Protein AF-C4M4F7-F1 (afdb_monomer)

pLDDT: mean 77.28, std 16.94, range [23.66, 97.0]

Structure (mmCIF, N/CA/C/O backbone):
data_AF-C4M4F7-F1
#
_entry.id   AF-C4M4F7-F1
#
loop_
_atom_site.group_PDB
_atom_site.id
_atom_site.type_symbol
_atom_site.label_atom_id
_atom_site.label_alt_id
_atom_site.label_comp_id
_atom_site.label_asym_id
_atom_site.label_entity_id
_atom_site.label_seq_id
_atom_site.pdbx_PDB_ins_code
_atom_site.Cartn_x
_atom_site.Cartn_y
_atom_site.Cartn_z
_atom_site.occupancy
_atom_site.B_iso_or_equiv
_atom_site.auth_seq_id
_atom_site.auth_comp_id
_atom_site.auth_asym_id
_atom_site.auth_atom_id
_atom_site.pdbx_PDB_model_num
ATOM 1 N N . MET A 1 1 ? 35.801 29.374 15.507 1.00 32.75 1 MET A N 1
ATOM 2 C CA . MET A 1 1 ? 36.236 28.665 14.288 1.00 32.75 1 MET A CA 1
ATOM 3 C C . MET A 1 1 ? 34.984 28.119 13.639 1.00 32.75 1 MET A C 1
ATOM 5 O O . MET A 1 1 ? 34.376 27.204 14.168 1.00 32.75 1 MET A O 1
ATOM 9 N N . THR A 1 2 ? 34.534 28.809 12.601 1.00 24.98 2 THR A N 1
ATOM 10 C CA . THR A 1 2 ? 33.345 28.527 11.796 1.00 24.98 2 THR A CA 1
ATOM 11 C C . THR A 1 2 ? 33.599 27.295 10.926 1.00 24.98 2 THR A C 1
ATOM 13 O O . THR A 1 2 ? 34.543 27.291 10.137 1.00 24.98 2 THR A O 1
ATOM 16 N N . SER A 1 3 ? 32.797 26.238 11.082 1.00 25.61 3 SER A N 1
ATOM 17 C CA . SER A 1 3 ? 32.837 25.076 10.191 1.00 25.61 3 SER A CA 1
ATOM 18 C C . SER A 1 3 ? 32.191 25.446 8.859 1.00 25.61 3 SER A C 1
ATOM 20 O O . SER A 1 3 ? 31.025 25.832 8.806 1.00 25.61 3 SER A O 1
ATOM 22 N N . LEU A 1 4 ? 32.973 25.359 7.787 1.00 25.34 4 LEU A N 1
ATOM 23 C CA . LEU A 1 4 ? 32.521 25.535 6.415 1.00 25.34 4 LEU A CA 1
ATOM 24 C C . LEU A 1 4 ? 31.449 24.492 6.074 1.00 25.34 4 LEU A C 1
ATOM 26 O O . LEU A 1 4 ? 31.753 23.312 5.918 1.00 25.34 4 LEU A O 1
ATOM 30 N N . HIS A 1 5 ? 30.209 24.951 5.904 1.00 24.45 5 HIS A N 1
ATOM 31 C CA . HIS A 1 5 ? 29.232 24.265 5.070 1.00 24.45 5 HIS A CA 1
ATOM 32 C C . HIS A 1 5 ? 29.794 24.216 3.644 1.00 24.45 5 HIS A C 1
ATOM 34 O O . HIS A 1 5 ? 29.822 25.225 2.941 1.00 24.45 5 HIS A O 1
ATOM 40 N N . LEU A 1 6 ? 30.268 23.044 3.223 1.00 25.20 6 LEU A N 1
ATOM 41 C CA . LEU A 1 6 ? 30.435 22.729 1.808 1.00 25.20 6 LEU A CA 1
ATOM 42 C C . LEU A 1 6 ? 29.031 22.657 1.206 1.00 25.20 6 LEU A C 1
ATOM 44 O O . LEU A 1 6 ? 28.351 21.635 1.291 1.00 25.20 6 LEU A O 1
ATOM 48 N N . SER A 1 7 ? 28.579 23.774 0.642 1.00 23.78 7 SER A N 1
ATOM 49 C CA . SER A 1 7 ? 27.418 23.809 -0.234 1.00 23.78 7 SER A CA 1
ATOM 50 C C . SER A 1 7 ? 27.664 22.831 -1.385 1.00 23.78 7 SER A C 1
ATOM 52 O O . SER A 1 7 ? 28.543 23.033 -2.224 1.00 23.78 7 SER A O 1
ATOM 54 N N . ARG A 1 8 ? 26.899 21.731 -1.417 1.00 27.98 8 ARG A N 1
ATOM 55 C CA . ARG A 1 8 ? 26.747 20.924 -2.633 1.00 27.98 8 ARG A CA 1
ATOM 56 C C . ARG A 1 8 ? 26.332 21.884 -3.749 1.00 27.98 8 ARG A C 1
ATOM 58 O O . ARG A 1 8 ? 25.421 22.688 -3.555 1.00 27.98 8 ARG A O 1
ATOM 65 N N . ALA A 1 9 ? 27.022 21.826 -4.886 1.00 23.66 9 ALA A N 1
ATOM 66 C CA . ALA A 1 9 ? 26.641 22.588 -6.068 1.00 23.66 9 ALA A CA 1
ATOM 67 C C . ALA A 1 9 ? 25.147 22.350 -6.367 1.00 23.66 9 ALA A C 1
ATOM 69 O O . ALA A 1 9 ? 24.687 21.211 -6.214 1.00 23.66 9 ALA A O 1
ATOM 70 N N . PRO A 1 10 ? 24.380 23.383 -6.759 1.00 25.11 10 PRO A N 1
ATOM 71 C CA . PRO A 1 10 ? 22.979 23.200 -7.106 1.00 25.11 10 PRO A CA 1
ATOM 72 C C . PRO A 1 10 ? 22.889 22.161 -8.228 1.00 25.11 10 PRO A C 1
ATOM 74 O O . PRO A 1 10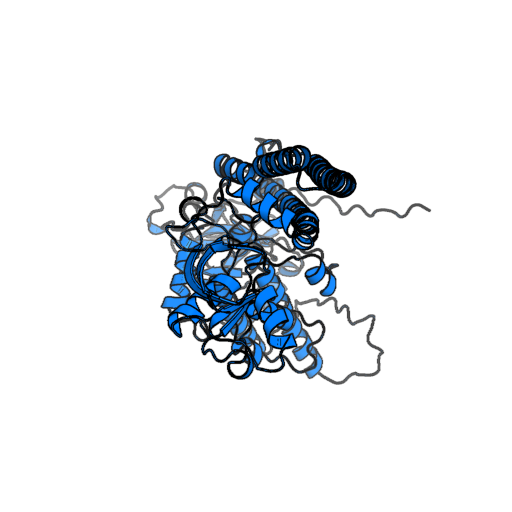 ? 23.498 22.332 -9.286 1.00 25.11 10 PRO A O 1
ATOM 77 N N . LYS A 1 11 ? 22.163 21.061 -7.980 1.00 32.34 11 LYS A N 1
ATOM 78 C CA . LYS A 1 11 ? 21.771 20.133 -9.046 1.00 32.34 11 LYS A CA 1
ATOM 79 C C . LYS A 1 11 ? 21.055 20.976 -10.116 1.00 32.34 11 LYS A C 1
ATOM 81 O O . LYS A 1 11 ? 20.224 21.806 -9.733 1.00 32.34 11 LYS A O 1
ATOM 86 N N . PRO A 1 12 ? 21.371 20.832 -11.416 1.00 29.45 12 PRO A N 1
ATOM 87 C CA . PRO A 1 12 ? 20.602 21.513 -12.453 1.00 29.45 12 PRO A CA 1
ATOM 88 C C . PRO A 1 12 ? 19.121 21.181 -12.246 1.00 29.45 12 PRO A C 1
ATOM 90 O O . PRO A 1 12 ? 18.781 20.034 -11.949 1.00 29.45 12 PRO A O 1
ATOM 93 N N . SER A 1 13 ? 18.251 22.191 -12.311 1.00 40.91 13 SER A N 1
ATOM 94 C CA . SER A 1 13 ? 16.821 21.982 -12.091 1.00 40.91 13 SER A CA 1
ATOM 95 C C . SER A 1 13 ? 16.307 20.929 -13.079 1.00 40.91 13 SER A C 1
ATOM 97 O O . SER A 1 13 ? 16.686 20.952 -14.251 1.00 40.91 13 SER A O 1
ATOM 99 N N . ARG A 1 14 ? 15.445 20.003 -12.620 1.00 46.88 14 ARG A N 1
ATOM 100 C CA . ARG A 1 14 ? 14.835 18.935 -13.453 1.00 46.88 14 ARG A CA 1
ATOM 101 C C . ARG A 1 14 ? 14.280 19.482 -14.786 1.00 46.88 14 ARG A C 1
ATOM 103 O O . ARG A 1 14 ? 14.369 18.827 -15.815 1.00 46.88 14 ARG A O 1
ATOM 110 N N . ARG A 1 15 ? 13.826 20.739 -14.771 1.00 40.38 15 ARG A N 1
ATOM 111 C CA . ARG A 1 15 ? 13.340 21.527 -15.910 1.00 40.38 15 ARG A CA 1
ATOM 112 C C . ARG A 1 15 ? 14.363 21.736 -17.039 1.00 40.38 15 ARG A C 1
ATOM 114 O O . ARG A 1 15 ? 14.004 21.638 -18.202 1.00 40.38 15 ARG A O 1
ATOM 121 N N . ILE A 1 16 ? 15.638 21.973 -16.713 1.00 43.53 16 ILE A N 1
ATOM 122 C CA . ILE A 1 16 ? 16.711 22.144 -17.714 1.00 43.53 16 ILE A CA 1
ATOM 123 C C . ILE A 1 16 ? 17.046 20.804 -18.388 1.00 43.53 16 ILE A C 1
ATOM 125 O O . ILE A 1 16 ? 17.511 20.791 -19.522 1.00 43.53 16 ILE A O 1
ATOM 129 N N . LEU A 1 17 ? 16.807 19.675 -17.713 1.00 53.94 17 LEU A N 1
ATOM 130 C CA . LEU A 1 17 ? 17.045 18.351 -18.284 1.00 53.94 17 LEU A CA 1
ATOM 131 C C . LEU A 1 17 ? 15.964 17.992 -19.313 1.00 53.94 17 LEU A C 1
ATOM 133 O O . LEU A 1 17 ? 16.325 17.606 -20.416 1.00 53.94 17 LEU A O 1
ATOM 137 N N . ASP A 1 18 ? 14.674 18.194 -19.024 1.00 55.31 18 ASP A N 1
ATOM 138 C CA . ASP A 1 18 ? 13.580 17.813 -19.940 1.00 55.31 18 ASP A CA 1
ATOM 139 C C . ASP A 1 18 ? 13.573 18.569 -21.281 1.00 55.31 18 ASP A C 1
ATOM 141 O O . ASP A 1 18 ? 13.357 17.948 -22.328 1.00 55.31 18 ASP A O 1
ATOM 145 N N . ASP A 1 19 ? 13.847 19.879 -21.263 1.00 55.69 19 ASP A N 1
ATOM 146 C CA . ASP A 1 19 ? 13.880 20.729 -22.467 1.00 55.69 19 ASP A CA 1
ATOM 147 C C . ASP A 1 19 ? 15.083 20.421 -23.381 1.00 55.69 19 ASP A C 1
ATOM 149 O O . ASP A 1 19 ? 15.075 20.743 -24.570 1.00 55.69 19 ASP A O 1
ATOM 153 N N . MET A 1 20 ? 16.119 19.777 -22.836 1.00 64.62 20 MET A N 1
ATOM 154 C CA . MET A 1 20 ? 17.354 19.430 -23.548 1.00 64.62 20 MET A CA 1
ATOM 155 C C . MET A 1 20 ? 17.346 17.995 -24.096 1.00 64.62 20 MET A C 1
ATOM 157 O O . MET A 1 20 ? 18.247 17.636 -24.860 1.00 64.62 20 MET A O 1
ATOM 161 N N . LEU A 1 21 ? 16.359 17.164 -23.731 1.00 76.25 21 LEU A N 1
ATOM 162 C CA . LEU A 1 21 ? 16.297 15.774 -24.186 1.00 76.25 21 LEU A CA 1
ATOM 163 C C . LEU A 1 21 ? 15.681 15.672 -25.586 1.00 76.25 21 LEU A C 1
ATOM 165 O O . LEU A 1 21 ? 14.553 16.138 -25.804 1.00 76.25 21 LEU A O 1
ATOM 169 N N . PRO A 1 22 ? 16.352 14.985 -26.528 1.00 79.50 22 PRO A N 1
ATOM 170 C CA . PRO A 1 22 ? 15.862 14.883 -27.890 1.00 79.50 22 PRO A CA 1
ATOM 171 C C . PRO A 1 22 ? 14.511 14.141 -27.944 1.00 79.50 22 PRO A C 1
ATOM 173 O O . PRO A 1 22 ? 14.274 13.206 -27.172 1.00 79.50 22 PRO A O 1
ATOM 176 N N . PRO A 1 23 ? 13.607 14.520 -28.868 1.00 80.94 23 PRO A N 1
ATOM 177 C CA . PRO A 1 23 ? 12.337 13.816 -29.067 1.00 80.94 23 PRO A CA 1
ATOM 178 C C . PRO A 1 23 ? 12.531 12.427 -29.694 1.00 80.94 23 PRO A C 1
ATOM 180 O O . PRO A 1 23 ? 11.667 11.558 -29.570 1.00 80.94 23 PRO A O 1
ATOM 183 N N . PHE A 1 24 ? 13.670 12.209 -30.358 1.00 88.25 24 PHE A N 1
ATOM 184 C CA . PHE A 1 24 ? 14.066 10.932 -30.938 1.00 88.25 24 PHE A CA 1
ATOM 185 C C . PHE A 1 24 ? 15.322 10.412 -30.245 1.00 88.25 24 PHE A C 1
ATOM 187 O O . PHE A 1 24 ? 16.339 11.100 -30.183 1.00 88.25 24 PHE A O 1
ATOM 194 N N . ILE A 1 25 ? 15.251 9.180 -29.757 1.00 91.25 25 ILE A N 1
ATOM 195 C CA . ILE A 1 25 ? 16.349 8.463 -29.111 1.00 91.25 25 ILE A CA 1
ATOM 196 C C . ILE A 1 25 ? 16.604 7.228 -29.971 1.00 91.25 25 ILE A C 1
ATOM 198 O O . ILE A 1 25 ? 15.944 6.201 -29.830 1.00 91.25 25 ILE A O 1
ATOM 202 N N . GLY A 1 26 ? 17.490 7.348 -30.961 1.00 90.69 26 GLY A N 1
ATOM 203 C CA . GLY A 1 26 ? 17.666 6.310 -31.982 1.00 90.69 26 GLY A CA 1
ATOM 204 C C . GLY A 1 26 ? 16.350 5.998 -32.713 1.00 90.69 26 GLY A C 1
ATOM 205 O O . GLY A 1 26 ? 15.757 6.876 -33.336 1.00 90.69 26 GLY A O 1
ATOM 206 N N . LYS A 1 27 ? 15.879 4.746 -32.625 1.00 92.88 27 LYS A N 1
ATOM 207 C CA . LYS A 1 27 ? 14.603 4.281 -33.217 1.00 92.88 27 LYS A CA 1
ATOM 208 C C . LYS A 1 27 ? 13.369 4.556 -32.343 1.00 92.88 27 LYS A C 1
ATOM 210 O O . LYS A 1 27 ? 12.256 4.186 -32.731 1.00 92.88 27 LYS A O 1
ATOM 215 N N . TYR A 1 28 ? 13.552 5.161 -31.173 1.00 94.75 28 TYR A N 1
ATOM 216 C CA . TYR A 1 28 ? 12.490 5.423 -30.209 1.00 94.75 28 TYR A CA 1
ATOM 217 C C . TYR A 1 28 ? 12.026 6.875 -30.290 1.00 94.75 28 TYR A C 1
ATOM 219 O O . TYR A 1 28 ? 12.839 7.797 -30.356 1.00 94.75 28 TYR A O 1
ATOM 227 N N . THR A 1 29 ? 10.715 7.089 -30.258 1.00 92.06 29 THR A N 1
ATOM 228 C CA . THR A 1 29 ? 10.134 8.414 -30.019 1.00 92.06 29 THR A CA 1
ATOM 229 C C . THR A 1 29 ? 9.841 8.547 -28.532 1.00 92.06 29 THR A C 1
ATOM 231 O O . THR A 1 29 ? 9.140 7.704 -27.970 1.00 92.06 29 THR A O 1
ATOM 234 N N . ARG A 1 30 ? 10.390 9.584 -27.898 1.00 90.19 30 ARG A N 1
ATOM 235 C CA . ARG A 1 30 ? 10.199 9.870 -26.474 1.00 90.19 30 ARG A CA 1
ATOM 236 C C . ARG A 1 30 ? 8.783 10.395 -26.228 1.00 90.19 30 ARG A C 1
ATOM 238 O O . ARG A 1 30 ? 8.292 11.238 -26.978 1.00 90.19 30 ARG A O 1
ATOM 245 N N . GLY A 1 31 ? 8.139 9.874 -25.195 1.00 88.19 31 GLY A N 1
ATOM 246 C CA . GLY A 1 31 ? 6.886 10.375 -24.650 1.00 88.19 31 GLY A CA 1
ATOM 247 C C . GLY A 1 31 ? 7.117 11.235 -23.408 1.00 88.19 31 GLY A C 1
ATOM 248 O O . GLY A 1 31 ? 8.146 11.900 -23.265 1.00 88.19 31 GLY A O 1
ATOM 249 N N . LEU A 1 32 ? 6.137 11.234 -22.514 1.00 84.88 32 LEU A N 1
ATOM 250 C CA . LEU A 1 32 ? 6.168 12.006 -21.276 1.00 84.88 32 LEU A CA 1
ATOM 251 C C . LEU A 1 32 ? 6.925 11.264 -20.168 1.00 84.88 32 LEU A C 1
ATOM 253 O O . LEU A 1 32 ? 7.051 10.039 -20.190 1.00 84.88 32 LEU A O 1
ATOM 257 N N . LEU A 1 33 ? 7.460 12.033 -19.220 1.00 84.19 33 LEU A N 1
ATOM 258 C CA . LEU A 1 33 ? 8.092 11.511 -18.012 1.00 84.19 33 LEU A CA 1
ATOM 259 C C . LEU A 1 33 ? 7.013 10.836 -17.148 1.00 84.19 33 LEU A C 1
ATOM 261 O O . LEU A 1 33 ? 5.952 11.409 -16.911 1.00 84.19 33 LEU A O 1
ATOM 265 N N . LEU A 1 34 ? 7.285 9.603 -16.737 1.00 82.69 34 LEU A N 1
ATOM 266 C CA . LEU A 1 34 ? 6.401 8.751 -15.943 1.00 82.69 34 LEU A CA 1
ATOM 267 C C . LEU A 1 34 ? 6.798 8.758 -14.467 1.00 82.69 34 LEU A C 1
ATOM 269 O O . LEU A 1 34 ? 5.928 8.774 -13.611 1.00 82.69 34 LEU A O 1
ATOM 273 N N . GLY A 1 35 ? 8.099 8.779 -14.177 1.00 79.94 35 GLY A N 1
ATOM 274 C CA . GLY A 1 35 ? 8.594 8.679 -12.810 1.00 79.94 35 GLY A CA 1
ATOM 275 C C . GLY A 1 35 ? 10.113 8.750 -12.722 1.00 79.94 35 GLY A C 1
ATOM 276 O O . GLY A 1 35 ? 10.811 9.073 -13.689 1.00 79.94 35 GLY A O 1
ATOM 277 N N . GLU A 1 36 ? 10.630 8.435 -11.543 1.00 81.75 36 GLU A N 1
ATOM 278 C CA . GLU A 1 36 ? 12.059 8.315 -11.271 1.00 81.75 36 GLU A CA 1
ATOM 279 C C . GLU A 1 36 ? 12.382 6.865 -10.902 1.00 81.75 36 GLU A C 1
ATOM 281 O O . GLU A 1 36 ? 11.528 6.100 -10.470 1.00 81.75 36 GLU A O 1
ATOM 286 N N . THR A 1 37 ? 13.625 6.470 -11.124 1.00 83.38 37 THR A N 1
ATOM 287 C CA . THR A 1 37 ? 14.217 5.199 -10.706 1.00 83.38 37 THR A CA 1
ATOM 288 C C . THR A 1 37 ? 15.564 5.508 -10.072 1.00 83.38 37 THR A C 1
ATOM 290 O O . THR A 1 37 ? 16.128 6.578 -10.307 1.00 83.38 37 THR A O 1
ATOM 293 N N . GLU A 1 38 ? 16.158 4.554 -9.362 1.00 78.19 38 GLU A N 1
ATOM 294 C CA . GLU A 1 38 ? 17.521 4.718 -8.833 1.00 78.19 38 GLU A CA 1
ATOM 295 C C . GLU A 1 38 ? 18.578 4.974 -9.940 1.00 78.19 38 GLU A C 1
ATOM 297 O O . GLU A 1 38 ? 19.622 5.594 -9.713 1.00 78.19 38 GLU A O 1
ATOM 302 N N . LEU A 1 39 ? 18.292 4.516 -11.166 1.00 84.19 39 LEU A N 1
ATOM 303 C CA . LEU A 1 39 ? 19.096 4.747 -12.372 1.00 84.19 39 LEU A CA 1
ATOM 304 C C . LEU A 1 39 ? 18.965 6.191 -12.886 1.00 84.19 39 LEU A C 1
ATOM 306 O O . LEU A 1 39 ? 19.941 6.793 -13.353 1.00 84.19 39 LEU A O 1
ATOM 310 N N . GLY A 1 40 ? 17.748 6.733 -12.833 1.00 86.06 40 GLY A N 1
ATOM 311 C CA . GLY A 1 40 ? 17.415 8.076 -13.283 1.00 86.06 40 GLY A CA 1
ATOM 312 C C . GLY A 1 40 ? 15.969 8.255 -13.728 1.00 86.06 40 GLY A C 1
ATOM 313 O O . GLY A 1 40 ? 15.063 7.587 -13.238 1.00 86.06 40 GLY A O 1
ATOM 314 N N . LEU A 1 41 ? 15.747 9.192 -14.648 1.00 86.94 41 LEU A N 1
ATOM 315 C CA . LEU A 1 41 ? 14.411 9.650 -15.036 1.00 86.94 41 LEU A CA 1
ATOM 316 C C . LEU A 1 41 ? 13.779 8.715 -16.067 1.00 86.94 41 LEU A C 1
ATOM 318 O O . LEU A 1 41 ? 14.392 8.424 -17.094 1.00 86.94 41 LEU A O 1
ATOM 322 N N . MET A 1 42 ? 12.549 8.273 -15.824 1.00 89.94 42 MET A N 1
ATOM 323 C CA . MET A 1 42 ? 11.848 7.315 -16.672 1.00 89.94 42 MET A CA 1
ATOM 324 C C . MET A 1 42 ? 10.755 7.982 -17.505 1.00 89.94 42 MET A C 1
ATOM 326 O O . MET A 1 42 ? 9.843 8.594 -16.962 1.00 89.94 42 MET A O 1
ATOM 330 N N . TYR A 1 43 ? 10.779 7.770 -18.817 1.00 89.94 43 TYR A N 1
ATOM 331 C CA . TYR A 1 43 ? 9.801 8.275 -19.779 1.00 89.94 43 TYR A CA 1
ATOM 332 C C . TYR A 1 43 ? 9.071 7.123 -20.467 1.00 89.94 43 TYR A C 1
ATOM 334 O O . TYR A 1 43 ? 9.635 6.043 -20.649 1.00 89.94 43 TYR A O 1
ATOM 342 N N . SER A 1 44 ? 7.852 7.369 -20.943 1.00 91.62 44 SER A N 1
ATOM 343 C CA . SER A 1 44 ? 7.250 6.497 -21.950 1.00 91.62 44 SER A CA 1
ATOM 344 C C . SER A 1 44 ? 8.006 6.635 -23.273 1.00 91.62 44 SER A C 1
ATOM 346 O O . SER A 1 44 ? 8.588 7.677 -23.589 1.00 91.62 44 SER A O 1
ATOM 348 N N . GLY A 1 45 ? 8.012 5.579 -24.075 1.00 93.06 45 GLY A N 1
ATOM 349 C CA . GLY A 1 45 ? 8.654 5.560 -25.379 1.00 93.06 45 GLY A CA 1
ATOM 350 C C . GLY A 1 45 ? 7.885 4.717 -26.379 1.00 93.06 45 GLY A C 1
ATOM 351 O O . GLY A 1 45 ? 7.170 3.787 -26.019 1.00 93.06 45 GLY A O 1
ATOM 352 N N . PHE A 1 46 ? 8.061 5.030 -27.656 1.00 93.88 46 PHE A N 1
ATOM 353 C CA . PHE A 1 46 ? 7.473 4.274 -28.752 1.00 93.88 46 PHE A CA 1
ATOM 354 C C . PHE A 1 46 ? 8.558 3.790 -29.703 1.00 93.88 46 PHE A C 1
ATOM 356 O O . PHE A 1 46 ? 9.274 4.591 -30.311 1.00 93.88 46 PHE A O 1
ATOM 363 N N . ASN A 1 47 ? 8.684 2.473 -29.850 1.00 94.31 47 ASN A N 1
ATOM 364 C CA . ASN A 1 47 ? 9.594 1.870 -30.809 1.00 94.31 47 ASN A CA 1
ATOM 365 C C . ASN A 1 47 ? 8.994 1.968 -32.215 1.00 94.31 47 ASN A C 1
ATOM 367 O O . ASN A 1 47 ? 8.080 1.232 -32.584 1.00 94.31 47 ASN A O 1
ATOM 371 N N . THR A 1 48 ? 9.546 2.854 -33.041 1.00 90.19 48 THR A N 1
ATOM 372 C CA . THR A 1 48 ? 9.015 3.107 -34.389 1.00 90.19 48 THR A CA 1
ATOM 373 C C . THR A 1 48 ? 9.143 1.910 -35.335 1.00 90.19 48 THR A C 1
ATOM 375 O O . THR A 1 48 ? 8.387 1.842 -36.312 1.00 90.19 48 THR A O 1
ATOM 378 N N . THR A 1 49 ? 10.061 0.982 -35.029 1.00 91.44 49 THR A N 1
ATOM 379 C CA . THR A 1 49 ? 10.352 -0.226 -35.814 1.00 91.44 49 THR A CA 1
ATOM 380 C C . THR A 1 49 ? 9.406 -1.369 -35.460 1.00 91.44 49 THR A C 1
ATOM 382 O O . THR A 1 49 ? 8.806 -1.945 -36.361 1.00 91.44 49 THR A O 1
ATOM 385 N N . THR A 1 50 ? 9.253 -1.684 -34.167 1.00 91.81 50 THR A N 1
ATOM 386 C CA . THR A 1 50 ? 8.398 -2.801 -33.715 1.00 91.81 50 THR A CA 1
ATOM 387 C C . THR A 1 50 ? 6.949 -2.398 -33.471 1.00 91.81 50 THR A C 1
ATOM 389 O O . THR A 1 50 ? 6.102 -3.274 -33.374 1.00 91.81 50 THR A O 1
ATOM 392 N N . LYS A 1 51 ? 6.654 -1.090 -33.425 1.00 89.94 51 LYS A N 1
ATOM 393 C CA . LYS A 1 51 ? 5.346 -0.536 -33.034 1.00 89.94 51 LYS A CA 1
ATOM 394 C C . LYS A 1 51 ? 4.947 -0.908 -31.605 1.00 89.94 51 LYS A C 1
ATOM 396 O O . LYS A 1 51 ? 3.773 -1.037 -31.307 1.00 89.94 51 LYS A O 1
ATOM 401 N N . GLU A 1 52 ? 5.918 -1.037 -30.708 1.00 91.50 52 GLU A N 1
ATOM 402 C CA . GLU A 1 52 ? 5.676 -1.339 -29.295 1.00 91.50 52 GLU A CA 1
ATOM 403 C C . GLU A 1 52 ? 5.919 -0.113 -28.412 1.00 91.50 52 GLU A C 1
ATOM 405 O O . GLU A 1 52 ? 6.786 0.719 -28.700 1.00 91.50 52 GLU A O 1
ATOM 410 N N . ILE A 1 53 ? 5.183 -0.035 -27.304 1.00 92.25 53 ILE A N 1
ATOM 411 C CA . ILE A 1 53 ? 5.464 0.907 -26.217 1.00 92.25 53 ILE A CA 1
ATOM 412 C C . ILE A 1 53 ? 6.591 0.327 -25.358 1.00 92.25 53 ILE A C 1
ATOM 414 O O . ILE A 1 53 ? 6.641 -0.878 -25.106 1.00 92.25 53 ILE A O 1
ATOM 418 N N . VAL A 1 54 ? 7.498 1.187 -24.914 1.00 94.56 54 VAL A N 1
ATOM 419 C CA . VAL A 1 54 ? 8.633 0.857 -24.042 1.00 94.56 54 VAL A CA 1
ATOM 420 C C . VAL A 1 54 ? 8.777 1.912 -22.947 1.00 94.56 54 VAL A C 1
ATOM 422 O O . VAL A 1 54 ? 8.226 3.006 -23.079 1.00 94.56 54 VAL A O 1
ATOM 425 N N . SER A 1 55 ? 9.556 1.622 -21.907 1.00 94.19 55 SER A N 1
ATOM 426 C CA . SER A 1 55 ? 10.027 2.655 -20.976 1.00 94.19 55 SER A CA 1
ATOM 427 C C . SER A 1 55 ? 11.473 3.034 -21.296 1.00 94.19 55 SER A C 1
ATOM 429 O O . SER A 1 55 ? 12.307 2.174 -21.590 1.00 94.19 55 SER A O 1
ATOM 431 N N . LEU A 1 56 ? 11.758 4.334 -21.265 1.00 94.62 56 LEU A N 1
ATOM 432 C CA . LEU A 1 56 ? 13.050 4.949 -21.556 1.00 94.62 56 LEU A CA 1
ATOM 433 C C . LEU A 1 56 ? 13.611 5.548 -20.269 1.00 94.62 56 LEU A C 1
ATOM 435 O O . LEU A 1 56 ? 13.091 6.549 -19.787 1.00 94.62 56 LEU A O 1
ATOM 439 N N . ILE A 1 57 ? 14.678 4.975 -19.726 1.00 92.62 57 ILE A N 1
ATOM 440 C CA . ILE A 1 57 ? 15.327 5.489 -18.519 1.00 92.62 57 ILE A CA 1
ATOM 441 C C . ILE A 1 57 ? 16.534 6.319 -18.934 1.00 92.62 57 ILE A C 1
ATOM 443 O O . ILE A 1 57 ? 17.545 5.772 -19.374 1.00 92.62 57 ILE A O 1
ATOM 447 N N . HIS A 1 58 ? 16.429 7.636 -18.791 1.00 90.81 58 HIS A N 1
ATOM 448 C CA . HIS A 1 58 ? 17.561 8.543 -18.888 1.00 90.81 58 HIS A CA 1
ATOM 449 C C . HIS A 1 58 ? 18.448 8.359 -17.656 1.00 90.81 58 HIS A C 1
ATOM 451 O O . HIS A 1 58 ? 18.074 8.734 -16.541 1.00 90.81 58 HIS A O 1
ATOM 457 N N . VAL A 1 59 ? 19.625 7.773 -17.858 1.00 88.50 59 VAL A N 1
ATOM 458 C CA . VAL A 1 59 ? 20.542 7.467 -16.762 1.00 88.50 59 VAL A CA 1
ATOM 459 C C . VAL A 1 59 ? 21.220 8.748 -16.295 1.00 88.50 59 VAL A C 1
ATOM 461 O O . VAL A 1 59 ? 21.992 9.360 -17.032 1.00 88.50 59 VAL A O 1
ATOM 464 N N . ILE A 1 60 ? 20.949 9.133 -15.050 1.00 82.62 60 ILE A N 1
ATOM 465 C CA . ILE A 1 60 ? 21.545 10.317 -14.411 1.00 82.62 60 ILE A CA 1
ATOM 466 C C . ILE A 1 60 ? 22.524 9.930 -13.305 1.00 82.62 60 ILE A C 1
ATOM 468 O O . ILE A 1 60 ? 23.369 10.740 -12.919 1.00 82.62 60 ILE A O 1
ATOM 472 N N . ASN A 1 61 ? 22.417 8.706 -12.782 1.00 74.69 61 ASN A N 1
ATOM 473 C CA . ASN A 1 61 ? 23.277 8.240 -11.712 1.00 74.69 61 ASN A CA 1
ATOM 474 C C . ASN A 1 61 ? 24.625 7.748 -12.288 1.00 74.69 61 ASN A C 1
ATOM 476 O O . ASN A 1 61 ? 24.665 6.749 -13.017 1.00 74.69 61 ASN A O 1
ATOM 480 N N . PRO A 1 62 ? 25.751 8.423 -11.974 1.00 69.06 62 PRO A N 1
ATOM 481 C CA . PRO A 1 62 ? 27.053 8.112 -12.560 1.00 69.06 62 PRO A CA 1
ATOM 482 C C . PRO A 1 62 ? 27.587 6.729 -12.165 1.00 69.06 62 PRO A C 1
ATOM 484 O O . PRO A 1 62 ? 28.463 6.206 -12.856 1.00 69.06 62 PRO A O 1
ATOM 487 N N . GLU A 1 63 ? 27.067 6.104 -11.103 1.00 68.00 63 GLU A N 1
ATOM 488 C CA . GLU A 1 63 ? 27.437 4.730 -10.735 1.00 68.00 63 GLU A CA 1
ATOM 489 C C . GLU A 1 63 ? 27.087 3.723 -11.840 1.00 68.00 63 GLU A C 1
ATOM 491 O O . GLU A 1 63 ? 27.836 2.775 -12.081 1.00 68.00 63 GLU A O 1
ATOM 496 N N . TYR A 1 64 ? 26.012 3.987 -12.584 1.00 68.12 64 TYR A N 1
ATOM 497 C CA . TYR A 1 64 ? 25.447 3.082 -13.584 1.00 68.12 64 TYR A CA 1
ATOM 498 C C . TYR A 1 64 ? 25.977 3.311 -15.003 1.00 68.12 64 TYR A C 1
ATOM 500 O O . TYR A 1 64 ? 25.903 2.420 -15.846 1.00 68.12 64 TYR A O 1
ATOM 508 N N . CYS A 1 65 ? 26.529 4.494 -15.276 1.00 65.69 65 CYS A N 1
ATOM 509 C CA . CYS A 1 65 ? 27.024 4.893 -16.599 1.00 65.69 65 CYS A CA 1
ATOM 510 C C . CYS A 1 65 ? 28.439 5.485 -16.554 1.00 65.69 65 CYS A C 1
ATOM 512 O O . CYS A 1 65 ? 28.822 6.273 -17.413 1.00 65.69 65 CYS A O 1
ATOM 514 N N . SER A 1 66 ? 29.248 5.079 -15.572 1.00 66.88 66 SER A N 1
ATOM 515 C CA . SER A 1 66 ? 30.650 5.505 -15.460 1.00 66.88 66 SER A CA 1
ATOM 516 C C . SER A 1 66 ? 31.495 5.171 -16.700 1.00 66.88 66 SER A C 1
ATOM 518 O O . SER A 1 66 ? 32.492 5.845 -16.956 1.00 66.88 66 SER A O 1
ATOM 520 N N . SER A 1 67 ? 31.110 4.147 -17.473 1.00 73.19 67 SER A N 1
ATOM 521 C CA . SER A 1 67 ? 31.709 3.806 -18.767 1.00 73.19 67 SER A CA 1
ATOM 522 C C . SER A 1 67 ? 30.765 2.955 -19.631 1.00 73.19 67 SER A C 1
ATOM 524 O O . SER A 1 67 ? 29.903 2.257 -19.096 1.00 73.19 67 SER A O 1
ATOM 526 N N . GLU A 1 68 ? 30.968 2.944 -20.955 1.00 76.25 68 GLU A N 1
ATOM 527 C CA . GLU A 1 68 ? 30.297 2.002 -21.875 1.00 76.25 68 GLU A CA 1
ATOM 528 C C . GLU A 1 68 ? 30.503 0.536 -21.460 1.00 76.25 68 GLU A C 1
ATOM 530 O O . GLU A 1 68 ? 29.592 -0.287 -21.558 1.00 76.25 68 GLU A O 1
ATOM 535 N N . ASP A 1 69 ? 31.690 0.215 -20.938 1.00 81.50 69 ASP A N 1
ATOM 536 C CA . ASP A 1 69 ? 32.041 -1.129 -20.485 1.00 81.50 69 ASP A CA 1
ATOM 537 C C . ASP A 1 69 ? 31.191 -1.571 -19.281 1.00 81.50 69 ASP A C 1
ATOM 539 O O . ASP A 1 69 ? 30.801 -2.735 -19.194 1.00 81.50 69 ASP A O 1
ATOM 543 N N . SER A 1 70 ? 30.840 -0.639 -18.388 1.00 82.62 70 SER A N 1
ATOM 544 C CA . SER A 1 70 ? 29.957 -0.889 -17.240 1.00 82.62 70 SER A CA 1
ATOM 545 C C . SER A 1 70 ? 28.549 -1.297 -17.689 1.00 82.62 70 SER A C 1
ATOM 547 O O . SER A 1 70 ? 27.987 -2.275 -17.191 1.00 82.62 70 SER A O 1
ATOM 549 N N . ILE A 1 71 ? 27.981 -0.587 -18.667 1.00 84.62 71 ILE A N 1
ATOM 550 C CA . ILE A 1 71 ? 26.631 -0.885 -19.160 1.00 84.62 71 ILE A CA 1
ATOM 551 C C . ILE A 1 71 ? 26.623 -2.225 -19.895 1.00 84.62 71 ILE A C 1
ATOM 553 O O . ILE A 1 71 ? 25.778 -3.072 -19.611 1.00 84.62 71 ILE A O 1
ATOM 557 N N . ARG A 1 72 ? 27.603 -2.455 -20.779 1.00 86.62 72 ARG A N 1
ATOM 558 C CA . ARG A 1 72 ? 27.743 -3.719 -21.516 1.00 86.62 72 ARG A CA 1
ATOM 559 C C . ARG A 1 72 ? 27.846 -4.914 -20.567 1.00 86.62 72 ARG A C 1
ATOM 561 O O . ARG A 1 72 ? 27.107 -5.880 -20.727 1.00 86.62 72 ARG A O 1
ATOM 568 N N . LYS A 1 73 ? 28.700 -4.820 -19.542 1.00 89.25 73 LYS A N 1
ATOM 569 C CA . LYS A 1 73 ? 28.820 -5.847 -18.493 1.00 89.25 73 LYS A CA 1
ATOM 570 C C . LYS A 1 73 ? 27.508 -6.079 -17.752 1.00 89.25 73 LYS A C 1
ATOM 572 O O . LYS A 1 73 ? 27.219 -7.210 -17.388 1.00 89.25 73 LYS A O 1
ATOM 577 N N . THR A 1 74 ? 26.726 -5.026 -17.521 1.00 89.62 74 THR A N 1
ATOM 578 C CA . THR A 1 74 ? 25.422 -5.144 -16.858 1.00 89.62 74 THR A CA 1
ATOM 579 C C . THR A 1 74 ? 24.422 -5.887 -17.735 1.00 89.62 74 THR A C 1
ATOM 581 O O . THR A 1 74 ? 23.792 -6.822 -17.257 1.00 89.62 74 THR A O 1
ATOM 584 N N . VAL A 1 75 ? 24.330 -5.545 -19.023 1.00 91.19 75 VAL A N 1
ATOM 585 C CA . VAL A 1 75 ? 23.467 -6.255 -19.983 1.00 91.19 75 VAL A CA 1
ATOM 586 C C . VAL A 1 75 ? 23.847 -7.736 -20.070 1.00 91.19 75 VAL A C 1
ATOM 588 O O . VAL A 1 75 ? 22.982 -8.600 -19.961 1.00 91.19 75 VAL A O 1
ATOM 591 N N . GLU A 1 76 ? 25.142 -8.037 -20.210 1.00 92.62 76 GLU A N 1
ATOM 592 C CA . GLU A 1 76 ? 25.653 -9.415 -20.252 1.00 92.62 76 GLU A CA 1
ATOM 593 C C . GLU A 1 76 ? 25.336 -10.181 -18.963 1.00 92.62 76 GLU A C 1
ATOM 595 O O . GLU A 1 76 ? 24.940 -11.342 -19.018 1.00 92.62 76 GLU A O 1
ATOM 600 N N . TYR A 1 77 ? 25.470 -9.527 -17.808 1.00 92.44 77 TYR A N 1
ATOM 601 C CA . TYR A 1 77 ? 25.176 -10.127 -16.510 1.00 92.44 77 TYR A CA 1
ATOM 602 C C . TYR A 1 77 ? 23.686 -10.429 -16.324 1.00 92.44 77 TYR A C 1
ATOM 604 O O . TYR A 1 77 ? 23.338 -11.523 -15.888 1.00 92.44 77 TYR A O 1
ATOM 612 N N . LEU A 1 78 ? 22.802 -9.490 -16.675 1.00 92.88 78 LEU A N 1
ATOM 613 C CA . LEU A 1 78 ? 21.354 -9.698 -16.592 1.00 92.88 78 LEU A CA 1
ATOM 614 C C . LEU A 1 78 ? 20.914 -10.859 -17.492 1.00 92.88 78 LEU A C 1
ATOM 616 O O . LEU A 1 78 ? 20.141 -11.711 -17.049 1.00 92.88 78 LEU A O 1
ATOM 620 N N . PHE A 1 79 ? 21.464 -10.928 -18.707 1.00 93.81 79 PHE A N 1
ATOM 621 C CA . PHE A 1 79 ? 21.187 -12.008 -19.650 1.00 93.81 79 PHE A CA 1
ATOM 622 C C . PHE A 1 79 ? 21.722 -13.368 -19.169 1.00 93.81 79 PHE A C 1
ATOM 624 O O . PHE A 1 79 ? 21.026 -14.368 -19.297 1.00 93.81 79 PHE A O 1
ATOM 631 N N . ASP A 1 80 ? 22.934 -13.418 -18.601 1.00 94.12 80 ASP A N 1
ATOM 632 C CA . ASP A 1 80 ? 23.530 -14.651 -18.054 1.00 94.12 80 ASP A CA 1
ATOM 633 C C . ASP A 1 80 ? 22.745 -15.196 -16.855 1.00 94.12 80 ASP A C 1
ATOM 635 O O . ASP A 1 80 ? 22.588 -16.409 -16.715 1.00 94.12 80 ASP A O 1
ATOM 639 N N . LYS A 1 81 ? 22.265 -14.308 -15.974 1.00 92.31 81 LYS A N 1
ATOM 640 C CA . LYS A 1 81 ? 21.566 -14.718 -14.751 1.00 92.31 81 LYS A CA 1
ATOM 641 C C . LYS A 1 81 ? 20.099 -15.051 -14.964 1.00 92.31 81 LYS A C 1
ATOM 643 O O . LYS A 1 81 ? 19.610 -15.931 -14.263 1.00 92.31 81 LYS A O 1
ATOM 648 N N . ASP A 1 82 ? 19.423 -14.351 -15.876 1.00 92.25 82 ASP A N 1
ATOM 649 C CA . ASP A 1 82 ? 18.018 -14.574 -16.257 1.00 92.25 82 ASP A CA 1
ATOM 650 C C . ASP A 1 82 ? 17.086 -14.865 -15.061 1.00 92.25 82 ASP A C 1
ATOM 652 O O . ASP A 1 82 ? 16.278 -15.797 -15.046 1.00 92.25 82 ASP A O 1
ATOM 656 N N . ILE A 1 83 ? 17.237 -14.079 -13.990 1.00 93.69 83 ILE A N 1
ATOM 657 C CA . ILE A 1 83 ? 16.430 -14.248 -12.782 1.00 93.69 83 ILE A CA 1
ATOM 658 C C . ILE A 1 83 ? 15.022 -13.739 -13.070 1.00 93.69 83 ILE A C 1
ATOM 660 O O . ILE A 1 83 ? 14.814 -12.563 -13.373 1.00 93.69 83 ILE A O 1
ATOM 664 N N . LYS A 1 84 ? 14.027 -14.620 -12.936 1.00 92.38 84 LYS A N 1
ATOM 665 C CA . LYS A 1 84 ? 12.614 -14.259 -13.092 1.00 92.38 84 LYS A CA 1
ATOM 666 C C . LYS A 1 84 ? 12.266 -13.079 -12.177 1.00 92.38 84 LYS A C 1
ATOM 668 O O . LYS A 1 84 ? 12.631 -13.088 -11.006 1.00 92.38 84 LYS A O 1
ATOM 673 N N . LYS A 1 85 ? 11.493 -12.119 -12.696 1.00 93.75 85 LYS A N 1
ATOM 674 C CA . LYS A 1 85 ? 11.130 -10.849 -12.038 1.00 93.75 85 LYS A CA 1
ATOM 675 C C . LYS A 1 85 ? 12.276 -9.841 -11.892 1.00 93.75 85 LYS A C 1
ATOM 677 O O . LYS A 1 85 ? 12.043 -8.783 -11.326 1.00 93.75 85 LYS A O 1
ATOM 682 N N . ILE A 1 86 ? 13.472 -10.098 -12.422 1.00 95.75 86 ILE A N 1
ATOM 683 C CA . ILE A 1 86 ? 14.465 -9.044 -12.654 1.00 95.75 86 ILE A CA 1
ATOM 684 C C . ILE A 1 86 ? 14.324 -8.543 -14.091 1.00 95.75 86 ILE A C 1
ATOM 686 O O . ILE A 1 86 ? 14.275 -9.327 -15.039 1.00 95.75 86 ILE A O 1
ATOM 690 N N . ILE A 1 87 ? 14.228 -7.226 -14.248 1.00 95.38 87 ILE A N 1
ATOM 691 C CA . ILE A 1 87 ? 14.003 -6.580 -15.542 1.00 95.38 87 ILE A CA 1
ATOM 692 C C . ILE A 1 87 ? 15.270 -6.653 -16.397 1.00 95.38 87 ILE A C 1
ATOM 694 O O . ILE A 1 87 ? 16.351 -6.240 -15.978 1.00 95.38 87 ILE A O 1
ATOM 698 N N . GLN A 1 88 ? 15.106 -7.133 -17.629 1.00 94.69 88 GLN A N 1
ATOM 699 C CA . GLN A 1 88 ? 16.149 -7.170 -18.651 1.00 94.69 88 GLN A CA 1
ATOM 700 C C . GLN A 1 88 ? 16.219 -5.843 -19.415 1.00 94.69 88 GLN A C 1
ATOM 702 O O . GLN A 1 88 ? 15.205 -5.177 -19.638 1.00 94.69 88 GLN A O 1
ATOM 707 N N . TYR A 1 89 ? 17.415 -5.470 -19.869 1.00 93.50 89 TYR A N 1
ATOM 708 C CA . TYR A 1 89 ? 17.595 -4.298 -20.729 1.00 93.50 89 TYR A CA 1
ATOM 709 C C . TYR A 1 89 ? 17.387 -4.703 -22.188 1.00 93.50 89 TYR A C 1
ATOM 711 O O . TYR A 1 89 ? 18.161 -5.485 -22.740 1.00 93.50 89 TYR A O 1
ATOM 719 N N . LYS A 1 90 ? 16.339 -4.168 -22.821 1.00 93.69 90 LYS A N 1
ATOM 720 C CA . LYS A 1 90 ? 16.017 -4.441 -24.231 1.00 93.69 90 LYS A CA 1
ATOM 721 C C . LYS A 1 90 ? 16.996 -3.780 -25.190 1.00 93.69 90 LYS A C 1
ATOM 723 O O . LYS A 1 90 ? 17.281 -4.328 -26.252 1.00 93.69 90 LYS A O 1
ATOM 728 N N . ASP A 1 91 ? 17.428 -2.569 -24.858 1.00 93.75 91 ASP A N 1
ATOM 729 C CA . ASP A 1 91 ? 18.331 -1.768 -25.679 1.00 93.75 91 ASP A CA 1
ATOM 730 C C . ASP A 1 91 ? 19.039 -0.725 -24.805 1.00 93.75 91 ASP A C 1
ATOM 732 O O . ASP A 1 91 ? 18.555 -0.366 -23.725 1.00 93.75 91 ASP A O 1
ATOM 736 N N . VAL A 1 92 ? 20.170 -0.220 -25.286 1.00 92.12 92 VAL A N 1
ATOM 737 C CA . VAL A 1 92 ? 20.910 0.885 -24.671 1.00 92.12 92 VAL A CA 1
ATOM 738 C C . VAL A 1 92 ? 21.286 1.855 -25.777 1.00 92.12 92 VAL A C 1
ATOM 740 O O . VAL A 1 92 ? 22.000 1.501 -26.713 1.00 92.12 92 VAL A O 1
ATOM 743 N N . VAL A 1 93 ? 20.818 3.094 -25.662 1.00 91.88 93 VAL A N 1
ATOM 744 C CA . VAL A 1 93 ? 21.012 4.115 -26.692 1.00 91.88 93 VAL A CA 1
ATOM 745 C C . VAL A 1 93 ? 21.751 5.301 -26.102 1.00 91.88 93 VAL A C 1
ATOM 747 O O . VAL A 1 93 ? 21.281 5.943 -25.165 1.00 91.88 93 VAL A O 1
ATOM 750 N N . GLN A 1 94 ? 22.898 5.619 -26.689 1.00 88.00 94 GLN A N 1
ATOM 751 C CA . GLN A 1 94 ? 23.609 6.863 -26.432 1.00 88.00 94 GLN A CA 1
ATOM 752 C C . GLN A 1 94 ? 23.303 7.854 -27.550 1.00 88.00 94 GLN A C 1
ATOM 754 O O . GLN A 1 94 ? 23.344 7.500 -28.730 1.00 88.00 94 GLN A O 1
ATOM 759 N N . VAL A 1 95 ? 22.967 9.087 -27.179 1.00 84.12 95 VAL A N 1
ATOM 760 C CA . VAL A 1 95 ? 22.630 10.156 -28.129 1.00 84.12 95 VAL A CA 1
ATOM 761 C C . VAL A 1 95 ? 23.635 11.303 -28.050 1.00 84.12 95 VAL A C 1
ATOM 763 O O . VAL A 1 95 ? 24.394 11.437 -27.086 1.00 84.12 95 VAL A O 1
ATOM 766 N N . GLU A 1 96 ? 23.638 12.148 -29.082 1.00 73.12 96 GLU A N 1
ATOM 767 C CA . GLU A 1 96 ? 24.440 13.371 -29.097 1.00 73.12 96 GLU A CA 1
ATOM 768 C C . GLU A 1 96 ? 24.130 14.236 -27.863 1.00 73.12 96 GLU A C 1
ATOM 770 O O . GLU A 1 96 ? 22.984 14.347 -27.432 1.00 73.12 96 GLU A O 1
ATOM 775 N N . GLY A 1 97 ? 25.171 14.820 -27.265 1.00 73.31 97 GLY A N 1
ATOM 776 C CA . GLY A 1 97 ? 25.077 15.502 -25.967 1.00 73.31 97 GLY A CA 1
ATOM 777 C C . GLY A 1 97 ? 25.499 14.644 -24.769 1.00 73.31 97 GLY A C 1
ATOM 778 O O . GLY A 1 97 ? 25.613 15.175 -23.669 1.00 73.31 97 GLY A O 1
ATOM 779 N N . GLY A 1 98 ? 25.808 13.357 -24.978 1.00 78.75 98 GLY A N 1
ATOM 780 C CA . GLY A 1 98 ? 26.359 12.470 -23.944 1.00 78.75 98 GLY A CA 1
ATOM 781 C C . GLY A 1 98 ? 25.307 11.813 -23.049 1.00 78.75 98 GLY A C 1
ATOM 782 O O . GLY A 1 98 ? 25.656 11.202 -22.041 1.00 78.75 98 GLY A O 1
ATOM 783 N N . PHE A 1 99 ? 24.026 11.922 -23.406 1.00 85.31 99 PHE A N 1
ATOM 784 C CA . PHE A 1 99 ? 22.943 11.276 -22.672 1.00 85.31 99 PHE A CA 1
ATOM 785 C C . PHE A 1 99 ? 22.875 9.783 -22.998 1.00 85.31 99 PHE A C 1
ATOM 787 O O . PHE A 1 99 ? 22.990 9.381 -24.160 1.00 85.31 99 PHE A O 1
ATOM 794 N N . THR A 1 100 ? 22.646 8.971 -21.968 1.00 88.56 100 THR A N 1
ATOM 795 C CA . THR A 1 100 ? 22.480 7.520 -22.090 1.00 88.56 100 THR A CA 1
ATOM 796 C C . THR A 1 100 ? 21.077 7.118 -21.666 1.00 88.56 100 THR A C 1
ATOM 798 O O . THR A 1 100 ? 20.604 7.521 -20.603 1.00 88.56 100 THR A O 1
ATOM 801 N N . PHE A 1 101 ? 20.433 6.296 -22.490 1.00 92.12 101 PHE A N 1
ATOM 802 C CA . PHE A 1 101 ? 19.108 5.753 -22.239 1.00 92.12 101 PHE A CA 1
ATOM 803 C C . PHE A 1 101 ? 19.146 4.232 -22.169 1.00 92.12 101 PHE A C 1
ATOM 805 O O . PHE A 1 101 ? 19.690 3.582 -23.062 1.00 92.12 101 PHE A O 1
ATOM 812 N N . ILE A 1 102 ? 18.522 3.673 -21.135 1.00 93.69 102 ILE A N 1
ATOM 813 C CA . ILE A 1 102 ? 18.246 2.238 -21.014 1.00 93.69 102 ILE A CA 1
ATOM 814 C C . ILE A 1 102 ? 16.782 2.007 -21.380 1.00 93.69 102 ILE A C 1
ATOM 816 O O . ILE A 1 102 ? 15.895 2.701 -20.883 1.00 93.69 102 ILE A O 1
ATOM 820 N N . ILE A 1 103 ? 16.531 1.051 -22.272 1.00 96.00 103 ILE A N 1
ATOM 821 C CA . ILE A 1 103 ? 15.194 0.723 -22.762 1.00 96.00 103 ILE A CA 1
ATOM 822 C C . ILE A 1 103 ? 14.764 -0.577 -22.087 1.00 96.00 103 ILE A C 1
ATOM 824 O O . ILE A 1 103 ? 15.476 -1.581 -22.165 1.00 96.00 103 ILE A O 1
ATOM 828 N N . ILE A 1 104 ? 13.581 -0.579 -21.481 1.00 95.62 104 ILE A N 1
ATOM 829 C CA . ILE A 1 104 ? 12.979 -1.758 -20.842 1.00 95.62 104 ILE A CA 1
ATOM 830 C C . ILE A 1 104 ? 11.547 -1.983 -21.347 1.00 95.62 104 ILE A C 1
ATOM 832 O O . ILE A 1 104 ? 10.999 -1.174 -22.105 1.00 95.62 104 ILE A O 1
ATOM 836 N N . ASP A 1 105 ? 10.940 -3.099 -20.944 1.00 94.38 105 ASP A N 1
ATOM 837 C CA . ASP A 1 105 ? 9.502 -3.321 -21.106 1.00 94.38 105 ASP A CA 1
ATOM 838 C C . ASP A 1 105 ? 8.673 -2.177 -20.509 1.00 94.38 105 ASP A C 1
ATOM 840 O O . ASP A 1 105 ? 9.015 -1.619 -19.469 1.00 94.38 105 ASP A O 1
ATOM 844 N N . TYR A 1 106 ? 7.569 -1.836 -21.174 1.00 92.19 106 TYR A N 1
ATOM 845 C CA . TYR A 1 106 ? 6.594 -0.914 -20.606 1.00 92.19 106 TYR A CA 1
ATOM 846 C C . TYR A 1 106 ? 5.700 -1.650 -19.602 1.00 92.19 106 TYR A C 1
ATOM 848 O O . TYR A 1 106 ? 5.077 -2.661 -19.934 1.00 92.19 106 TYR A O 1
ATOM 856 N N . PHE A 1 107 ? 5.621 -1.118 -18.385 1.00 92.69 107 PHE A N 1
ATOM 857 C CA . PHE A 1 107 ? 4.806 -1.643 -17.294 1.00 92.69 107 PHE A CA 1
ATOM 858 C C . PHE A 1 107 ? 3.572 -0.756 -17.123 1.00 92.69 107 PHE A C 1
ATOM 860 O O . PHE A 1 107 ? 3.650 0.330 -16.554 1.00 92.69 107 PHE A O 1
ATOM 867 N N . SER A 1 108 ? 2.435 -1.201 -17.663 1.00 87.44 108 SER A N 1
ATOM 868 C CA . SER A 1 108 ? 1.212 -0.390 -17.759 1.00 87.44 108 SER A CA 1
ATOM 869 C C . SER A 1 108 ? 0.597 -0.021 -16.410 1.00 87.44 108 SER A C 1
ATOM 871 O O . SER A 1 108 ? -0.113 0.972 -16.334 1.00 87.44 108 SER A O 1
ATOM 873 N N . LEU A 1 109 ? 0.860 -0.806 -15.362 1.00 92.19 109 LEU A N 1
ATOM 874 C CA . LEU A 1 109 ? 0.409 -0.520 -13.998 1.00 92.19 109 LEU A CA 1
ATOM 875 C C . LEU A 1 109 ? 1.467 0.245 -13.182 1.00 92.19 109 LEU A C 1
ATOM 877 O O . LEU A 1 109 ? 1.295 0.405 -11.983 1.00 92.19 109 LEU A O 1
ATOM 881 N N . GLY A 1 110 ? 2.542 0.727 -13.809 1.00 92.06 110 GLY A N 1
ATOM 882 C CA . GLY A 1 110 ? 3.509 1.631 -13.184 1.00 92.06 110 GLY A CA 1
ATOM 883 C C . GLY A 1 110 ? 4.401 1.016 -12.122 1.00 92.06 110 GLY A C 1
ATOM 884 O O . GLY A 1 110 ? 4.643 -0.196 -12.110 1.00 92.06 110 GLY A O 1
ATOM 885 N N . GLN A 1 111 ? 4.956 1.883 -11.283 1.00 92.19 111 GLN A N 1
ATOM 886 C CA . GLN A 1 111 ? 5.786 1.521 -10.141 1.00 92.19 111 GLN A CA 1
ATOM 887 C C . GLN A 1 111 ? 4.922 1.439 -8.882 1.00 92.19 111 GLN A C 1
ATOM 889 O O . GLN A 1 111 ? 3.949 2.176 -8.743 1.00 92.19 111 GLN A O 1
ATOM 894 N N . LEU A 1 112 ? 5.303 0.607 -7.910 1.00 93.88 112 LEU A N 1
ATOM 895 C CA . LEU A 1 112 ? 4.633 0.611 -6.602 1.00 93.88 112 LEU A CA 1
ATOM 896 C C . LEU A 1 112 ? 4.713 1.986 -5.916 1.00 93.88 112 LEU A C 1
ATOM 898 O O . LEU A 1 112 ? 3.786 2.373 -5.206 1.00 93.88 112 LEU A O 1
ATOM 902 N N . SER A 1 113 ? 5.783 2.745 -6.174 1.00 88.81 113 SER A N 1
ATOM 903 C CA . SER A 1 113 ? 5.930 4.125 -5.700 1.00 88.81 113 SER A CA 1
ATOM 904 C C . SER A 1 113 ? 4.821 5.054 -6.173 1.00 88.81 113 SER A C 1
ATOM 906 O O . SER A 1 113 ? 4.473 5.984 -5.451 1.00 88.81 113 SER A O 1
ATOM 908 N N . ASP A 1 114 ? 4.265 4.823 -7.363 1.00 87.75 114 ASP A N 1
ATOM 909 C CA . ASP A 1 114 ? 3.272 5.721 -7.953 1.00 87.75 114 ASP A CA 1
ATOM 910 C C . ASP A 1 114 ? 1.976 5.710 -7.135 1.00 87.75 114 ASP A C 1
ATOM 912 O O . ASP A 1 114 ? 1.397 6.760 -6.879 1.00 87.75 114 ASP A O 1
ATOM 916 N N . TYR A 1 115 ? 1.585 4.539 -6.628 1.00 89.69 115 TYR A N 1
ATOM 917 C CA . TYR A 1 115 ? 0.401 4.367 -5.786 1.00 89.69 115 TYR A CA 1
ATOM 918 C C . TYR A 1 115 ? 0.574 5.014 -4.411 1.00 89.69 115 TYR A C 1
ATOM 920 O O . TYR A 1 115 ? -0.321 5.709 -3.938 1.00 89.69 115 TYR A O 1
ATOM 928 N N . VAL A 1 116 ? 1.744 4.850 -3.786 1.00 84.75 116 VAL A N 1
ATOM 929 C CA . VAL A 1 116 ? 2.054 5.512 -2.507 1.00 84.75 116 VAL A CA 1
ATOM 930 C C . VAL A 1 116 ? 2.085 7.035 -2.675 1.00 84.75 116 VAL A C 1
ATOM 932 O O . VAL A 1 116 ? 1.539 7.766 -1.854 1.00 84.75 116 VAL A O 1
ATOM 935 N N . ASN A 1 117 ? 2.639 7.530 -3.784 1.00 77.25 117 ASN A N 1
ATOM 936 C CA . ASN A 1 117 ? 2.623 8.956 -4.125 1.00 77.25 117 ASN A CA 1
ATOM 937 C C . ASN A 1 117 ? 1.216 9.497 -4.426 1.00 77.25 117 ASN A C 1
ATOM 939 O O . ASN A 1 117 ? 0.990 10.699 -4.317 1.00 77.25 117 ASN A O 1
ATOM 943 N N . MET A 1 118 ? 0.274 8.625 -4.780 1.00 75.69 118 MET A N 1
ATOM 944 C CA . MET A 1 118 ? -1.143 8.947 -4.956 1.00 75.69 118 MET A CA 1
ATOM 945 C C . MET A 1 118 ? -1.989 8.685 -3.707 1.00 75.69 118 MET A C 1
ATOM 947 O O . MET A 1 118 ? -3.213 8.732 -3.793 1.00 75.69 118 MET A O 1
ATOM 951 N N . PHE A 1 119 ? -1.361 8.426 -2.555 1.00 72.31 119 PHE A N 1
ATOM 952 C CA . PHE A 1 119 ? -2.050 8.189 -1.281 1.00 72.31 119 PHE A CA 1
ATOM 953 C C . PHE A 1 119 ? -2.985 6.979 -1.298 1.00 72.31 119 PHE A C 1
ATOM 955 O O . PHE A 1 119 ? -3.993 6.935 -0.593 1.00 72.31 119 PHE A O 1
ATOM 962 N N . VAL A 1 120 ? -2.650 5.976 -2.108 1.00 81.62 120 VAL A N 1
ATOM 963 C CA . VAL A 1 120 ? -3.380 4.713 -2.131 1.00 81.62 120 VAL A CA 1
ATOM 964 C C . VAL A 1 120 ? -3.048 3.940 -0.858 1.00 81.62 120 VAL A C 1
ATOM 966 O O . VAL A 1 120 ? -1.905 3.537 -0.641 1.00 81.62 120 VAL A O 1
ATOM 969 N N . ASN A 1 121 ? -4.063 3.704 -0.031 1.00 80.38 121 ASN A N 1
ATOM 970 C CA . ASN A 1 121 ? -3.944 2.847 1.142 1.00 80.38 121 ASN A CA 1
ATOM 971 C C . ASN A 1 121 ? -4.048 1.390 0.702 1.00 80.38 121 ASN A C 1
ATOM 973 O O . ASN A 1 121 ? -5.105 0.961 0.240 1.00 80.38 121 ASN A O 1
ATOM 977 N N . PHE A 1 122 ? -2.965 0.625 0.848 1.00 91.44 122 PHE A N 1
ATOM 978 C CA . PHE A 1 122 ? -2.972 -0.792 0.505 1.00 91.44 122 PHE A CA 1
ATOM 979 C C . PHE A 1 122 ? -3.578 -1.599 1.653 1.00 91.44 122 PHE A C 1
ATOM 981 O O . PHE A 1 122 ? -2.987 -1.661 2.734 1.00 91.44 122 PHE A O 1
ATOM 988 N N . PRO A 1 123 ? -4.717 -2.280 1.437 1.00 91.06 123 PRO A N 1
ATOM 989 C CA . PRO A 1 123 ? -5.263 -3.177 2.438 1.00 91.06 123 PRO A CA 1
ATOM 990 C C . PRO A 1 123 ? -4.271 -4.296 2.750 1.00 91.06 123 PRO A C 1
ATOM 992 O O . PRO A 1 123 ? -3.598 -4.807 1.851 1.00 91.06 123 PRO A O 1
ATOM 995 N N . GLU A 1 124 ? -4.244 -4.755 4.000 1.00 93.25 124 GLU A N 1
ATOM 996 C CA . GLU A 1 124 ? -3.295 -5.783 4.443 1.00 93.25 124 GLU A CA 1
ATOM 997 C C . GLU A 1 124 ? -3.309 -7.037 3.547 1.00 93.25 124 GLU A C 1
ATOM 999 O O . GLU A 1 124 ? -2.257 -7.583 3.216 1.00 93.25 124 GLU A O 1
ATOM 1004 N N . HIS A 1 125 ? -4.487 -7.467 3.078 1.00 92.06 125 HIS A N 1
ATOM 1005 C CA . HIS A 1 125 ? -4.616 -8.625 2.188 1.00 92.06 125 HIS A CA 1
ATOM 1006 C C . HIS A 1 125 ? -3.940 -8.426 0.820 1.00 92.06 125 HIS A C 1
ATOM 1008 O O . HIS A 1 125 ? -3.430 -9.391 0.257 1.00 92.06 125 HIS A O 1
ATOM 1014 N N . ILE A 1 126 ? -3.872 -7.194 0.304 1.00 96.00 126 ILE A N 1
ATOM 1015 C CA . ILE A 1 126 ? -3.108 -6.864 -0.908 1.00 96.00 126 ILE A CA 1
ATOM 1016 C C . ILE A 1 126 ? -1.609 -6.855 -0.597 1.00 96.00 126 ILE A C 1
ATOM 1018 O O . ILE A 1 126 ? -0.810 -7.414 -1.354 1.00 96.00 126 ILE A O 1
ATOM 1022 N N . VAL A 1 127 ? -1.215 -6.295 0.550 1.00 96.50 127 VAL A N 1
ATOM 1023 C CA . VAL A 1 127 ? 0.189 -6.267 0.992 1.00 96.50 127 VAL A CA 1
ATOM 1024 C C . VAL A 1 127 ? 0.755 -7.684 1.159 1.00 96.50 127 VAL A C 1
ATOM 1026 O O . VAL A 1 127 ? 1.901 -7.924 0.777 1.00 96.50 127 VAL A O 1
ATOM 1029 N N . LYS A 1 128 ? -0.046 -8.662 1.611 1.00 95.44 128 LYS A N 1
ATOM 1030 C CA . LYS A 1 128 ? 0.340 -10.090 1.647 1.00 95.44 128 LYS A CA 1
ATOM 1031 C C . LYS A 1 128 ? 0.754 -10.628 0.273 1.00 95.44 128 LYS A C 1
ATOM 1033 O O . LYS A 1 128 ? 1.765 -11.323 0.152 1.00 95.44 128 LYS A O 1
ATOM 1038 N N . ILE A 1 129 ? -0.005 -10.296 -0.773 1.00 96.44 129 ILE A N 1
ATOM 1039 C CA . ILE A 1 129 ? 0.268 -10.733 -2.153 1.00 96.44 129 ILE A CA 1
ATOM 1040 C C . ILE A 1 129 ? 1.608 -10.158 -2.621 1.00 96.44 129 ILE A C 1
ATOM 1042 O O . ILE A 1 129 ? 2.433 -10.871 -3.199 1.00 96.44 129 ILE A O 1
ATOM 1046 N N . ILE A 1 130 ? 1.848 -8.878 -2.329 1.00 96.94 130 ILE A N 1
ATOM 1047 C CA . ILE A 1 130 ? 3.103 -8.183 -2.634 1.00 96.94 130 ILE A CA 1
ATOM 1048 C C . ILE A 1 130 ? 4.276 -8.827 -1.876 1.00 96.94 130 ILE A C 1
ATOM 1050 O O . ILE A 1 130 ? 5.296 -9.157 -2.487 1.00 96.94 130 ILE A O 1
ATOM 1054 N N . ALA A 1 131 ? 4.114 -9.087 -0.576 1.00 97.00 131 ALA A N 1
ATOM 1055 C CA . ALA A 1 131 ? 5.121 -9.739 0.258 1.00 97.00 131 ALA A CA 1
ATOM 1056 C C . ALA A 1 131 ? 5.527 -11.107 -0.305 1.00 97.00 131 ALA A C 1
ATOM 1058 O O . ALA A 1 131 ? 6.715 -11.361 -0.513 1.00 97.00 131 ALA A O 1
ATOM 1059 N N . MET A 1 132 ? 4.557 -11.962 -0.644 1.00 96.38 132 MET A N 1
ATOM 1060 C CA . MET A 1 132 ? 4.840 -13.267 -1.247 1.00 96.38 132 MET A CA 1
ATOM 1061 C C . MET A 1 132 ? 5.593 -13.134 -2.579 1.00 96.38 132 MET A C 1
ATOM 1063 O O . MET A 1 132 ? 6.524 -13.896 -2.858 1.00 96.38 132 MET A O 1
ATOM 1067 N N . GLN A 1 133 ? 5.245 -12.146 -3.412 1.00 96.62 133 GLN A N 1
ATOM 1068 C CA . GLN A 1 133 ? 5.960 -11.913 -4.666 1.00 96.62 133 GLN A CA 1
ATOM 1069 C C . GLN A 1 133 ? 7.441 -11.591 -4.452 1.00 96.62 133 GLN A C 1
ATOM 1071 O O . GLN A 1 133 ? 8.263 -12.118 -5.215 1.00 96.62 133 GLN A O 1
ATOM 1076 N N . TYR A 1 134 ? 7.766 -10.777 -3.447 1.00 96.31 134 TYR A N 1
ATOM 1077 C CA . TYR A 1 134 ? 9.143 -10.451 -3.086 1.00 96.31 134 TYR A CA 1
ATOM 1078 C C . TYR A 1 134 ? 9.876 -11.616 -2.432 1.00 96.31 134 TYR A C 1
ATOM 1080 O O . TYR A 1 134 ? 11.015 -11.872 -2.803 1.00 96.31 134 TYR A O 1
ATOM 1088 N N . ILE A 1 135 ? 9.238 -12.373 -1.537 1.00 94.56 135 ILE A N 1
ATOM 1089 C CA . ILE A 1 135 ? 9.855 -13.560 -0.920 1.00 94.56 135 ILE A CA 1
ATOM 1090 C C . ILE A 1 135 ? 10.303 -14.548 -1.998 1.00 94.56 135 ILE A C 1
ATOM 1092 O O . ILE A 1 135 ? 11.440 -15.007 -1.971 1.00 94.56 135 ILE A O 1
ATOM 1096 N N . LEU A 1 136 ? 9.458 -14.808 -3.001 1.00 94.12 136 LEU A N 1
ATOM 1097 C CA . LEU A 1 136 ? 9.812 -15.678 -4.128 1.00 94.12 136 LEU A CA 1
ATOM 1098 C C . LEU A 1 136 ? 10.960 -15.114 -4.983 1.00 94.12 136 LEU A C 1
ATOM 1100 O O . LEU A 1 136 ? 11.733 -15.881 -5.557 1.00 94.12 136 LEU A O 1
ATOM 1104 N N . LEU A 1 137 ? 11.070 -13.786 -5.101 1.00 94.62 137 LEU A N 1
ATOM 1105 C CA . LEU A 1 137 ? 12.202 -13.143 -5.773 1.00 94.62 137 LEU A CA 1
ATOM 1106 C C . LEU A 1 137 ? 13.489 -13.304 -4.949 1.00 94.62 137 LEU A C 1
ATOM 1108 O O . LEU A 1 137 ? 14.506 -13.726 -5.494 1.00 94.62 137 LEU A O 1
ATOM 1112 N N . ILE A 1 138 ? 13.439 -13.021 -3.647 1.00 92.88 138 ILE A N 1
ATOM 1113 C CA . ILE A 1 138 ? 14.575 -13.169 -2.727 1.00 92.88 138 ILE A CA 1
ATOM 1114 C C . ILE A 1 138 ? 15.033 -14.633 -2.679 1.00 92.88 138 ILE A C 1
ATOM 1116 O O . ILE A 1 138 ? 16.233 -14.899 -2.707 1.00 92.88 138 ILE A O 1
ATOM 1120 N N . GLU A 1 139 ? 14.105 -15.594 -2.687 1.00 91.25 139 GLU A N 1
ATOM 1121 C CA . GLU A 1 139 ? 14.399 -17.028 -2.786 1.00 91.25 139 GLU A CA 1
ATOM 1122 C C . GLU A 1 139 ? 15.165 -17.352 -4.080 1.00 91.25 139 GLU A C 1
ATOM 1124 O O . GLU A 1 139 ? 16.202 -18.017 -4.044 1.00 91.25 139 GLU A O 1
ATOM 1129 N N . ALA A 1 140 ? 14.707 -16.837 -5.226 1.00 92.44 140 ALA A N 1
ATOM 1130 C CA . ALA A 1 140 ? 15.374 -17.039 -6.513 1.00 92.44 140 ALA A CA 1
ATOM 1131 C C . ALA A 1 140 ? 16.782 -16.416 -6.556 1.00 92.44 140 ALA A C 1
ATOM 1133 O O . ALA A 1 140 ? 17.719 -17.054 -7.039 1.00 92.44 140 ALA A O 1
ATOM 1134 N N . LEU A 1 141 ? 16.944 -15.204 -6.019 1.00 90.94 141 LEU A N 1
ATOM 1135 C CA . LEU A 1 141 ? 18.237 -14.521 -5.906 1.00 90.94 141 LEU A CA 1
ATOM 1136 C C . LEU A 1 141 ? 19.201 -15.291 -4.994 1.00 90.94 141 LEU A C 1
ATOM 1138 O O . LEU A 1 141 ? 20.349 -15.532 -5.369 1.00 90.94 141 LEU A O 1
ATOM 1142 N N . THR A 1 142 ? 18.706 -15.756 -3.846 1.00 86.88 142 THR A N 1
ATOM 1143 C CA . THR A 1 142 ? 19.466 -16.561 -2.879 1.00 86.88 142 THR A CA 1
ATOM 1144 C C . THR A 1 142 ? 19.959 -17.861 -3.512 1.00 86.88 142 THR A C 1
ATOM 1146 O O . THR A 1 142 ? 21.142 -18.186 -3.414 1.00 86.88 142 THR A O 1
ATOM 1149 N N . ASN A 1 143 ?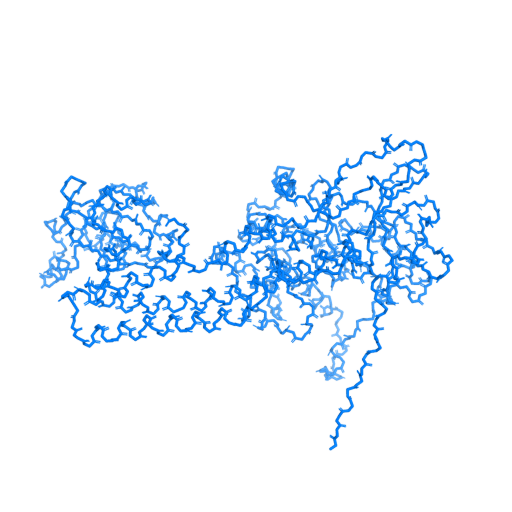 19.085 -18.574 -4.230 1.00 88.88 143 ASN A N 1
ATOM 1150 C CA . ASN A 1 143 ? 19.435 -19.812 -4.936 1.00 88.88 143 ASN A CA 1
ATOM 1151 C C . ASN A 1 143 ? 20.463 -19.590 -6.058 1.00 88.88 143 ASN A C 1
ATOM 1153 O O . ASN A 1 143 ? 21.218 -20.501 -6.395 1.00 88.88 143 ASN A O 1
ATOM 1157 N N . ALA A 1 144 ? 20.501 -18.386 -6.630 1.00 87.81 144 ALA A N 1
ATOM 1158 C CA . ALA A 1 144 ? 21.482 -17.988 -7.633 1.00 87.81 144 ALA A CA 1
ATOM 1159 C C . ALA A 1 144 ? 22.774 -17.399 -7.033 1.00 87.81 144 ALA A C 1
ATOM 1161 O O . ALA A 1 144 ? 23.680 -17.051 -7.794 1.00 87.81 144 ALA A O 1
ATOM 1162 N N . HIS A 1 145 ? 22.873 -17.290 -5.701 1.00 85.31 145 HIS A N 1
ATOM 1163 C CA . HIS A 1 145 ? 23.956 -16.600 -4.991 1.00 85.31 145 HIS A CA 1
ATOM 1164 C C . HIS A 1 145 ? 24.141 -15.145 -5.458 1.00 85.31 145 HIS A C 1
ATOM 1166 O O . HIS A 1 145 ? 25.259 -14.677 -5.681 1.00 85.31 145 HIS A O 1
ATOM 1172 N N . ILE A 1 146 ? 23.025 -14.438 -5.653 1.00 85.88 146 ILE A N 1
ATOM 1173 C CA . ILE A 1 146 ? 22.987 -13.039 -6.081 1.00 85.88 146 ILE A CA 1
ATOM 1174 C C . ILE A 1 146 ? 22.461 -12.178 -4.940 1.00 85.88 146 ILE A C 1
ATOM 1176 O O . ILE A 1 146 ? 21.435 -12.476 -4.339 1.00 85.88 146 ILE A O 1
ATOM 1180 N N . VAL A 1 147 ? 23.148 -11.065 -4.709 1.00 78.62 147 VAL A N 1
ATOM 1181 C CA . VAL A 1 147 ? 22.746 -10.028 -3.762 1.00 78.62 147 VAL A CA 1
ATOM 1182 C C . VAL A 1 147 ? 22.084 -8.892 -4.530 1.00 78.62 147 VAL A C 1
ATOM 1184 O O . VAL A 1 147 ? 22.705 -8.357 -5.452 1.00 78.62 147 VAL A O 1
ATOM 1187 N N . TYR A 1 148 ? 20.858 -8.508 -4.168 1.00 85.06 148 TYR A N 1
ATOM 1188 C CA . TYR A 1 148 ? 20.151 -7.433 -4.865 1.00 85.06 148 TYR A CA 1
ATOM 1189 C C . TYR A 1 148 ? 20.339 -6.081 -4.167 1.00 85.06 148 TYR A C 1
ATOM 1191 O O . TYR A 1 148 ? 20.776 -5.122 -4.806 1.00 85.06 148 TYR A O 1
ATOM 1199 N N . ASN A 1 149 ? 20.099 -6.014 -2.855 1.00 80.38 149 ASN A N 1
ATOM 1200 C CA . ASN A 1 149 ? 20.299 -4.862 -1.963 1.00 80.38 149 ASN A CA 1
ATOM 1201 C C . ASN A 1 149 ? 19.601 -3.551 -2.374 1.00 80.38 149 ASN A C 1
ATOM 1203 O O . ASN A 1 149 ? 19.943 -2.492 -1.842 1.00 80.38 149 ASN A O 1
ATOM 1207 N N . LYS A 1 150 ? 18.646 -3.617 -3.306 1.00 80.44 150 LYS A N 1
ATOM 1208 C CA . LYS A 1 150 ? 17.985 -2.459 -3.939 1.00 80.44 150 LYS A CA 1
ATOM 1209 C C . LYS A 1 150 ? 16.465 -2.563 -3.962 1.00 80.44 150 LYS A C 1
ATOM 1211 O O . LYS A 1 150 ? 15.796 -1.853 -4.711 1.00 80.44 150 LYS A O 1
ATOM 1216 N N . LEU A 1 151 ? 15.929 -3.478 -3.163 1.00 88.00 151 LEU A N 1
ATOM 1217 C CA . LEU A 1 151 ? 14.499 -3.660 -3.011 1.00 88.00 151 LEU A CA 1
ATOM 1218 C C . LEU A 1 151 ? 13.880 -2.389 -2.420 1.00 88.00 151 LEU A C 1
ATOM 1220 O O . LEU A 1 151 ? 14.250 -1.964 -1.332 1.00 88.00 151 LEU A O 1
ATOM 1224 N N . SER A 1 152 ? 12.999 -1.758 -3.190 1.00 89.69 152 SER A N 1
ATOM 1225 C CA . SER A 1 152 ? 12.325 -0.503 -2.859 1.00 89.69 152 SER A CA 1
ATOM 1226 C C . SER A 1 152 ? 11.084 -0.336 -3.739 1.00 89.69 152 SER A C 1
ATOM 1228 O O . SER A 1 152 ? 10.951 -1.000 -4.777 1.00 89.69 152 SER A O 1
ATOM 1230 N N . LEU A 1 153 ? 10.181 0.571 -3.362 1.00 90.25 153 LEU A N 1
ATOM 1231 C CA . LEU A 1 153 ? 8.987 0.876 -4.158 1.00 90.25 153 LEU A CA 1
ATOM 1232 C C . LEU A 1 153 ? 9.331 1.453 -5.537 1.00 90.25 153 LEU A C 1
ATOM 1234 O O . LEU A 1 153 ? 8.728 1.068 -6.538 1.00 90.25 153 LEU A O 1
ATOM 1238 N N . ILE A 1 154 ? 10.331 2.337 -5.594 1.00 88.19 154 ILE A N 1
ATOM 1239 C CA . ILE A 1 154 ? 10.750 3.029 -6.820 1.00 88.19 154 ILE A CA 1
ATOM 1240 C C . ILE A 1 154 ? 11.417 2.084 -7.835 1.00 88.19 154 ILE A C 1
ATOM 1242 O O . ILE A 1 154 ? 11.378 2.314 -9.042 1.00 88.19 154 ILE A O 1
ATOM 1246 N N . ASN A 1 155 ? 11.997 0.974 -7.376 1.00 91.31 155 ASN A N 1
ATOM 1247 C CA . ASN A 1 155 ? 12.627 -0.011 -8.255 1.00 91.31 155 ASN A CA 1
ATOM 1248 C C . ASN A 1 155 ? 11.683 -1.145 -8.681 1.00 91.31 155 ASN A C 1
ATOM 1250 O O . ASN A 1 155 ? 12.131 -2.065 -9.370 1.00 91.31 155 ASN A O 1
ATOM 1254 N N . SER A 1 156 ? 10.403 -1.091 -8.302 1.00 95.44 156 SER A N 1
ATOM 1255 C CA . SER A 1 156 ? 9.467 -2.209 -8.437 1.00 95.44 156 SER A CA 1
ATOM 1256 C C . SER A 1 156 ? 8.300 -1.869 -9.354 1.00 95.44 156 SER A C 1
ATOM 1258 O O . SER A 1 156 ? 7.442 -1.054 -9.028 1.00 95.44 156 SER A O 1
ATOM 1260 N N . PHE A 1 157 ? 8.272 -2.533 -10.505 1.00 95.31 157 PHE A N 1
ATOM 1261 C CA . PHE A 1 157 ? 7.354 -2.303 -11.611 1.00 95.31 157 PHE A CA 1
ATOM 1262 C C . PHE A 1 157 ? 6.290 -3.381 -11.716 1.00 95.31 157 PHE A C 1
ATOM 1264 O O . PHE A 1 157 ? 6.575 -4.569 -11.557 1.00 95.31 157 PHE A O 1
ATOM 1271 N N . ILE A 1 158 ? 5.078 -2.985 -12.081 1.00 95.25 158 ILE A N 1
ATOM 1272 C CA . ILE A 1 158 ? 3.928 -3.877 -12.102 1.00 95.25 158 ILE A CA 1
ATOM 1273 C C . ILE A 1 158 ? 3.484 -4.123 -13.542 1.00 95.25 158 ILE A C 1
ATOM 1275 O O . ILE A 1 158 ? 3.104 -3.221 -14.292 1.00 95.25 158 ILE A O 1
ATOM 1279 N N . SER A 1 159 ? 3.553 -5.385 -13.958 1.00 92.12 159 SER A N 1
ATOM 1280 C CA . SER A 1 159 ? 3.026 -5.805 -15.260 1.00 92.12 159 SER A CA 1
ATOM 1281 C C . SER A 1 159 ? 1.497 -5.787 -15.266 1.00 92.12 159 SER A C 1
ATOM 1283 O O . SER A 1 159 ? 0.871 -5.881 -14.217 1.00 92.12 159 SER A O 1
ATOM 1285 N N . SER A 1 160 ? 0.885 -5.813 -16.451 1.00 89.38 160 SER A N 1
ATOM 1286 C CA . SER A 1 160 ? -0.575 -5.924 -16.621 1.00 89.38 160 SER A CA 1
ATOM 1287 C C . SER A 1 160 ? -1.214 -7.185 -16.019 1.00 89.38 160 SER A C 1
ATOM 1289 O O . SER A 1 160 ? -2.428 -7.332 -16.054 1.00 89.38 160 SER A O 1
ATOM 1291 N N . LYS A 1 161 ? -0.411 -8.119 -15.496 1.00 89.75 161 LYS A N 1
ATOM 1292 C CA . LYS A 1 161 ? -0.866 -9.342 -14.817 1.00 89.75 161 LYS A CA 1
ATOM 1293 C C . LYS A 1 161 ? -0.670 -9.284 -13.295 1.00 89.75 161 LYS A C 1
ATOM 1295 O O . LYS A 1 161 ? -0.610 -10.335 -12.661 1.00 89.75 161 LYS A O 1
ATOM 1300 N N . GLY A 1 162 ? -0.409 -8.102 -12.735 1.00 90.94 162 GLY A N 1
ATOM 1301 C CA . GLY A 1 162 ? -0.121 -7.932 -11.307 1.00 90.94 162 GLY A CA 1
ATOM 1302 C C . GLY A 1 162 ? 1.222 -8.526 -10.860 1.00 90.94 162 GLY A C 1
ATOM 1303 O O . GLY A 1 162 ? 1.463 -8.684 -9.665 1.00 90.94 162 GLY A O 1
ATOM 1304 N N . ILE A 1 163 ? 2.112 -8.883 -11.797 1.00 94.44 163 ILE A N 1
ATOM 1305 C CA . ILE A 1 163 ? 3.449 -9.399 -11.462 1.00 94.44 163 ILE A CA 1
ATOM 1306 C C . ILE A 1 163 ? 4.404 -8.231 -11.226 1.00 94.44 163 ILE A C 1
ATOM 1308 O O . ILE A 1 163 ? 4.581 -7.407 -12.129 1.00 94.44 163 ILE A O 1
ATOM 1312 N N . ILE A 1 164 ? 5.048 -8.227 -10.060 1.00 96.69 164 ILE A N 1
ATOM 1313 C CA . ILE A 1 164 ? 6.098 -7.282 -9.669 1.00 96.69 164 ILE A CA 1
ATOM 1314 C C . ILE A 1 164 ? 7.434 -7.710 -10.279 1.00 96.69 164 ILE A C 1
ATOM 1316 O O . ILE A 1 164 ? 7.840 -8.870 -10.161 1.00 96.69 164 ILE A O 1
ATOM 1320 N N . ASN A 1 165 ? 8.108 -6.765 -10.930 1.00 96.62 165 ASN A N 1
ATOM 1321 C CA . ASN A 1 165 ? 9.405 -6.921 -11.571 1.00 96.62 165 ASN A CA 1
ATOM 1322 C C . ASN A 1 165 ? 10.338 -5.800 -11.105 1.00 96.62 165 ASN A C 1
ATOM 1324 O O . ASN A 1 165 ? 9.967 -4.632 -11.131 1.00 96.62 165 ASN A O 1
ATOM 1328 N N . CYS A 1 166 ? 11.552 -6.145 -10.703 1.00 95.31 166 CYS A N 1
ATOM 1329 C CA . CYS A 1 166 ? 12.492 -5.226 -10.081 1.00 95.31 166 CYS A CA 1
ATOM 1330 C C . CYS A 1 166 ? 13.645 -4.866 -11.028 1.00 95.31 166 CYS A C 1
ATOM 1332 O O . CYS A 1 166 ? 14.133 -5.713 -11.784 1.00 95.31 166 CYS A O 1
ATOM 1334 N N . ILE A 1 167 ? 14.102 -3.613 -10.987 1.00 92.06 167 ILE A N 1
ATOM 1335 C CA . ILE A 1 167 ? 15.231 -3.117 -11.793 1.00 92.06 167 ILE A CA 1
ATOM 1336 C C . ILE A 1 167 ? 16.493 -2.897 -10.948 1.00 92.06 167 ILE A C 1
ATOM 1338 O O . ILE A 1 167 ? 16.439 -2.844 -9.727 1.00 92.06 167 ILE A O 1
ATOM 1342 N N . GLY A 1 168 ? 17.653 -2.731 -11.586 1.00 86.69 168 GLY A N 1
ATOM 1343 C CA . GLY A 1 168 ? 18.847 -2.200 -10.920 1.00 86.69 168 GLY A CA 1
ATOM 1344 C C . GLY A 1 168 ? 19.824 -3.255 -10.405 1.00 86.69 168 GLY A C 1
ATOM 1345 O O . GLY A 1 168 ? 20.790 -2.900 -9.727 1.00 86.69 168 GLY A O 1
ATOM 1346 N N . LEU A 1 169 ? 19.628 -4.531 -10.755 1.00 88.31 169 LEU A N 1
ATOM 1347 C CA . LEU A 1 169 ? 20.627 -5.569 -10.512 1.00 88.31 169 LEU A CA 1
ATOM 1348 C C . LEU A 1 169 ? 21.904 -5.260 -11.314 1.00 88.31 169 LEU A C 1
ATOM 1350 O O . LEU A 1 169 ? 21.848 -5.063 -12.528 1.00 88.31 169 LEU A O 1
ATOM 1354 N N . LEU A 1 170 ? 23.054 -5.218 -10.637 1.00 84.94 170 LEU A N 1
ATOM 1355 C CA . LEU A 1 170 ? 24.352 -4.951 -11.257 1.00 84.94 170 LEU A CA 1
ATOM 1356 C C . LEU A 1 170 ? 25.303 -6.139 -11.075 1.00 84.94 170 LEU A C 1
ATOM 1358 O O . LEU A 1 170 ? 25.176 -6.912 -10.125 1.00 84.94 170 LEU A O 1
ATOM 1362 N N . PRO A 1 171 ? 26.303 -6.289 -11.957 1.00 84.38 171 PRO A N 1
ATOM 1363 C CA . PRO A 1 171 ? 27.372 -7.244 -11.732 1.00 84.38 171 PRO A CA 1
ATOM 1364 C C . PRO A 1 171 ? 28.213 -6.831 -10.508 1.00 84.38 171 PRO A C 1
ATOM 1366 O O . PRO A 1 171 ? 28.460 -5.634 -10.302 1.00 84.38 171 PRO A O 1
ATOM 1369 N N . PRO A 1 172 ? 28.761 -7.796 -9.744 1.00 81.31 172 PRO A N 1
ATOM 1370 C CA . PRO A 1 172 ? 29.592 -7.520 -8.566 1.00 81.31 172 PRO A CA 1
ATOM 1371 C C . PRO A 1 172 ? 30.780 -6.586 -8.838 1.00 81.31 172 PRO A C 1
ATOM 1373 O O . PRO A 1 172 ? 31.194 -5.833 -7.968 1.00 81.31 172 PRO A O 1
ATOM 1376 N N . SER A 1 173 ? 31.308 -6.580 -10.067 1.00 76.19 173 SER A N 1
ATOM 1377 C CA . SER A 1 173 ? 32.414 -5.705 -10.478 1.00 76.19 173 SER A CA 1
ATOM 1378 C C . SER A 1 173 ? 32.065 -4.213 -10.532 1.00 76.19 173 SER A C 1
ATOM 1380 O O . SER A 1 173 ? 32.972 -3.387 -10.610 1.00 76.19 173 SER A O 1
ATOM 1382 N N . ILE A 1 174 ? 30.774 -3.870 -10.575 1.00 73.81 174 ILE A N 1
ATOM 1383 C CA . ILE A 1 174 ? 30.274 -2.485 -10.627 1.00 73.81 174 ILE A CA 1
ATOM 1384 C C . ILE A 1 174 ? 29.740 -2.057 -9.257 1.00 73.81 174 ILE A C 1
ATOM 1386 O O . ILE A 1 174 ? 29.845 -0.881 -8.911 1.00 73.81 174 ILE A O 1
ATOM 1390 N N . HIS A 1 175 ? 29.235 -3.004 -8.459 1.00 65.50 175 HIS A N 1
ATOM 1391 C CA . HIS A 1 175 ? 28.837 -2.775 -7.073 1.00 65.50 175 HIS A CA 1
ATOM 1392 C C . HIS A 1 175 ? 30.035 -2.322 -6.222 1.00 65.50 175 HIS A C 1
ATOM 1394 O O . HIS A 1 175 ? 30.740 -3.123 -5.612 1.00 65.50 175 HIS A O 1
ATOM 1400 N N . LYS A 1 176 ? 30.257 -1.008 -6.133 1.00 53.53 176 LYS A N 1
ATOM 1401 C CA . LYS A 1 176 ? 31.066 -0.421 -5.064 1.00 53.53 176 LYS A CA 1
ATOM 1402 C C . LYS A 1 176 ? 30.214 -0.426 -3.807 1.00 53.53 176 LYS A C 1
ATOM 1404 O O . LYS A 1 176 ? 29.551 0.558 -3.517 1.00 53.53 176 LYS A O 1
ATOM 1409 N N . ILE A 1 177 ? 30.193 -1.533 -3.076 1.00 44.50 177 ILE A N 1
ATOM 1410 C CA . ILE A 1 177 ? 29.710 -1.500 -1.696 1.00 44.50 177 ILE A CA 1
ATOM 1411 C C . ILE A 1 177 ? 30.683 -0.566 -0.955 1.00 44.50 177 ILE A C 1
ATOM 1413 O O . ILE A 1 177 ? 31.868 -0.898 -0.884 1.00 44.50 177 ILE A O 1
ATOM 1417 N N . PRO A 1 178 ? 30.268 0.598 -0.418 1.00 35.00 178 PRO A N 1
ATOM 1418 C CA . PRO A 1 178 ? 31.021 1.192 0.665 1.00 35.00 178 PRO A CA 1
ATOM 1419 C C . PRO A 1 178 ? 30.760 0.259 1.838 1.00 35.00 178 PRO A C 1
ATOM 1421 O O . PRO A 1 178 ? 29.697 0.296 2.459 1.00 35.00 178 PRO A O 1
ATOM 1424 N N . THR A 1 179 ? 31.670 -0.675 2.079 1.00 33.41 179 THR A N 1
ATOM 1425 C CA . THR A 1 179 ? 31.592 -1.531 3.250 1.00 33.41 179 THR A CA 1
ATOM 1426 C C . THR A 1 179 ? 31.722 -0.615 4.461 1.00 33.41 179 THR A C 1
ATOM 1428 O O . THR A 1 179 ? 32.816 -0.217 4.850 1.00 33.41 179 THR A O 1
ATOM 1431 N N . ILE A 1 180 ? 30.593 -0.294 5.095 1.00 35.59 180 ILE A N 1
ATOM 1432 C CA . ILE A 1 180 ? 30.549 0.317 6.435 1.00 35.59 180 ILE A CA 1
ATOM 1433 C C . ILE A 1 180 ? 31.300 -0.582 7.452 1.00 35.59 180 ILE A C 1
ATOM 1435 O O . ILE A 1 180 ? 31.643 -0.159 8.551 1.00 35.59 180 ILE A O 1
ATOM 1439 N N . SER A 1 181 ? 31.671 -1.807 7.065 1.00 34.84 181 SER A N 1
ATOM 1440 C CA . SER A 1 181 ? 32.493 -2.727 7.842 1.00 34.84 181 SER A CA 1
ATOM 1441 C C . SER A 1 181 ? 34.009 -2.466 7.838 1.00 34.84 181 SER A C 1
ATOM 1443 O O . SER A 1 181 ? 34.696 -3.078 8.658 1.00 34.84 181 SER A O 1
ATOM 1445 N N . GLU A 1 182 ? 34.571 -1.556 7.027 1.00 32.22 182 GLU A N 1
ATOM 1446 C CA . GLU A 1 182 ? 36.033 -1.318 7.059 1.00 32.22 182 GLU A CA 1
ATOM 1447 C C . GLU A 1 182 ? 36.525 -0.544 8.298 1.00 32.22 182 GLU A C 1
ATOM 1449 O O . GLU A 1 182 ? 37.727 -0.507 8.553 1.00 32.22 182 GLU A O 1
ATOM 1454 N N . GLN A 1 183 ? 35.635 0.027 9.122 1.00 32.91 183 GLN A N 1
ATOM 1455 C CA . GLN A 1 183 ? 36.041 0.734 10.349 1.00 32.91 183 GLN A CA 1
ATOM 1456 C C . GLN A 1 183 ? 35.756 -0.013 11.661 1.00 32.91 183 GLN A C 1
ATOM 1458 O O . GLN A 1 183 ? 36.184 0.462 12.712 1.00 32.91 183 GLN A O 1
ATOM 1463 N N . VAL A 1 184 ? 35.100 -1.184 11.638 1.00 34.19 184 VAL A N 1
ATOM 1464 C CA . VAL A 1 184 ? 34.693 -1.878 12.884 1.00 34.19 184 VAL A CA 1
ATOM 1465 C C . VAL A 1 184 ? 35.149 -3.341 12.982 1.00 34.19 184 VAL A C 1
ATOM 1467 O O . VAL A 1 184 ? 35.053 -3.922 14.059 1.00 34.19 184 VAL A O 1
ATOM 1470 N N . ILE A 1 185 ? 35.734 -3.953 11.946 1.00 31.91 185 ILE A N 1
ATOM 1471 C CA . ILE A 1 185 ? 36.214 -5.345 12.048 1.00 31.91 185 ILE A CA 1
ATOM 1472 C C . ILE A 1 185 ? 37.724 -5.374 12.366 1.00 31.91 185 ILE A C 1
ATOM 1474 O O . ILE A 1 185 ? 38.532 -4.961 11.533 1.00 31.91 185 ILE A O 1
ATOM 1478 N N . PRO A 1 186 ? 38.159 -5.874 13.544 1.00 28.23 186 PRO A N 1
ATOM 1479 C CA . PRO A 1 186 ? 39.573 -6.106 13.823 1.00 28.23 186 PRO A CA 1
ATOM 1480 C C . PRO A 1 186 ? 40.160 -7.113 12.823 1.00 28.23 186 PRO A C 1
ATOM 1482 O O . PRO A 1 186 ? 39.551 -8.146 12.555 1.00 28.23 186 PRO A O 1
ATOM 1485 N N . ASN A 1 187 ? 41.364 -6.826 12.316 1.00 30.84 187 ASN A N 1
ATOM 1486 C CA . ASN A 1 187 ? 42.115 -7.556 11.276 1.00 30.84 187 ASN A CA 1
ATOM 1487 C C . ASN A 1 187 ? 42.504 -9.026 11.601 1.00 30.84 187 ASN A C 1
ATOM 1489 O O . ASN A 1 187 ? 43.586 -9.480 11.230 1.00 30.84 187 ASN A O 1
ATOM 1493 N N . SER A 1 188 ? 41.674 -9.807 12.293 1.00 32.59 188 SER A N 1
ATOM 1494 C CA . SER A 1 188 ? 42.016 -11.160 12.754 1.00 32.59 188 SER A CA 1
ATOM 1495 C C . SER A 1 188 ? 41.032 -12.268 12.367 1.00 32.59 188 SER A C 1
ATOM 1497 O O . SER A 1 188 ? 41.141 -13.365 12.911 1.00 32.59 188 SER A O 1
ATOM 1499 N N . ILE A 1 189 ? 40.116 -12.061 11.411 1.00 37.12 189 ILE A N 1
ATOM 1500 C CA . ILE A 1 189 ? 39.207 -13.131 10.947 1.00 37.12 189 ILE A CA 1
ATOM 1501 C C . ILE A 1 189 ? 39.041 -13.092 9.418 1.00 37.12 189 ILE A C 1
ATOM 1503 O O . ILE A 1 189 ? 37.980 -12.802 8.884 1.00 37.12 189 ILE A O 1
ATOM 1507 N N . SER A 1 190 ? 40.114 -13.424 8.695 1.00 34.31 190 SER A N 1
ATOM 1508 C CA . SER A 1 190 ? 40.091 -13.704 7.249 1.00 34.31 190 SER A CA 1
ATOM 1509 C C . SER A 1 190 ? 39.706 -15.168 6.982 1.00 34.31 190 SER A C 1
ATOM 1511 O O . SER A 1 190 ? 40.493 -15.943 6.436 1.00 34.31 190 SER A O 1
ATOM 1513 N N . GLN A 1 191 ? 38.501 -15.562 7.392 1.00 36.97 191 GLN A N 1
ATOM 1514 C CA . GLN A 1 191 ? 37.817 -16.765 6.907 1.00 36.97 191 GLN A CA 1
ATOM 1515 C C . GLN A 1 191 ? 36.306 -16.531 7.009 1.00 36.97 191 GLN A C 1
ATOM 1517 O O . GLN A 1 191 ? 35.818 -16.450 8.134 1.00 36.97 191 GLN A O 1
ATOM 1522 N N . LYS A 1 192 ? 35.596 -16.464 5.867 1.00 38.50 192 LYS A N 1
ATOM 1523 C CA . LYS A 1 192 ? 34.250 -17.040 5.606 1.00 38.50 192 LYS A CA 1
ATOM 1524 C C . LYS A 1 192 ? 33.493 -16.262 4.518 1.00 38.50 192 LYS A C 1
ATOM 1526 O O . LYS A 1 192 ? 32.856 -15.261 4.813 1.00 38.50 192 LYS A O 1
ATOM 1531 N N . SER A 1 193 ? 33.438 -16.827 3.312 1.00 44.34 193 SER A N 1
ATOM 1532 C CA . SER A 1 193 ? 32.426 -16.490 2.296 1.00 44.34 193 SER A CA 1
ATOM 1533 C C . SER A 1 193 ? 30.991 -16.639 2.831 1.00 44.34 193 SER A C 1
ATOM 1535 O O . SER A 1 193 ? 30.108 -15.874 2.480 1.00 44.34 193 SER A O 1
ATOM 1537 N N . SER A 1 194 ? 30.769 -17.552 3.785 1.00 46.22 194 SER A N 1
ATOM 1538 C CA . SER A 1 194 ? 29.447 -17.794 4.369 1.00 46.22 194 SER A CA 1
ATOM 1539 C C . SER A 1 194 ? 28.878 -16.618 5.172 1.00 46.22 194 SER A C 1
ATOM 1541 O O . SER A 1 194 ? 27.672 -16.553 5.346 1.00 46.22 194 SER A O 1
ATOM 1543 N N . LEU A 1 195 ? 29.706 -15.720 5.723 1.00 47.53 195 LEU A N 1
ATOM 1544 C CA . LEU A 1 195 ? 29.201 -14.587 6.517 1.00 47.53 195 LEU A CA 1
ATOM 1545 C C . LEU A 1 195 ? 28.730 -13.421 5.635 1.00 47.53 195 LEU A C 1
ATOM 1547 O O . LEU A 1 195 ? 27.834 -12.688 6.043 1.00 47.53 195 LEU A O 1
ATOM 1551 N N . GLU A 1 196 ? 29.297 -13.275 4.437 1.00 49.19 196 GLU A N 1
ATOM 1552 C CA . GLU A 1 196 ? 28.916 -12.247 3.456 1.00 49.19 196 GLU A CA 1
ATOM 1553 C C . GLU A 1 196 ? 27.611 -12.616 2.726 1.00 49.19 196 GLU A C 1
ATOM 1555 O O . GLU A 1 196 ? 26.745 -11.766 2.512 1.00 49.19 196 GLU A O 1
ATOM 1560 N N . ASP A 1 197 ? 27.410 -13.904 2.434 1.00 48.16 197 ASP A N 1
ATOM 1561 C CA . ASP A 1 197 ? 26.153 -14.410 1.860 1.00 48.16 197 ASP A CA 1
ATOM 1562 C C . ASP A 1 197 ? 24.982 -14.295 2.862 1.00 48.16 197 ASP A C 1
ATOM 1564 O O . ASP A 1 197 ? 23.859 -13.952 2.503 1.00 48.16 197 ASP A O 1
ATOM 1568 N N . LEU A 1 198 ? 25.244 -14.521 4.155 1.00 52.66 198 LEU A N 1
ATOM 1569 C CA . LEU A 1 198 ? 24.247 -14.358 5.221 1.00 52.66 198 LEU A CA 1
ATOM 1570 C C . LEU A 1 198 ? 23.907 -12.881 5.482 1.00 52.66 198 LEU A C 1
ATOM 1572 O O . LEU A 1 198 ? 22.740 -12.551 5.698 1.00 52.66 198 LEU A O 1
ATOM 1576 N N . SER A 1 199 ? 24.892 -11.978 5.440 1.00 58.12 199 SER A N 1
ATOM 1577 C CA . SER A 1 199 ? 24.659 -10.542 5.665 1.00 58.12 199 SER A CA 1
ATOM 1578 C C . SER A 1 199 ? 23.899 -9.870 4.518 1.00 58.12 199 SER A C 1
ATOM 1580 O O . SER A 1 199 ? 23.162 -8.912 4.745 1.00 58.12 199 SER A O 1
ATOM 1582 N N . SER A 1 200 ? 24.027 -10.388 3.298 1.00 59.53 200 SER A N 1
ATOM 1583 C CA . SER A 1 200 ? 23.341 -9.864 2.117 1.00 59.53 200 SER A CA 1
ATOM 1584 C C . SER A 1 200 ? 21.873 -10.284 2.023 1.00 59.53 200 SER A C 1
ATOM 1586 O O . SER A 1 200 ? 21.022 -9.418 1.829 1.00 59.53 200 SER A O 1
ATOM 1588 N N . ILE A 1 201 ? 21.547 -11.562 2.260 1.00 64.75 201 ILE A N 1
ATOM 1589 C CA . ILE A 1 201 ? 20.147 -12.032 2.352 1.00 64.75 201 ILE A CA 1
ATOM 1590 C C . ILE A 1 201 ? 19.389 -11.246 3.430 1.00 64.75 201 ILE A C 1
ATOM 1592 O O . ILE A 1 201 ? 18.244 -10.844 3.232 1.00 64.75 201 ILE A O 1
ATOM 1596 N N . THR A 1 202 ? 20.061 -10.973 4.552 1.00 72.06 202 THR A N 1
ATOM 1597 C CA . THR A 1 202 ? 19.508 -10.174 5.652 1.00 72.06 202 THR A CA 1
ATOM 1598 C C . THR A 1 202 ? 19.084 -8.781 5.186 1.00 72.06 202 THR A C 1
ATOM 1600 O O . THR A 1 202 ? 18.044 -8.289 5.608 1.00 72.06 202 THR A O 1
ATOM 1603 N N . LYS A 1 203 ? 19.845 -8.148 4.286 1.00 78.00 203 LYS A N 1
ATOM 1604 C CA . LYS A 1 203 ? 19.545 -6.792 3.817 1.00 78.00 203 LYS A CA 1
ATOM 1605 C C . LYS A 1 203 ? 18.376 -6.742 2.828 1.00 78.00 203 LYS A C 1
ATOM 1607 O O . LYS A 1 203 ? 17.573 -5.817 2.898 1.00 78.00 203 LYS A O 1
ATOM 1612 N N . ASP A 1 204 ? 18.240 -7.721 1.937 1.00 84.00 204 ASP A N 1
ATOM 1613 C CA . ASP A 1 204 ? 17.072 -7.789 1.045 1.00 84.00 204 ASP A CA 1
ATOM 1614 C C . ASP A 1 204 ? 15.773 -8.076 1.821 1.00 84.00 204 ASP A C 1
ATOM 1616 O O . ASP A 1 204 ? 14.735 -7.483 1.528 1.00 84.00 204 ASP A O 1
ATOM 1620 N N . VAL A 1 205 ? 15.839 -8.918 2.860 1.00 88.00 205 VAL A N 1
ATOM 1621 C CA . VAL A 1 205 ? 14.720 -9.157 3.791 1.00 88.00 205 VAL A CA 1
ATOM 1622 C C . VAL A 1 205 ? 14.406 -7.913 4.628 1.00 88.00 205 VAL A C 1
ATOM 1624 O O . VAL A 1 205 ? 13.238 -7.569 4.803 1.00 88.00 205 VAL A O 1
ATOM 1627 N N . TRP A 1 206 ? 15.431 -7.199 5.089 1.00 84.50 206 TRP A N 1
ATOM 1628 C CA . TRP A 1 206 ? 15.265 -5.921 5.776 1.00 84.50 206 TRP A CA 1
ATOM 1629 C C . TRP A 1 206 ? 14.495 -4.922 4.908 1.00 84.50 206 TRP A C 1
ATOM 1631 O O . TRP A 1 206 ? 13.466 -4.382 5.314 1.00 84.50 206 TRP A O 1
ATOM 1641 N N . ASN A 1 207 ? 14.963 -4.723 3.675 1.00 85.62 207 ASN A N 1
ATOM 1642 C CA . ASN A 1 207 ? 14.335 -3.819 2.718 1.00 85.62 207 ASN A CA 1
ATOM 1643 C C . ASN A 1 207 ? 12.900 -4.245 2.370 1.00 85.62 207 ASN A C 1
ATOM 1645 O O . ASN A 1 207 ? 12.057 -3.384 2.124 1.00 85.62 207 ASN A O 1
ATOM 1649 N N . LEU A 1 208 ? 12.596 -5.549 2.392 1.00 92.06 208 LEU A N 1
ATOM 1650 C CA . LEU A 1 208 ? 11.221 -6.034 2.266 1.00 92.06 208 LEU A CA 1
ATOM 1651 C C . LEU A 1 208 ? 10.359 -5.504 3.410 1.00 92.06 208 LEU A C 1
ATOM 1653 O O . LEU A 1 208 ? 9.289 -4.967 3.146 1.00 92.06 208 LEU A O 1
ATOM 1657 N N . GLY A 1 209 ? 10.833 -5.591 4.654 1.00 90.38 209 GLY A N 1
ATOM 1658 C CA . GLY A 1 209 ? 10.136 -5.015 5.804 1.00 90.38 209 GLY A CA 1
ATOM 1659 C C . GLY A 1 209 ? 9.804 -3.535 5.600 1.00 90.38 209 GLY A C 1
ATOM 1660 O O . GLY A 1 209 ? 8.660 -3.141 5.805 1.00 90.38 209 GLY A O 1
ATOM 1661 N N . ILE A 1 210 ? 10.764 -2.746 5.105 1.00 85.94 210 ILE A N 1
ATOM 1662 C CA . ILE A 1 210 ? 10.558 -1.320 4.802 1.00 85.94 210 ILE A CA 1
ATOM 1663 C C . ILE A 1 210 ? 9.464 -1.130 3.754 1.00 85.94 210 ILE A C 1
ATOM 1665 O O . ILE A 1 210 ? 8.478 -0.453 4.029 1.00 85.94 210 ILE A O 1
ATOM 1669 N N . VAL A 1 211 ? 9.582 -1.792 2.601 1.00 91.31 211 VAL A N 1
ATOM 1670 C CA . VAL A 1 211 ? 8.600 -1.696 1.510 1.00 91.31 211 VAL A CA 1
ATOM 1671 C C . VAL A 1 211 ? 7.186 -2.043 1.982 1.00 91.31 211 VAL A C 1
ATOM 1673 O O . VAL A 1 211 ? 6.224 -1.384 1.594 1.00 91.31 211 VAL A O 1
ATOM 1676 N N . LEU A 1 212 ? 7.032 -3.067 2.826 1.00 94.00 212 LEU A N 1
ATOM 1677 C CA . LEU A 1 212 ? 5.716 -3.451 3.341 1.00 94.00 212 LEU A CA 1
ATOM 1678 C C . LEU A 1 212 ? 5.150 -2.410 4.310 1.00 94.00 212 LEU A C 1
ATOM 1680 O O . LEU A 1 212 ? 3.953 -2.135 4.254 1.00 94.00 212 LEU A O 1
ATOM 1684 N N . ILE A 1 213 ? 5.985 -1.802 5.156 1.00 88.00 213 ILE A N 1
ATOM 1685 C CA . ILE A 1 213 ? 5.554 -0.695 6.017 1.00 88.00 213 ILE A CA 1
ATOM 1686 C C . ILE A 1 213 ? 5.122 0.501 5.166 1.00 88.00 213 ILE A C 1
ATOM 1688 O O . ILE A 1 213 ? 4.074 1.082 5.441 1.00 88.00 213 ILE A O 1
ATOM 1692 N N . GLU A 1 214 ? 5.872 0.851 4.120 1.00 86.50 214 GLU A N 1
ATOM 1693 C CA . GLU A 1 214 ? 5.516 1.968 3.237 1.00 86.50 214 GLU A CA 1
ATOM 1694 C C . GLU A 1 214 ? 4.150 1.756 2.566 1.00 86.50 214 GLU A C 1
ATOM 1696 O O . GLU A 1 214 ? 3.338 2.678 2.494 1.00 86.50 214 GLU A O 1
ATOM 1701 N N . LEU A 1 215 ? 3.857 0.522 2.142 1.00 91.88 215 LEU A N 1
ATOM 1702 C CA . LEU A 1 215 ? 2.561 0.159 1.560 1.00 91.88 215 LEU A CA 1
ATOM 1703 C C . LEU A 1 215 ? 1.425 0.199 2.589 1.00 91.88 215 LEU A C 1
ATOM 1705 O O . LEU A 1 215 ? 0.369 0.757 2.303 1.00 91.88 215 LEU A O 1
ATOM 1709 N N . LEU A 1 216 ? 1.641 -0.361 3.785 1.00 88.44 216 LEU A N 1
ATOM 1710 C CA . LEU A 1 216 ? 0.638 -0.373 4.860 1.00 88.44 216 LEU A CA 1
ATOM 1711 C C . LEU A 1 216 ? 0.331 1.033 5.376 1.00 88.44 216 LEU A C 1
ATOM 1713 O O . LEU A 1 216 ? -0.791 1.314 5.778 1.00 88.44 216 LEU A O 1
ATOM 1717 N N . THR A 1 217 ? 1.331 1.911 5.391 1.00 78.12 217 THR A N 1
ATOM 1718 C CA . THR A 1 217 ? 1.187 3.287 5.882 1.00 78.12 217 THR A CA 1
ATOM 1719 C C . THR A 1 217 ? 0.776 4.272 4.791 1.00 78.12 217 THR A C 1
ATOM 1721 O O . THR A 1 217 ? 0.399 5.396 5.123 1.00 78.12 217 THR A O 1
ATOM 1724 N N . GLY A 1 218 ? 0.872 3.883 3.514 1.00 78.25 218 GLY A N 1
ATOM 1725 C CA . GLY A 1 218 ? 0.682 4.783 2.377 1.00 78.25 218 GLY A CA 1
ATOM 1726 C C . GLY A 1 218 ? 1.734 5.895 2.326 1.00 78.25 218 GLY A C 1
ATOM 1727 O O . GLY A 1 218 ? 1.453 6.989 1.836 1.00 78.25 218 GLY A O 1
ATOM 1728 N N . ARG A 1 219 ? 2.934 5.660 2.875 1.00 73.19 219 ARG A N 1
ATOM 1729 C CA . ARG A 1 219 ? 3.982 6.678 3.032 1.00 73.19 219 ARG A CA 1
ATOM 1730 C C . ARG A 1 219 ? 5.338 6.144 2.638 1.00 73.19 219 ARG A C 1
ATOM 1732 O O . ARG A 1 219 ? 5.752 5.100 3.121 1.00 73.19 219 ARG A O 1
ATOM 1739 N N . MET A 1 220 ? 6.067 6.918 1.843 1.00 74.69 220 MET A N 1
ATOM 1740 C CA . MET A 1 220 ? 7.489 6.660 1.661 1.00 74.69 220 MET A CA 1
ATOM 1741 C C . MET A 1 220 ? 8.254 7.013 2.932 1.00 74.69 220 MET A C 1
ATOM 1743 O O . MET A 1 220 ? 8.147 8.128 3.449 1.00 74.69 220 MET A O 1
ATOM 1747 N N . ILE A 1 221 ? 9.062 6.075 3.405 1.00 68.75 221 ILE A N 1
ATOM 1748 C CA . ILE A 1 221 ? 10.038 6.308 4.463 1.00 68.75 221 ILE A CA 1
ATOM 1749 C C . ILE A 1 221 ? 11.287 6.785 3.726 1.00 68.75 221 ILE A C 1
ATOM 1751 O O . ILE A 1 221 ? 12.123 5.987 3.313 1.00 68.75 221 ILE A O 1
ATOM 1755 N N . TYR A 1 222 ? 11.348 8.090 3.448 1.00 52.41 222 TYR A N 1
ATOM 1756 C CA . TYR A 1 222 ? 12.408 8.679 2.629 1.00 52.41 222 TYR A CA 1
ATOM 1757 C C . TYR A 1 222 ? 13.813 8.247 3.082 1.00 52.41 222 TYR A C 1
ATOM 1759 O O . TYR A 1 222 ? 14.076 8.125 4.277 1.00 52.41 222 TYR A O 1
ATOM 1767 N N . ASP A 1 223 ? 14.698 8.088 2.087 1.00 45.78 223 ASP A N 1
ATOM 1768 C CA . ASP A 1 223 ? 16.129 7.728 2.099 1.00 45.78 223 ASP A CA 1
ATOM 1769 C C . ASP A 1 223 ? 17.037 8.618 2.989 1.00 45.78 223 ASP A C 1
ATOM 1771 O O . ASP A 1 223 ? 18.161 8.978 2.615 1.00 45.78 223 ASP A O 1
ATOM 1775 N N . ASP A 1 224 ? 16.620 9.000 4.192 1.00 40.88 224 ASP A N 1
ATOM 1776 C CA . ASP A 1 224 ? 17.581 9.416 5.200 1.00 40.88 224 ASP A CA 1
ATOM 1777 C C . ASP A 1 224 ? 18.229 8.134 5.739 1.00 40.88 224 ASP A C 1
ATOM 1779 O O . ASP A 1 224 ? 17.830 7.574 6.759 1.00 40.88 224 ASP A O 1
ATOM 1783 N N . TYR A 1 225 ? 19.245 7.639 5.016 1.00 39.44 225 TYR A N 1
ATOM 1784 C CA . TYR A 1 225 ? 20.078 6.459 5.332 1.00 39.44 225 TYR A CA 1
ATOM 1785 C C . TYR A 1 225 ? 20.772 6.523 6.716 1.00 39.44 225 TYR A C 1
ATOM 1787 O O . TYR A 1 225 ? 21.677 5.742 7.012 1.00 39.44 225 TYR A O 1
ATOM 1795 N N . THR A 1 226 ? 20.396 7.492 7.547 1.00 39.78 226 THR A N 1
ATOM 1796 C CA . THR A 1 226 ? 20.808 7.704 8.930 1.00 39.78 226 THR A CA 1
ATOM 1797 C C . THR A 1 226 ? 19.776 7.207 9.948 1.00 39.78 226 THR A C 1
ATOM 1799 O O . THR A 1 226 ? 20.084 7.168 11.141 1.00 39.78 226 THR A O 1
ATOM 1802 N N . ILE A 1 227 ? 18.568 6.824 9.518 1.00 48.44 227 ILE A N 1
ATOM 1803 C CA . ILE A 1 227 ? 17.531 6.297 10.408 1.00 48.44 227 ILE A CA 1
ATOM 1804 C C . ILE A 1 227 ? 17.881 4.844 10.746 1.00 48.44 227 ILE A C 1
ATOM 1806 O O . ILE A 1 227 ? 17.933 3.974 9.878 1.00 48.44 227 ILE A O 1
ATOM 1810 N N . THR A 1 228 ? 18.165 4.585 12.022 1.00 50.56 228 THR A N 1
ATOM 1811 C CA . THR A 1 228 ? 18.406 3.228 12.508 1.00 50.56 228 THR A CA 1
ATOM 1812 C C . THR A 1 228 ? 17.115 2.397 12.457 1.00 50.56 228 THR A C 1
ATOM 1814 O O . THR A 1 228 ? 16.026 2.953 12.606 1.00 50.56 228 THR A O 1
ATOM 1817 N N . PRO A 1 229 ? 17.224 1.069 12.300 1.00 49.50 229 PRO A N 1
ATOM 1818 C CA . PRO A 1 229 ? 16.181 0.081 12.598 1.00 49.50 229 PRO A CA 1
ATOM 1819 C C . PRO A 1 229 ? 15.231 0.456 13.745 1.00 49.50 229 PRO A C 1
ATOM 1821 O O . PRO A 1 229 ? 14.013 0.488 13.586 1.00 49.50 229 PRO A O 1
ATOM 1824 N N . GLU A 1 230 ? 15.814 0.812 14.886 1.00 49.34 230 GLU A N 1
ATOM 1825 C CA . GLU A 1 230 ? 15.118 1.206 16.113 1.00 49.34 230 GLU A CA 1
ATOM 1826 C C . GLU A 1 230 ? 14.279 2.471 15.903 1.00 49.34 230 GLU A C 1
ATOM 1828 O O . GLU A 1 230 ? 13.120 2.539 16.304 1.00 49.34 230 GLU A O 1
ATOM 1833 N N . LYS A 1 231 ? 14.827 3.451 15.179 1.00 51.88 231 LYS A N 1
ATOM 1834 C CA . LYS A 1 231 ? 14.138 4.701 14.880 1.00 51.88 231 LYS A CA 1
ATOM 1835 C C . LYS A 1 231 ? 12.984 4.491 13.898 1.00 51.88 231 LYS A C 1
ATOM 1837 O O . LYS A 1 231 ? 11.972 5.150 14.068 1.00 51.88 231 LYS A O 1
ATOM 1842 N N . ILE A 1 232 ? 13.077 3.548 12.954 1.00 56.53 232 ILE A N 1
ATOM 1843 C CA . ILE A 1 232 ? 11.960 3.189 12.056 1.00 56.53 23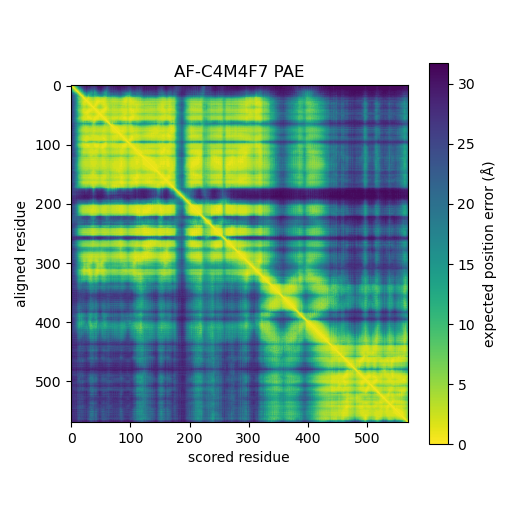2 ILE A CA 1
ATOM 1844 C C . ILE A 1 232 ? 10.782 2.634 12.859 1.00 56.53 232 ILE A C 1
ATOM 1846 O O . ILE A 1 232 ? 9.650 3.045 12.618 1.00 56.53 232 ILE A O 1
ATOM 1850 N N . PHE A 1 233 ? 11.020 1.754 13.834 1.00 52.75 233 PHE A N 1
ATOM 1851 C CA . PHE A 1 233 ? 9.950 1.243 14.699 1.00 52.75 233 PHE A CA 1
ATOM 1852 C C . PHE A 1 233 ? 9.396 2.300 15.661 1.00 52.75 233 PHE A C 1
ATOM 1854 O O . PHE A 1 233 ? 8.187 2.341 15.883 1.00 52.75 233 PHE A O 1
ATOM 1861 N N . ASP A 1 234 ? 10.253 3.171 16.197 1.00 50.78 234 ASP A N 1
ATOM 1862 C CA . ASP A 1 234 ? 9.834 4.226 17.124 1.00 50.78 234 ASP A CA 1
ATOM 1863 C C . ASP A 1 234 ? 9.053 5.355 16.426 1.00 50.78 234 ASP A C 1
ATOM 1865 O O . ASP A 1 234 ? 8.137 5.938 17.019 1.00 50.78 234 ASP A O 1
ATOM 1869 N N . THR A 1 235 ? 9.384 5.676 15.167 1.00 50.69 235 THR A N 1
ATOM 1870 C CA . THR A 1 235 ? 8.730 6.757 14.408 1.00 50.69 235 THR A CA 1
ATOM 1871 C C . THR A 1 235 ? 7.578 6.278 13.537 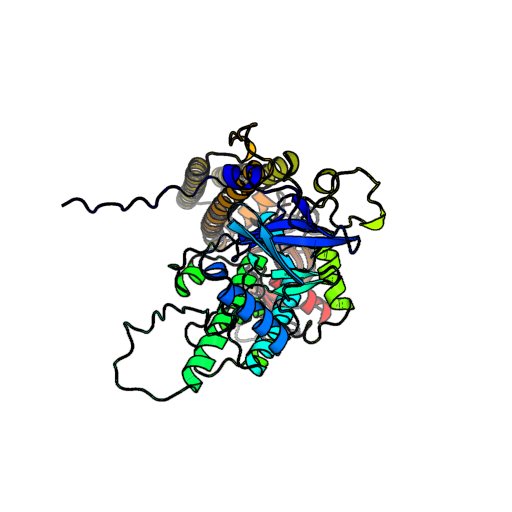1.00 50.69 235 THR A C 1
ATOM 1873 O O . THR A 1 235 ? 6.641 7.042 13.310 1.00 50.69 235 THR A O 1
ATOM 1876 N N . THR A 1 236 ? 7.606 5.035 13.050 1.00 57.31 236 THR A N 1
ATOM 1877 C CA . THR A 1 236 ? 6.590 4.543 12.112 1.00 57.31 236 THR A CA 1
ATOM 1878 C C . THR A 1 236 ? 5.463 3.866 12.870 1.00 57.31 236 THR A C 1
ATOM 1880 O O . THR A 1 236 ? 5.465 2.662 13.121 1.00 57.31 236 THR A O 1
ATOM 1883 N N . THR A 1 237 ? 4.464 4.656 13.251 1.00 62.56 237 THR A N 1
ATOM 1884 C CA . THR A 1 237 ? 3.208 4.117 13.768 1.00 62.56 237 THR A CA 1
ATOM 1885 C C . THR A 1 237 ? 2.484 3.368 12.654 1.00 62.56 237 THR A C 1
ATOM 1887 O O . THR A 1 237 ? 1.844 3.985 11.803 1.00 62.56 237 THR A O 1
ATOM 1890 N N . LEU A 1 238 ? 2.596 2.037 12.661 1.00 68.62 238 LEU A N 1
ATOM 1891 C CA . LEU A 1 238 ? 1.742 1.167 11.855 1.00 68.62 238 LEU A CA 1
ATOM 1892 C C . LEU A 1 238 ? 0.264 1.451 12.174 1.00 68.62 238 LEU A C 1
ATOM 1894 O O . LEU A 1 238 ? -0.054 1.610 13.359 1.00 68.62 238 LEU A O 1
ATOM 1898 N N . PRO A 1 239 ? -0.633 1.454 11.172 1.00 68.50 239 PRO A N 1
ATOM 1899 C CA . PRO A 1 239 ? -2.067 1.607 11.399 1.00 68.50 239 PRO A CA 1
ATOM 1900 C C . PRO A 1 239 ? -2.596 0.602 12.433 1.00 68.50 239 PRO A C 1
ATOM 1902 O O . PRO A 1 239 ? -2.079 -0.513 12.544 1.00 68.50 239 PRO A O 1
ATOM 1905 N N . ASN A 1 240 ? -3.585 0.994 13.242 1.00 61.31 240 ASN A N 1
ATOM 1906 C CA . ASN A 1 240 ? -4.088 0.169 14.353 1.00 61.31 240 ASN A CA 1
ATOM 1907 C C . ASN A 1 240 ? -4.767 -1.125 13.879 1.00 61.31 240 ASN A C 1
ATOM 1909 O O . ASN A 1 240 ? -4.734 -2.128 14.587 1.00 61.31 240 ASN A O 1
ATOM 1913 N N . ASP A 1 241 ? -5.333 -1.106 12.678 1.00 73.19 241 ASP A N 1
ATOM 1914 C CA . ASP A 1 241 ? -6.011 -2.215 12.009 1.00 73.19 241 ASP A CA 1
ATOM 1915 C C . ASP A 1 241 ? -5.055 -3.274 11.435 1.00 73.19 241 ASP A C 1
ATOM 1917 O O . ASP A 1 241 ? -5.509 -4.356 11.066 1.00 73.19 241 ASP A O 1
ATOM 1921 N N . VAL A 1 242 ? -3.740 -3.016 11.421 1.00 81.00 242 VAL A N 1
ATOM 1922 C CA . VAL A 1 242 ? -2.740 -4.028 11.048 1.00 81.00 242 VAL A CA 1
ATOM 1923 C C . VAL A 1 242 ? -2.743 -5.171 12.065 1.00 81.00 242 VAL A C 1
ATOM 1925 O O . VAL A 1 242 ? -2.507 -4.954 13.266 1.00 81.00 242 VAL A O 1
ATOM 1928 N N . SER A 1 243 ? -2.955 -6.390 11.564 1.00 86.25 243 SER A N 1
ATOM 1929 C CA . SER A 1 243 ? -3.078 -7.612 12.359 1.00 86.25 243 SER A CA 1
ATOM 1930 C C . SER A 1 243 ? -1.832 -7.910 13.193 1.00 86.25 243 SER A C 1
ATOM 1932 O O . SER A 1 243 ? -0.706 -7.504 12.877 1.00 86.25 243 SER A O 1
ATOM 1934 N N . TYR A 1 244 ? -2.024 -8.665 14.276 1.00 83.44 244 TYR A N 1
ATOM 1935 C CA . TYR A 1 244 ? -0.918 -9.129 15.109 1.00 83.44 244 TYR A CA 1
ATOM 1936 C C . TYR A 1 244 ? 0.086 -9.949 14.286 1.00 83.44 244 TYR A C 1
ATOM 1938 O O . TYR A 1 244 ? 1.295 -9.739 14.382 1.00 83.44 244 TYR A O 1
ATOM 1946 N N . GLU A 1 245 ? -0.409 -10.829 13.419 1.00 86.50 245 GLU A N 1
ATOM 1947 C CA . GLU A 1 245 ? 0.392 -11.680 12.546 1.00 86.50 245 GLU A CA 1
ATOM 1948 C C . GLU A 1 245 ? 1.233 -10.855 11.565 1.00 86.50 245 GLU A C 1
ATOM 1950 O O . GLU A 1 245 ? 2.405 -11.173 11.352 1.00 86.50 245 GLU A O 1
ATOM 1955 N N . CYS A 1 246 ? 0.672 -9.778 11.005 1.00 89.88 246 CYS A N 1
ATOM 1956 C CA . CYS A 1 246 ? 1.412 -8.857 10.144 1.00 89.88 246 CYS A CA 1
ATOM 1957 C C . CYS A 1 246 ? 2.546 -8.171 10.908 1.00 89.88 246 CYS A C 1
ATOM 1959 O O . CYS A 1 246 ? 3.688 -8.157 10.449 1.00 89.88 246 CYS A O 1
ATOM 1961 N N . ARG A 1 247 ? 2.267 -7.665 12.116 1.00 84.38 247 ARG A N 1
ATOM 1962 C CA . ARG A 1 247 ? 3.285 -7.020 12.964 1.00 84.38 247 ARG A CA 1
ATOM 1963 C C . ARG A 1 247 ? 4.429 -7.971 13.291 1.00 84.38 247 ARG A C 1
ATOM 1965 O O . ARG A 1 247 ? 5.586 -7.575 13.190 1.00 84.38 247 ARG A O 1
ATOM 1972 N N . VAL A 1 248 ? 4.117 -9.221 13.634 1.00 83.94 248 VAL A N 1
ATOM 1973 C CA . VAL A 1 248 ? 5.131 -10.253 13.889 1.00 83.94 248 VAL A CA 1
ATOM 1974 C C . VAL A 1 248 ? 5.961 -10.519 12.631 1.00 83.94 248 VAL A C 1
ATOM 1976 O O . VAL A 1 248 ? 7.186 -10.563 12.717 1.00 83.94 248 VAL A O 1
ATOM 1979 N N . PHE A 1 249 ? 5.331 -10.613 11.456 1.00 90.38 249 PHE A N 1
ATOM 1980 C CA . PHE A 1 249 ? 6.051 -10.789 10.192 1.00 90.38 249 PHE A CA 1
ATOM 1981 C C . PHE A 1 249 ? 7.016 -9.627 9.898 1.00 90.38 249 PHE A C 1
ATOM 1983 O O . PHE A 1 249 ? 8.170 -9.855 9.525 1.00 90.38 249 PHE A O 1
ATOM 1990 N N . LEU A 1 250 ? 6.570 -8.383 10.094 1.00 87.94 250 LEU A N 1
ATOM 1991 C CA . LEU A 1 250 ? 7.396 -7.186 9.913 1.00 87.94 250 LEU A CA 1
ATOM 1992 C C . LEU A 1 250 ? 8.566 -7.149 10.902 1.00 87.94 250 LEU A C 1
ATOM 1994 O O . LEU A 1 250 ? 9.689 -6.856 10.499 1.00 87.94 250 LEU A O 1
ATOM 1998 N N . MET A 1 251 ? 8.330 -7.510 12.169 1.00 81.94 251 MET A N 1
ATOM 1999 C CA . MET A 1 251 ? 9.394 -7.664 13.166 1.00 81.94 251 MET A CA 1
ATOM 2000 C C . MET A 1 251 ? 10.427 -8.698 12.725 1.00 81.94 251 MET A C 1
ATOM 2002 O O . MET A 1 251 ? 11.616 -8.416 12.802 1.00 81.94 251 MET A O 1
ATOM 2006 N N . CYS A 1 252 ? 9.994 -9.848 12.195 1.00 83.69 252 CYS A N 1
ATOM 2007 C CA . CYS A 1 252 ? 10.913 -10.844 11.646 1.00 83.69 252 CYS A CA 1
ATOM 2008 C C . CYS A 1 252 ? 11.743 -10.294 10.478 1.00 83.69 252 CYS A C 1
ATOM 2010 O O . CYS A 1 252 ? 12.928 -10.602 10.388 1.00 83.69 252 CYS A O 1
ATOM 2012 N N . CYS A 1 253 ? 11.156 -9.485 9.590 1.00 85.06 253 CYS A N 1
ATOM 2013 C CA . CYS A 1 253 ? 11.897 -8.880 8.478 1.00 85.06 253 CYS A CA 1
ATOM 2014 C C . CYS A 1 253 ? 12.950 -7.865 8.953 1.00 85.06 253 CYS A C 1
ATOM 2016 O O . CYS A 1 253 ? 14.001 -7.736 8.332 1.00 85.06 253 CYS A O 1
ATOM 2018 N N . LEU A 1 254 ? 12.668 -7.161 10.050 1.00 78.38 254 LEU A N 1
ATOM 2019 C CA . LEU A 1 254 ? 13.444 -6.029 10.553 1.00 78.38 254 LEU A CA 1
ATOM 2020 C C . LEU A 1 254 ? 14.269 -6.373 11.811 1.00 78.38 254 LEU A C 1
ATOM 2022 O O . LEU A 1 254 ? 14.497 -5.519 12.668 1.00 78.38 254 LEU A O 1
ATOM 2026 N N . GLU A 1 255 ? 14.736 -7.614 11.953 1.00 72.69 255 GLU A N 1
ATOM 2027 C CA . GLU A 1 255 ? 15.728 -7.954 12.981 1.00 72.69 255 GLU A CA 1
ATOM 2028 C C . GLU A 1 255 ? 17.137 -7.505 12.534 1.00 72.69 255 GLU A C 1
ATOM 2030 O O . GLU A 1 255 ? 17.636 -7.952 11.502 1.00 72.69 255 GLU A O 1
ATOM 2035 N N . GLU A 1 256 ? 17.811 -6.653 13.326 1.00 55.00 256 GLU A N 1
ATOM 2036 C CA . GLU A 1 256 ? 19.134 -6.064 13.003 1.00 55.00 256 GLU A CA 1
ATOM 2037 C C . GLU A 1 256 ? 20.236 -7.093 12.717 1.00 55.00 256 GLU A C 1
ATOM 2039 O O . GLU A 1 256 ? 21.173 -6.839 11.959 1.00 55.00 256 GLU A O 1
ATOM 2044 N N . VAL A 1 257 ? 20.145 -8.262 13.344 1.00 49.62 257 VAL A N 1
ATOM 2045 C CA . VAL A 1 257 ? 21.042 -9.389 13.115 1.00 49.62 257 VAL A CA 1
ATOM 2046 C C . VAL A 1 257 ? 20.197 -10.646 13.272 1.00 49.62 257 VAL A C 1
ATOM 2048 O O . VAL A 1 257 ? 19.903 -11.020 14.412 1.00 49.62 257 VAL A O 1
ATOM 2051 N N . PRO A 1 258 ? 19.807 -11.344 12.189 1.00 44.94 258 PRO A N 1
ATOM 2052 C CA . PRO A 1 258 ? 19.172 -12.634 12.346 1.00 44.94 258 PRO A CA 1
ATOM 2053 C C . PRO A 1 258 ? 20.177 -13.493 13.095 1.00 44.94 258 PRO A C 1
ATOM 2055 O O . PRO A 1 258 ? 21.317 -13.686 12.667 1.00 44.94 258 PRO A O 1
ATOM 2058 N N . SER A 1 259 ? 19.764 -13.997 14.251 1.00 44.91 259 SER A N 1
ATOM 2059 C CA . SER A 1 259 ? 20.558 -14.841 15.152 1.00 44.91 259 SER A CA 1
ATOM 2060 C C . SER A 1 259 ? 20.891 -16.224 14.548 1.00 44.91 259 SER A C 1
ATOM 2062 O O . SER A 1 259 ? 20.976 -17.230 15.250 1.00 44.91 259 SER A O 1
ATOM 2064 N N . GLY A 1 260 ? 21.060 -16.299 13.224 1.00 49.59 260 GLY A N 1
ATOM 2065 C CA . GLY A 1 260 ? 21.171 -17.512 12.424 1.00 49.59 260 GLY A CA 1
ATOM 2066 C C . GLY A 1 260 ? 19.839 -18.239 12.223 1.00 49.59 260 GLY A C 1
ATOM 2067 O O . GLY A 1 260 ? 19.863 -19.394 11.810 1.00 49.59 260 GLY A O 1
ATOM 2068 N N . LYS A 1 261 ? 18.694 -17.615 12.551 1.00 51.09 261 LYS A N 1
ATOM 2069 C CA . LYS A 1 261 ? 17.389 -18.297 12.648 1.00 51.09 261 LYS A CA 1
ATOM 2070 C C . LYS A 1 261 ? 16.363 -17.995 11.555 1.00 51.09 261 LYS A C 1
ATOM 2072 O O . LYS A 1 261 ? 15.490 -18.833 11.354 1.00 51.09 261 LYS A O 1
ATOM 2077 N N . LEU A 1 262 ? 16.427 -16.859 10.861 1.00 64.56 262 LEU A N 1
ATOM 2078 C CA . LEU A 1 262 ? 15.423 -16.533 9.848 1.00 64.56 262 LEU A CA 1
ATOM 2079 C C . LEU A 1 262 ? 15.843 -17.095 8.486 1.00 64.56 262 LEU A C 1
ATOM 2081 O O . LEU A 1 262 ? 16.752 -16.578 7.843 1.00 64.56 262 LEU A O 1
ATOM 2085 N N . SER A 1 263 ? 15.202 -18.184 8.063 1.00 78.38 263 SER A N 1
ATOM 2086 C CA . SER A 1 263 ? 15.354 -18.708 6.703 1.00 78.38 263 SER A CA 1
ATOM 2087 C C . SER A 1 263 ? 14.275 -18.127 5.784 1.00 78.38 263 SER A C 1
ATOM 2089 O O . SER A 1 263 ? 13.172 -17.824 6.242 1.00 78.38 263 SER A O 1
ATOM 2091 N N . ILE A 1 264 ? 14.558 -18.009 4.482 1.00 85.62 264 ILE A N 1
ATOM 2092 C CA . ILE A 1 264 ? 13.548 -17.602 3.486 1.00 85.62 264 ILE A CA 1
ATOM 2093 C C . ILE A 1 264 ? 12.343 -18.554 3.504 1.00 85.62 264 ILE A C 1
ATOM 2095 O O . ILE A 1 264 ? 11.203 -18.118 3.374 1.00 85.62 264 ILE A O 1
ATOM 2099 N N . GLU A 1 265 ? 12.579 -19.841 3.768 1.00 86.50 265 GLU A N 1
ATOM 2100 C CA . GLU A 1 265 ? 11.527 -20.838 3.968 1.00 86.50 265 GLU A CA 1
ATOM 2101 C C . GLU A 1 265 ? 10.651 -20.520 5.193 1.00 86.50 265 GLU A C 1
ATOM 2103 O O . GLU A 1 265 ? 9.430 -20.648 5.133 1.00 86.50 265 GLU A O 1
ATOM 2108 N N . SER A 1 266 ? 11.244 -20.044 6.292 1.00 87.00 266 SER A N 1
ATOM 2109 C CA . SER A 1 266 ? 10.497 -19.605 7.478 1.00 87.00 266 SER A CA 1
ATOM 2110 C C . SER A 1 266 ? 9.636 -18.374 7.199 1.00 87.00 266 SER A C 1
ATOM 2112 O O . SER A 1 266 ? 8.508 -18.321 7.678 1.00 87.00 266 SER A O 1
ATOM 2114 N N . LEU A 1 267 ? 10.134 -17.412 6.412 1.00 89.12 267 LEU A N 1
ATOM 2115 C CA . LEU A 1 267 ? 9.344 -16.250 5.986 1.00 89.12 267 LEU A CA 1
ATOM 2116 C C . LEU A 1 267 ? 8.183 -16.669 5.087 1.00 89.12 267 LEU A C 1
ATOM 2118 O O . LEU A 1 267 ? 7.050 -16.257 5.315 1.00 89.12 267 LEU A O 1
ATOM 2122 N N . ARG A 1 268 ? 8.448 -17.523 4.096 1.00 91.00 268 ARG A N 1
ATOM 2123 C CA . ARG A 1 268 ? 7.434 -18.017 3.158 1.00 91.00 268 ARG A CA 1
ATOM 2124 C C . ARG A 1 268 ? 6.300 -18.770 3.857 1.00 91.00 268 ARG A C 1
ATOM 2126 O O . ARG A 1 268 ? 5.152 -18.641 3.448 1.00 91.00 268 ARG A O 1
ATOM 2133 N N . ASN A 1 269 ? 6.628 -19.530 4.899 1.00 91.19 269 ASN A N 1
ATOM 2134 C CA . ASN A 1 269 ? 5.677 -20.325 5.678 1.00 91.19 269 ASN A CA 1
ATOM 2135 C C . ASN A 1 269 ? 5.155 -19.589 6.925 1.00 91.19 269 ASN A C 1
ATOM 2137 O O . ASN A 1 269 ? 4.604 -20.220 7.828 1.00 91.19 269 ASN A O 1
ATOM 2141 N N . HIS A 1 270 ? 5.364 -18.275 7.023 1.00 92.56 270 HIS A N 1
ATOM 2142 C CA . HIS A 1 270 ? 4.889 -17.505 8.164 1.00 92.56 270 HIS A CA 1
ATOM 2143 C C . HIS A 1 270 ? 3.346 -17.488 8.206 1.00 92.56 270 HIS A C 1
ATOM 2145 O O . HIS A 1 270 ? 2.736 -17.285 7.155 1.00 92.56 270 HIS A O 1
ATOM 2151 N N . PRO A 1 271 ? 2.696 -17.614 9.386 1.00 92.38 271 PRO A N 1
ATOM 2152 C CA . PRO A 1 271 ? 1.230 -17.671 9.501 1.00 92.38 271 PRO A CA 1
ATOM 2153 C C . PRO A 1 271 ? 0.491 -16.516 8.815 1.00 92.38 271 PRO A C 1
ATOM 2155 O O . PRO A 1 271 ? -0.569 -16.699 8.231 1.00 92.38 271 PRO A O 1
ATOM 2158 N N . TRP A 1 272 ? 1.087 -15.321 8.813 1.00 94.81 272 TRP A N 1
ATOM 2159 C CA . TRP A 1 272 ? 0.532 -14.158 8.113 1.00 94.81 272 TRP A CA 1
ATOM 2160 C C . TRP A 1 272 ? 0.274 -14.399 6.611 1.00 94.81 272 TRP A C 1
ATOM 2162 O O . TRP A 1 272 ? -0.652 -13.814 6.049 1.00 94.81 272 TRP A O 1
ATOM 2172 N N . LEU A 1 273 ? 1.055 -15.273 5.967 1.00 93.94 273 LEU A N 1
ATOM 2173 C CA . LEU A 1 273 ? 1.015 -15.552 4.528 1.00 93.94 273 LEU A CA 1
ATOM 2174 C C . LEU A 1 273 ? 0.276 -16.850 4.163 1.00 93.94 273 LEU A C 1
ATOM 2176 O O . LEU A 1 273 ? 0.298 -17.235 2.994 1.00 93.94 273 LEU A O 1
ATOM 2180 N N . GLU A 1 274 ? -0.376 -17.518 5.120 1.00 88.31 274 GLU A N 1
ATOM 2181 C CA . GLU A 1 274 ? -1.023 -18.826 4.913 1.00 88.31 274 GLU A CA 1
ATOM 2182 C C . GLU A 1 274 ? -2.006 -18.819 3.722 1.00 88.31 274 GLU A C 1
ATOM 2184 O O . GLU A 1 274 ? -1.972 -19.716 2.875 1.00 88.31 274 GLU A O 1
ATOM 2189 N N . ASP A 1 275 ? -2.776 -17.736 3.575 1.00 83.75 275 ASP A N 1
ATOM 2190 C CA . ASP A 1 275 ? -3.786 -17.568 2.518 1.00 83.75 275 ASP A CA 1
ATOM 2191 C C . ASP A 1 275 ? -3.206 -17.246 1.125 1.00 83.75 275 ASP A C 1
ATOM 2193 O O . ASP A 1 275 ? -3.940 -17.230 0.137 1.00 83.75 275 ASP A O 1
ATOM 2197 N N . VAL A 1 276 ? -1.901 -16.959 1.022 1.00 88.06 276 VAL A N 1
ATOM 2198 C CA . VAL A 1 276 ? -1.224 -16.563 -0.232 1.00 88.06 276 VAL A CA 1
ATOM 2199 C C . VAL A 1 276 ? -0.008 -17.434 -0.556 1.00 88.06 276 VAL A C 1
ATOM 2201 O O . VAL A 1 276 ? 0.840 -17.046 -1.359 1.00 88.06 276 VAL A O 1
ATOM 2204 N N . THR A 1 277 ? 0.084 -18.620 0.049 1.00 78.81 277 THR A N 1
ATOM 2205 C CA . THR A 1 277 ? 1.193 -19.582 -0.125 1.00 78.81 277 THR A CA 1
ATOM 2206 C C . THR A 1 277 ? 1.492 -19.928 -1.587 1.00 78.81 277 THR A C 1
ATOM 2208 O O . THR A 1 277 ? 2.657 -20.135 -1.948 1.00 78.81 277 THR A O 1
ATOM 2211 N N . GLU A 1 278 ? 0.469 -19.924 -2.446 1.00 81.06 278 GLU A N 1
ATOM 2212 C CA . GLU A 1 278 ? 0.596 -20.058 -3.895 1.00 81.06 278 GLU A CA 1
ATOM 2213 C C . GLU A 1 278 ? -0.081 -18.887 -4.621 1.00 81.06 278 GLU A C 1
ATOM 2215 O O . GLU A 1 278 ? -1.288 -18.685 -4.531 1.00 81.06 278 GLU A O 1
ATOM 2220 N N . LEU A 1 279 ? 0.695 -18.121 -5.395 1.00 83.00 279 LEU A N 1
ATOM 2221 C CA . LEU A 1 279 ? 0.197 -16.999 -6.200 1.00 83.00 279 LEU A CA 1
ATOM 2222 C C . LEU A 1 279 ? -0.465 -17.485 -7.498 1.00 83.00 279 LEU A C 1
ATOM 2224 O O . LEU A 1 279 ? 0.067 -17.299 -8.598 1.00 83.00 279 LEU A O 1
ATOM 2228 N N . HIS A 1 280 ? -1.613 -18.141 -7.366 1.00 84.44 280 HIS A N 1
ATOM 2229 C CA . HIS A 1 280 ? -2.445 -18.519 -8.504 1.00 84.44 280 HIS A CA 1
ATOM 2230 C C . HIS A 1 280 ? -3.075 -17.297 -9.186 1.00 84.44 280 HIS A C 1
ATOM 2232 O O . HIS A 1 280 ? -3.059 -16.179 -8.664 1.00 84.44 280 HIS A O 1
ATOM 2238 N N . SER A 1 281 ? -3.640 -17.518 -10.373 1.00 83.69 281 SER A N 1
ATOM 2239 C CA . SER A 1 281 ? -4.272 -16.480 -11.195 1.00 83.69 281 SER A CA 1
ATOM 2240 C C . SER A 1 281 ? -5.326 -15.665 -10.449 1.00 83.69 281 SER A C 1
ATOM 2242 O O . SER A 1 281 ? -5.391 -14.458 -10.639 1.00 83.69 281 SER A O 1
ATOM 2244 N N . GLU A 1 282 ? -6.112 -16.313 -9.596 1.00 84.75 282 GLU A N 1
ATOM 2245 C CA . GLU A 1 282 ? -7.213 -15.729 -8.832 1.00 84.75 282 GLU A CA 1
ATOM 2246 C C . GLU A 1 282 ? -6.712 -14.780 -7.736 1.00 84.75 282 GLU A C 1
ATOM 2248 O O . GLU A 1 282 ? -7.322 -13.755 -7.464 1.00 84.75 282 GLU A O 1
ATOM 2253 N N . ILE A 1 283 ? -5.567 -15.079 -7.118 1.00 87.12 283 ILE A N 1
ATOM 2254 C CA . ILE A 1 283 ? -4.967 -14.188 -6.115 1.00 87.12 283 ILE A CA 1
ATOM 2255 C C . ILE A 1 283 ? -4.332 -12.979 -6.807 1.00 87.12 283 ILE A C 1
ATOM 2257 O O . ILE A 1 283 ? -4.479 -11.845 -6.359 1.00 87.12 283 ILE A O 1
ATOM 2261 N N . LEU A 1 284 ? -3.660 -13.196 -7.940 1.00 89.25 284 LEU A N 1
ATOM 2262 C CA . LEU A 1 284 ? -3.098 -12.097 -8.727 1.00 89.25 284 LEU A CA 1
ATOM 2263 C C . LEU A 1 284 ? -4.182 -11.211 -9.357 1.00 89.25 284 LEU A C 1
ATOM 2265 O O . LEU A 1 284 ? -3.929 -10.021 -9.561 1.00 89.25 284 LEU A O 1
ATOM 2269 N N . SER A 1 285 ? -5.377 -11.744 -9.639 1.00 89.62 285 SER A N 1
ATOM 2270 C CA . SER A 1 285 ? -6.492 -10.928 -10.122 1.00 89.62 285 SER A CA 1
ATOM 2271 C C . SER A 1 285 ? -7.005 -9.983 -9.044 1.00 89.62 285 SER A C 1
ATOM 2273 O O . SER A 1 285 ? -7.214 -8.827 -9.372 1.00 89.62 285 SER A O 1
ATOM 2275 N N . LEU A 1 286 ? -7.072 -10.392 -7.768 1.00 91.38 286 LEU A N 1
ATOM 2276 C CA . LEU A 1 286 ? -7.409 -9.475 -6.663 1.00 91.38 286 LEU A CA 1
ATOM 2277 C C . LEU A 1 286 ? -6.458 -8.275 -6.610 1.00 91.38 286 LEU A C 1
ATOM 2279 O O . LEU A 1 286 ? -6.887 -7.135 -6.456 1.00 91.38 286 LEU A O 1
ATOM 2283 N N . PHE A 1 287 ? -5.156 -8.527 -6.772 1.00 94.25 287 PHE A N 1
ATOM 2284 C CA . PHE A 1 287 ? -4.176 -7.448 -6.819 1.00 94.25 287 PHE A CA 1
ATOM 2285 C C . PHE A 1 287 ? -4.349 -6.575 -8.065 1.00 94.25 287 PHE A C 1
ATOM 2287 O O . PHE A 1 287 ? -4.293 -5.357 -7.970 1.00 94.25 287 PHE A O 1
ATOM 2294 N N . THR A 1 288 ? -4.586 -7.180 -9.227 1.00 93.06 288 THR A N 1
ATOM 2295 C CA . THR A 1 288 ? -4.761 -6.433 -10.480 1.00 93.06 288 THR A CA 1
ATOM 2296 C C . THR A 1 288 ? -6.027 -5.573 -10.448 1.00 93.06 288 THR A C 1
ATOM 2298 O O . THR A 1 288 ? -5.946 -4.403 -10.791 1.00 93.06 288 THR A O 1
ATOM 2301 N N . GLU A 1 289 ? -7.151 -6.110 -9.971 1.00 93.75 289 GLU A N 1
ATOM 2302 C CA . GLU A 1 289 ? -8.419 -5.387 -9.790 1.00 93.75 289 GLU A CA 1
ATOM 2303 C C . GLU A 1 289 ? -8.233 -4.192 -8.848 1.00 93.75 289 GLU A C 1
ATOM 2305 O O . GLU A 1 289 ? -8.588 -3.070 -9.200 1.00 93.75 289 GLU A O 1
ATOM 2310 N N . PHE A 1 290 ? -7.564 -4.398 -7.707 1.00 94.50 290 PHE A N 1
ATOM 2311 C CA . PHE A 1 290 ? -7.226 -3.305 -6.794 1.00 94.50 290 PHE A CA 1
ATOM 2312 C C . PHE A 1 290 ? -6.406 -2.199 -7.478 1.00 94.50 290 PHE A C 1
ATOM 2314 O O . PHE A 1 290 ? -6.684 -1.018 -7.285 1.00 94.50 290 PHE A O 1
ATOM 2321 N N . LEU A 1 291 ? -5.397 -2.554 -8.279 1.00 93.31 291 LEU A N 1
ATOM 2322 C CA . LEU A 1 291 ? -4.573 -1.569 -8.989 1.00 93.31 291 LEU A CA 1
ATOM 2323 C C . LEU A 1 291 ? -5.343 -0.864 -10.111 1.00 93.31 291 LEU A C 1
ATOM 2325 O O . LEU A 1 291 ? -5.115 0.320 -10.351 1.00 93.31 291 LEU A O 1
ATOM 2329 N N . GLU A 1 292 ? -6.244 -1.570 -10.795 1.00 91.06 292 GLU A N 1
ATOM 2330 C CA . GLU A 1 292 ? -7.083 -1.015 -11.861 1.00 91.06 292 GLU A CA 1
ATOM 2331 C C . GLU A 1 292 ? -8.103 0.009 -11.339 1.00 91.06 292 GLU A C 1
ATOM 2333 O O . GLU A 1 292 ? -8.447 0.951 -12.057 1.00 91.06 292 GLU A O 1
ATOM 2338 N N . ASP A 1 293 ? -8.500 -0.097 -10.072 1.00 89.88 293 ASP A N 1
ATOM 2339 C CA . ASP A 1 293 ? -9.297 0.929 -9.392 1.00 89.88 293 ASP A CA 1
ATOM 2340 C C . ASP A 1 293 ? -8.470 2.179 -9.010 1.00 89.88 293 ASP A C 1
ATOM 2342 O O . ASP A 1 293 ? -9.034 3.242 -8.748 1.00 89.88 293 ASP A O 1
ATOM 2346 N N . HIS A 1 294 ? -7.132 2.089 -9.028 1.00 88.38 294 HIS A N 1
ATOM 2347 C CA . HIS A 1 294 ? -6.206 3.132 -8.554 1.00 88.38 294 HIS A CA 1
ATOM 2348 C C . HIS A 1 294 ? -5.108 3.481 -9.575 1.00 88.38 294 HIS A C 1
ATOM 2350 O O . HIS A 1 294 ? -3.972 3.782 -9.208 1.00 88.38 294 HIS A O 1
ATOM 2356 N N . ILE A 1 295 ? -5.424 3.425 -10.869 1.00 88.12 295 ILE A N 1
ATOM 2357 C CA . ILE A 1 295 ? -4.422 3.524 -11.939 1.00 88.12 295 ILE A CA 1
ATOM 2358 C C . ILE A 1 295 ? -3.665 4.862 -11.892 1.00 88.12 295 ILE A C 1
ATOM 2360 O O . ILE A 1 295 ? -4.297 5.923 -11.960 1.00 88.12 295 ILE A O 1
ATOM 2364 N N . PRO A 1 296 ? -2.316 4.834 -11.890 1.00 82.62 296 PRO A N 1
ATOM 2365 C CA . PRO A 1 296 ? -1.521 6.046 -11.759 1.00 82.62 296 PRO A CA 1
ATOM 2366 C C . PRO A 1 296 ? -1.350 6.837 -13.051 1.00 82.62 296 PRO A C 1
ATOM 2368 O O . PRO A 1 296 ? -1.013 8.019 -13.010 1.00 82.62 296 PRO A O 1
ATOM 2371 N N . TYR A 1 297 ? -1.591 6.217 -14.207 1.00 85.12 297 TYR A N 1
ATOM 2372 C CA . TYR A 1 297 ? -1.416 6.858 -15.505 1.00 85.12 297 TYR A CA 1
ATOM 2373 C C . TYR A 1 297 ? -2.733 6.999 -16.268 1.00 85.12 297 TYR A C 1
ATOM 2375 O O . TYR A 1 297 ? -3.450 6.027 -16.511 1.00 85.12 297 TYR A O 1
ATOM 2383 N N . GLU A 1 298 ? -3.001 8.195 -16.777 1.00 83.75 298 GLU A N 1
ATOM 2384 C CA . GLU A 1 298 ? -3.982 8.352 -17.843 1.00 83.75 298 GLU A CA 1
ATOM 2385 C C . GLU A 1 298 ? -3.473 7.702 -19.134 1.00 83.75 298 GLU A C 1
ATOM 2387 O O . GLU A 1 298 ? -2.272 7.670 -19.415 1.00 83.75 298 GLU A O 1
ATOM 2392 N N . ASN A 1 299 ? -4.399 7.166 -19.935 1.00 83.56 299 ASN A N 1
ATOM 2393 C CA . ASN A 1 299 ? -4.102 6.418 -21.163 1.00 83.56 299 ASN A CA 1
ATOM 2394 C C . ASN A 1 299 ? -3.138 5.226 -20.967 1.00 83.56 299 ASN A C 1
ATOM 2396 O O . ASN A 1 299 ? -2.463 4.826 -21.915 1.00 83.56 299 ASN A O 1
ATOM 2400 N N . TYR A 1 300 ? -3.080 4.626 -19.772 1.00 82.12 300 TYR A N 1
ATOM 2401 C CA . TYR A 1 300 ? -2.225 3.464 -19.472 1.00 82.12 300 TY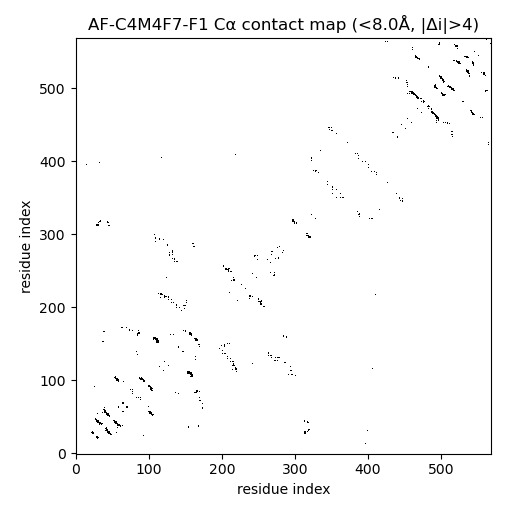R A CA 1
ATOM 2402 C C . TYR A 1 300 ? -2.422 2.272 -20.434 1.00 82.12 300 TYR A C 1
ATOM 2404 O O . TYR A 1 300 ? -1.490 1.515 -20.702 1.00 82.12 300 TYR A O 1
ATOM 2412 N N . ASN A 1 301 ? -3.631 2.126 -20.989 1.00 82.25 301 ASN A N 1
ATOM 2413 C CA . ASN A 1 301 ? -4.025 1.086 -21.940 1.00 82.25 301 ASN A CA 1
ATOM 2414 C C . ASN A 1 301 ? -3.867 1.512 -23.414 1.00 82.25 301 ASN A C 1
ATOM 2416 O O . ASN A 1 301 ? -4.540 0.963 -24.293 1.00 82.25 301 ASN A O 1
ATOM 2420 N N . PHE A 1 302 ? -3.008 2.500 -23.695 1.00 84.00 302 PHE A N 1
ATOM 2421 C CA . PHE A 1 302 ? -2.765 2.996 -25.047 1.00 84.00 302 PHE A CA 1
ATOM 2422 C C . PHE A 1 302 ? -2.486 1.847 -26.028 1.00 84.00 302 PHE A C 1
ATOM 2424 O O . PHE A 1 302 ? -1.584 1.032 -25.834 1.00 84.00 302 PHE A O 1
ATOM 2431 N N . ASN A 1 303 ? -3.249 1.801 -27.123 1.00 82.81 303 ASN A N 1
ATOM 2432 C CA . ASN A 1 303 ? -3.034 0.828 -28.184 1.00 82.81 303 ASN A CA 1
ATOM 2433 C C . ASN A 1 303 ? -2.083 1.405 -29.238 1.00 82.81 303 ASN A C 1
ATOM 2435 O O . ASN A 1 303 ? -2.459 2.291 -30.008 1.00 82.81 303 ASN A O 1
ATOM 2439 N N . ALA A 1 304 ? -0.878 0.852 -29.316 1.00 79.69 304 ALA A N 1
ATOM 2440 C CA . ALA A 1 304 ? 0.141 1.253 -30.277 1.00 79.69 304 ALA A CA 1
ATOM 2441 C C . ALA A 1 304 ? -0.313 1.190 -31.750 1.00 79.69 304 ALA A C 1
ATOM 2443 O O . ALA A 1 304 ? 0.067 2.057 -32.542 1.00 79.69 304 ALA A O 1
ATOM 2444 N N . ASP A 1 305 ? -1.177 0.235 -32.109 1.00 83.19 305 ASP A N 1
ATOM 2445 C CA . ASP A 1 305 ? -1.709 0.088 -33.472 1.00 83.19 305 ASP A CA 1
ATOM 2446 C C . ASP A 1 305 ? -2.676 1.217 -33.856 1.00 83.19 305 ASP A C 1
ATOM 2448 O O . ASP A 1 305 ? -2.949 1.449 -35.036 1.00 83.19 305 ASP A O 1
ATOM 2452 N N . SER A 1 306 ? -3.191 1.954 -32.869 1.00 80.75 306 SER A N 1
ATOM 2453 C CA . SER A 1 306 ? -4.093 3.085 -33.097 1.00 80.75 306 SER A CA 1
ATOM 2454 C C . SER A 1 306 ? -3.368 4.379 -33.495 1.00 80.75 306 SER A C 1
ATOM 2456 O O . SER A 1 306 ? -4.019 5.354 -33.890 1.00 80.75 306 SER A O 1
ATOM 2458 N N . LEU A 1 307 ? -2.029 4.403 -33.424 1.00 82.56 307 LEU A N 1
ATOM 2459 C CA . LEU A 1 307 ? -1.232 5.593 -33.706 1.00 82.56 307 LEU A CA 1
ATOM 2460 C C . LEU A 1 307 ? -1.322 5.978 -35.193 1.00 82.56 307 LEU A C 1
ATOM 2462 O O . LEU A 1 307 ? -0.764 5.319 -36.074 1.00 82.56 307 LEU A O 1
ATOM 2466 N N . LYS A 1 308 ? -2.006 7.090 -35.480 1.00 82.50 308 LYS A N 1
ATOM 2467 C CA . LYS A 1 308 ? -2.158 7.600 -36.848 1.00 82.50 308 LYS A CA 1
ATOM 2468 C C . LYS A 1 308 ? -0.818 8.103 -37.408 1.00 82.50 308 LYS A C 1
ATOM 2470 O O . LYS A 1 308 ? -0.043 8.729 -36.680 1.00 82.50 308 LYS A O 1
ATOM 2475 N N . PRO A 1 309 ? -0.550 7.914 -38.715 1.00 79.12 309 PRO A N 1
ATOM 2476 C CA . PRO A 1 309 ? 0.623 8.495 -39.360 1.00 79.12 309 PRO A CA 1
ATOM 2477 C C . PRO A 1 309 ? 0.696 10.015 -39.148 1.00 79.12 309 PRO A C 1
ATOM 2479 O O . PRO A 1 309 ? -0.277 10.725 -39.394 1.00 79.12 309 PRO A O 1
ATOM 2482 N N . GLY A 1 310 ? 1.855 10.510 -38.707 1.00 76.88 310 GLY A N 1
ATOM 2483 C CA . GLY A 1 310 ? 2.094 11.936 -38.450 1.00 76.88 310 GLY A CA 1
ATOM 2484 C C . GLY A 1 310 ? 1.717 12.424 -37.046 1.00 76.88 310 GLY A C 1
ATOM 2485 O O . GLY A 1 310 ? 2.061 13.551 -36.698 1.00 76.88 310 GLY A O 1
ATOM 2486 N N . THR A 1 311 ? 1.067 11.601 -36.216 1.00 81.75 311 THR A N 1
ATOM 2487 C CA . THR A 1 311 ? 0.844 11.919 -34.799 1.00 81.75 311 THR A CA 1
ATOM 2488 C C . THR A 1 311 ? 2.132 11.705 -34.001 1.00 81.75 311 THR A C 1
ATOM 2490 O O . THR A 1 311 ? 2.737 10.636 -34.063 1.00 81.75 311 THR A O 1
ATOM 2493 N N . LEU A 1 312 ? 2.557 12.719 -33.241 1.00 81.50 312 LEU A N 1
ATOM 2494 C CA . LEU A 1 312 ? 3.687 12.596 -32.318 1.00 81.50 312 LEU A CA 1
ATOM 2495 C C . LEU A 1 312 ? 3.267 11.780 -31.094 1.00 81.50 312 LEU A C 1
ATOM 2497 O O . LEU A 1 312 ? 2.244 12.080 -30.482 1.00 81.50 312 LEU A O 1
ATOM 2501 N N . PHE A 1 313 ? 4.074 10.781 -30.722 1.00 86.31 313 PHE A N 1
ATOM 2502 C CA . PHE A 1 313 ? 3.773 9.890 -29.598 1.00 86.31 313 PHE A CA 1
ATOM 2503 C C . PHE A 1 313 ? 3.561 10.649 -28.282 1.00 86.31 313 PHE A C 1
ATOM 2505 O O . PHE A 1 313 ? 2.620 10.343 -27.563 1.00 86.31 313 PHE A O 1
ATOM 2512 N N . VAL A 1 314 ? 4.347 11.698 -28.022 1.00 83.69 314 VAL A N 1
ATOM 2513 C CA . VAL A 1 314 ? 4.219 12.557 -26.830 1.00 83.69 314 VAL A CA 1
ATOM 2514 C C . VAL A 1 314 ? 2.811 13.141 -26.617 1.00 83.69 314 VAL A C 1
ATOM 2516 O O . VAL A 1 314 ? 2.453 13.464 -25.494 1.00 83.69 314 VAL A O 1
ATOM 2519 N N . ASN A 1 315 ? 1.989 13.244 -27.669 1.00 81.69 315 ASN A N 1
ATOM 2520 C CA . ASN A 1 315 ? 0.631 13.793 -27.579 1.00 81.69 315 ASN A CA 1
ATOM 2521 C C . ASN A 1 315 ? -0.440 12.749 -27.229 1.00 81.69 315 ASN A C 1
ATOM 2523 O O . ASN A 1 315 ? -1.590 13.114 -27.006 1.00 81.69 315 ASN A O 1
ATOM 2527 N N . VAL A 1 316 ? -0.105 11.459 -27.281 1.00 85.00 316 VAL A N 1
ATOM 2528 C CA . VAL A 1 316 ? -1.053 10.348 -27.079 1.00 85.00 316 VAL A CA 1
ATOM 2529 C C . VAL A 1 316 ? -0.522 9.291 -26.112 1.00 85.00 316 VAL A C 1
ATOM 2531 O O . VAL A 1 316 ? -1.177 8.275 -25.896 1.00 85.00 316 VAL A O 1
ATOM 2534 N N . CYS A 1 317 ? 0.681 9.493 -25.576 1.00 84.38 317 CYS A N 1
ATOM 2535 C CA . CYS A 1 317 ? 1.329 8.546 -24.689 1.00 84.38 317 CYS A CA 1
ATOM 2536 C C . CYS A 1 317 ? 0.684 8.546 -23.296 1.00 84.38 317 CYS A C 1
ATOM 2538 O O . CYS A 1 317 ? 0.056 9.535 -22.910 1.00 84.38 317 CYS A O 1
ATOM 2540 N N . PRO A 1 318 ? 0.898 7.473 -22.517 1.00 85.50 318 PRO A N 1
ATOM 2541 C CA . PRO A 1 318 ? 0.563 7.468 -21.101 1.00 85.50 318 PRO A CA 1
ATOM 2542 C C . PRO A 1 318 ? 1.256 8.610 -20.347 1.00 85.50 318 PRO A C 1
ATOM 2544 O O . PRO A 1 318 ? 2.407 8.952 -20.658 1.00 85.50 318 PRO A O 1
ATOM 2547 N N . PHE A 1 319 ? 0.568 9.176 -19.356 1.00 80.06 319 PHE A N 1
ATOM 2548 C CA . PHE A 1 319 ? 1.098 10.220 -18.475 1.00 80.06 319 PHE A CA 1
ATOM 2549 C C . PHE A 1 319 ? 0.535 10.090 -17.062 1.00 80.06 319 PHE A C 1
ATOM 2551 O O . PHE A 1 319 ? -0.578 9.606 -16.891 1.00 80.06 319 PHE A O 1
ATOM 2558 N N . MET A 1 320 ? 1.299 10.525 -16.056 1.00 77.50 320 MET A N 1
ATOM 2559 C CA . MET A 1 320 ? 0.853 10.531 -14.657 1.00 77.50 320 MET A CA 1
ATOM 2560 C C . MET A 1 320 ? -0.453 11.302 -14.490 1.00 77.50 320 MET A C 1
ATOM 2562 O O . MET A 1 320 ? -0.538 12.467 -14.893 1.00 77.50 320 MET A O 1
ATOM 2566 N N . LYS A 1 321 ? -1.450 10.654 -13.879 1.00 78.00 321 LYS A N 1
ATOM 2567 C CA . LYS A 1 321 ? -2.708 11.283 -13.482 1.00 78.00 321 LYS A CA 1
ATOM 2568 C C . LYS A 1 321 ? -2.385 12.439 -12.537 1.00 78.00 321 LYS A C 1
ATOM 2570 O O . LYS A 1 321 ? -1.572 12.312 -11.624 1.00 78.00 321 LYS A O 1
ATOM 2575 N N . LEU A 1 322 ? -3.002 13.586 -12.793 1.00 70.50 322 LEU A N 1
ATOM 2576 C CA . LEU A 1 322 ? -2.823 14.772 -11.966 1.00 70.50 322 LEU A CA 1
ATOM 2577 C C . LEU A 1 322 ? -3.740 14.686 -10.751 1.00 70.50 322 LEU A C 1
ATOM 2579 O O . LEU A 1 322 ? -4.931 14.434 -10.927 1.00 70.50 322 LEU A O 1
ATOM 2583 N N . VAL A 1 323 ? -3.215 14.976 -9.557 1.00 70.06 323 VAL A N 1
ATOM 2584 C CA . VAL A 1 323 ? -4.071 15.214 -8.390 1.00 70.06 323 VAL A CA 1
ATOM 2585 C C . VAL A 1 323 ? -4.939 16.435 -8.686 1.00 70.06 323 VAL A C 1
ATOM 2587 O O . VAL A 1 323 ? -4.426 17.534 -8.963 1.00 70.06 323 VAL A O 1
ATOM 2590 N N . THR A 1 324 ? -6.247 16.210 -8.685 1.00 72.75 324 THR A N 1
ATOM 2591 C CA . THR A 1 324 ? -7.268 17.211 -8.990 1.00 72.75 324 THR A CA 1
ATOM 2592 C C . THR A 1 324 ? -7.502 18.134 -7.800 1.00 72.75 324 THR A C 1
ATOM 2594 O O . THR A 1 324 ? -7.270 17.770 -6.651 1.00 72.75 324 THR A O 1
ATOM 2597 N N . ASP A 1 325 ? -8.001 19.341 -8.064 1.00 70.69 325 ASP A N 1
ATOM 2598 C CA . ASP A 1 325 ? -8.324 20.279 -6.985 1.00 70.69 325 ASP A CA 1
ATOM 2599 C C . ASP A 1 325 ? -9.468 19.743 -6.090 1.00 70.69 325 ASP A C 1
ATOM 2601 O O . ASP A 1 325 ? -9.500 20.056 -4.905 1.00 70.69 325 ASP A O 1
ATOM 2605 N N . GLN A 1 326 ? -10.342 18.872 -6.622 1.00 75.00 326 GLN A N 1
ATOM 2606 C CA . GLN A 1 326 ? -11.370 18.166 -5.843 1.00 75.00 326 GLN A CA 1
ATOM 2607 C C . GLN A 1 326 ? -10.761 17.123 -4.898 1.00 75.00 326 GLN A C 1
ATOM 2609 O O . GLN A 1 326 ? -11.126 17.090 -3.734 1.00 75.00 326 GLN A O 1
ATOM 2614 N N . GLU A 1 327 ? -9.813 16.300 -5.366 1.00 71.50 327 GLU A N 1
ATOM 2615 C CA . GLU A 1 327 ? -9.115 15.328 -4.504 1.00 71.50 327 GLU A CA 1
ATOM 2616 C C . GLU A 1 327 ? -8.346 16.041 -3.371 1.00 71.50 327 GLU A C 1
ATOM 2618 O O . GLU A 1 327 ? -8.263 15.526 -2.258 1.00 71.50 327 GLU A O 1
ATOM 2623 N N . ILE A 1 328 ? -7.832 17.253 -3.625 1.00 70.56 328 ILE A N 1
ATOM 2624 C CA . ILE A 1 328 ? -7.236 18.114 -2.589 1.00 70.56 328 ILE A CA 1
ATOM 2625 C C . ILE A 1 328 ? -8.302 18.617 -1.606 1.00 70.56 328 ILE A C 1
ATOM 2627 O O . ILE A 1 328 ? -8.073 18.589 -0.400 1.00 70.56 328 ILE A O 1
ATOM 2631 N N . GLU A 1 329 ? -9.457 19.078 -2.092 1.00 72.62 329 GLU A N 1
ATOM 2632 C CA . GLU A 1 329 ? -10.556 19.544 -1.237 1.00 72.62 329 GLU A CA 1
ATOM 2633 C C . GLU A 1 329 ? -11.111 18.417 -0.353 1.00 72.62 329 GLU A C 1
ATOM 2635 O O . GLU A 1 329 ? -11.272 18.606 0.852 1.00 72.62 329 GLU A O 1
ATOM 2640 N N . ASP A 1 330 ? -11.324 17.229 -0.919 1.00 68.69 330 ASP A N 1
ATOM 2641 C CA . ASP A 1 330 ? -11.780 16.042 -0.192 1.00 68.69 330 ASP A CA 1
ATOM 2642 C C . ASP A 1 330 ? -10.772 15.649 0.902 1.00 68.69 330 ASP A C 1
ATOM 2644 O O . ASP A 1 330 ? -11.157 15.348 2.035 1.00 68.69 330 ASP A O 1
ATOM 2648 N N . PHE A 1 331 ? -9.471 15.718 0.596 1.00 67.69 331 PHE A N 1
ATOM 2649 C CA . PHE A 1 331 ? -8.409 15.505 1.578 1.00 67.69 331 PHE A CA 1
ATOM 2650 C C . PHE A 1 331 ? -8.430 16.558 2.699 1.00 67.69 331 PHE A C 1
ATOM 2652 O O . PHE A 1 331 ? -8.319 16.219 3.879 1.00 67.69 331 PHE A O 1
ATOM 2659 N N . GLU A 1 332 ? -8.619 17.834 2.356 1.00 68.19 332 GLU A N 1
ATOM 2660 C CA . GLU A 1 332 ? -8.725 18.907 3.347 1.00 68.19 332 GLU A CA 1
ATOM 2661 C C . GLU A 1 332 ? -9.934 18.726 4.271 1.00 68.19 332 GLU A C 1
ATOM 2663 O O . GLU A 1 332 ? -9.800 18.953 5.474 1.00 68.19 332 GLU A O 1
ATOM 2668 N N . ILE A 1 333 ? -11.078 18.282 3.740 1.00 67.38 333 ILE A N 1
ATOM 2669 C CA . ILE A 1 333 ? -12.282 17.976 4.528 1.00 67.38 333 ILE A CA 1
ATOM 2670 C C . ILE A 1 333 ? -12.011 16.831 5.508 1.00 67.38 333 ILE A C 1
ATOM 2672 O O . ILE A 1 333 ? -12.364 16.938 6.680 1.00 67.38 333 ILE A O 1
ATOM 2676 N N . LEU A 1 334 ? -11.349 15.758 5.063 1.00 62.59 334 LEU A N 1
ATOM 2677 C CA . LEU A 1 334 ? -10.973 14.642 5.942 1.00 62.59 334 LEU A CA 1
ATOM 2678 C C . LEU A 1 334 ? -10.012 15.066 7.066 1.00 62.59 334 LEU A C 1
ATOM 2680 O O . LEU A 1 334 ? -9.986 14.436 8.121 1.00 62.59 334 LEU A O 1
ATOM 2684 N N . SER A 1 335 ? -9.238 16.132 6.853 1.00 60.81 335 SER A N 1
ATOM 2685 C CA . SER A 1 335 ? -8.300 16.682 7.840 1.00 60.81 335 SER A CA 1
ATOM 2686 C C . SER A 1 335 ? -8.908 17.729 8.794 1.00 60.81 335 SER A C 1
ATOM 2688 O O . SER A 1 335 ? -8.196 18.241 9.666 1.00 60.81 335 SER A O 1
ATOM 2690 N N . ASP A 1 336 ? -10.195 18.066 8.635 1.00 66.81 336 ASP A N 1
ATOM 2691 C CA . ASP A 1 336 ? -10.890 19.093 9.418 1.00 66.81 336 ASP A CA 1
ATOM 2692 C C . ASP A 1 336 ? -11.286 18.577 10.816 1.00 66.81 336 ASP A C 1
ATOM 2694 O O . ASP A 1 336 ? -12.037 17.613 10.971 1.00 66.81 336 ASP A O 1
ATOM 2698 N N . LEU A 1 337 ? -10.803 19.254 11.861 1.00 67.31 337 LEU A N 1
ATOM 2699 C CA . LEU A 1 337 ? -11.089 18.934 13.263 1.00 67.31 337 LEU A CA 1
ATOM 2700 C C . LEU A 1 337 ? -12.381 19.567 13.795 1.00 67.31 337 LEU A C 1
ATOM 2702 O O . LEU A 1 337 ? -12.680 19.440 14.985 1.00 67.31 337 LEU A O 1
ATOM 2706 N N . SER A 1 338 ? -13.165 20.237 12.949 1.00 69.00 338 SER A N 1
ATOM 2707 C CA . SER A 1 338 ? -14.401 20.924 13.343 1.00 69.00 338 SER A CA 1
ATOM 2708 C C . SER A 1 338 ? -15.344 20.034 14.156 1.00 69.00 338 SER A C 1
ATOM 2710 O O . SER A 1 338 ? -15.894 20.479 15.163 1.00 69.00 338 SER A O 1
ATOM 2712 N N . LEU A 1 339 ? -15.496 18.760 13.777 1.00 66.19 339 LEU A N 1
ATOM 2713 C CA . LEU A 1 339 ? -16.327 17.817 14.529 1.00 66.19 339 LEU A CA 1
ATOM 2714 C C . LEU A 1 339 ? -15.746 17.528 15.923 1.00 66.19 339 LEU A C 1
ATOM 2716 O O . LEU A 1 339 ? -16.485 17.543 16.907 1.00 66.19 339 LEU A O 1
ATOM 2720 N N . THR A 1 340 ? -14.430 17.333 16.025 1.00 71.31 340 THR A N 1
ATOM 2721 C CA . THR A 1 340 ? -13.722 17.111 17.296 1.00 71.31 340 THR A CA 1
ATOM 2722 C C . THR A 1 340 ? -13.923 18.283 18.253 1.00 71.31 340 THR A C 1
ATOM 2724 O O . THR A 1 340 ? -14.264 18.069 19.417 1.00 71.31 340 THR A O 1
ATOM 2727 N N . TYR A 1 341 ? -13.800 19.523 17.771 1.00 74.12 341 TYR A N 1
ATOM 2728 C CA . TYR A 1 341 ? -14.056 20.712 18.590 1.00 74.12 341 TYR A CA 1
ATOM 2729 C C . TYR A 1 341 ? -15.510 20.793 19.067 1.00 74.12 341 TYR A C 1
ATOM 2731 O O . TYR A 1 341 ? -15.747 21.051 20.246 1.00 74.12 341 TYR A O 1
ATOM 2739 N N . VAL A 1 342 ? -16.482 20.506 18.194 1.00 72.56 342 VAL A N 1
ATOM 2740 C CA . VAL A 1 342 ? -17.907 20.474 18.570 1.00 72.56 342 VAL A CA 1
ATOM 2741 C C . VAL A 1 342 ? -18.172 19.431 19.662 1.00 72.56 342 VAL A C 1
ATOM 2743 O O . VAL A 1 342 ? -18.935 19.688 20.596 1.00 72.56 342 VAL A O 1
ATOM 2746 N N . VAL A 1 343 ? -17.534 18.261 19.578 1.00 70.56 343 VAL A N 1
ATOM 2747 C CA . VAL A 1 343 ? -17.659 17.206 20.594 1.00 70.56 343 VAL A CA 1
ATOM 2748 C C . VAL A 1 343 ? -17.019 17.632 21.918 1.00 70.56 343 VAL A C 1
ATOM 2750 O O . VAL A 1 343 ? -17.659 17.483 22.960 1.00 70.56 343 VAL A O 1
ATOM 2753 N N . LEU A 1 344 ? -15.811 18.206 21.902 1.00 74.12 344 LEU A N 1
ATOM 2754 C CA . LEU A 1 344 ? -15.138 18.703 23.111 1.00 74.12 344 LEU A CA 1
ATOM 2755 C C . LEU A 1 344 ? -15.939 19.818 23.798 1.00 74.12 344 LEU A C 1
ATOM 2757 O O . LEU A 1 344 ? -16.121 19.778 25.016 1.00 74.12 344 LEU A O 1
ATOM 2761 N N . GLU A 1 345 ? -16.483 20.768 23.033 1.00 79.19 345 GLU A N 1
ATOM 2762 C CA . GLU A 1 345 ? -17.356 21.818 23.573 1.00 79.19 345 GLU A CA 1
ATOM 2763 C C . GLU A 1 345 ? -18.612 21.236 24.221 1.00 79.19 345 GLU A C 1
ATOM 2765 O O . GLU A 1 345 ? -19.005 21.660 25.311 1.00 79.19 345 GLU A O 1
ATOM 2770 N N . LYS A 1 346 ? -19.240 20.248 23.575 1.00 75.38 346 LYS A N 1
ATOM 2771 C CA . LYS A 1 346 ? -20.425 19.581 24.120 1.00 75.38 346 LYS A CA 1
ATOM 2772 C C . LYS A 1 346 ? -20.107 18.840 25.418 1.00 75.38 346 LYS A C 1
ATOM 2774 O O . LYS A 1 346 ? -20.850 18.979 26.386 1.00 75.38 346 LYS A O 1
ATOM 2779 N N . ILE A 1 347 ? -18.993 18.106 25.461 1.00 72.25 347 ILE A N 1
ATOM 2780 C CA . ILE A 1 347 ? -18.513 17.420 26.668 1.00 72.25 347 ILE A CA 1
ATOM 2781 C C . ILE A 1 347 ? -18.300 18.437 27.799 1.00 72.25 347 ILE A C 1
ATOM 2783 O O . ILE A 1 347 ? -18.801 18.241 28.905 1.00 72.25 347 ILE A O 1
ATOM 2787 N N . MET A 1 348 ? -17.636 19.560 27.515 1.00 76.81 348 MET A N 1
ATOM 2788 C CA . MET A 1 348 ? -17.404 20.631 28.489 1.00 76.81 348 MET A CA 1
ATOM 2789 C C . MET A 1 348 ? -18.712 21.229 29.027 1.00 76.81 348 MET A C 1
ATOM 2791 O O . MET A 1 348 ? -18.847 21.437 30.236 1.00 76.81 348 MET A O 1
ATOM 2795 N N . GLN A 1 349 ? -19.693 21.479 28.154 1.00 79.69 349 GLN A N 1
ATOM 2796 C CA . GLN A 1 349 ? -21.010 21.981 28.557 1.00 79.69 349 GLN A CA 1
ATOM 2797 C C . GLN A 1 349 ? -21.744 20.980 29.456 1.00 79.69 349 GLN A C 1
ATOM 2799 O O . GLN A 1 349 ? -22.256 21.363 30.510 1.00 79.69 349 GLN A O 1
ATOM 2804 N N . ASP A 1 350 ? -21.763 19.705 29.075 1.00 72.94 350 ASP A N 1
ATOM 2805 C CA . ASP A 1 350 ? -22.464 18.659 29.821 1.00 72.94 350 ASP A CA 1
ATOM 2806 C C . ASP A 1 350 ? -21.825 18.413 31.201 1.00 72.94 350 ASP A C 1
ATOM 2808 O O . ASP A 1 350 ? -22.543 18.234 32.188 1.00 72.94 350 ASP A O 1
ATOM 2812 N N . ILE A 1 351 ? -20.492 18.486 31.313 1.00 70.06 351 ILE A N 1
ATOM 2813 C CA . ILE A 1 351 ? -19.769 18.387 32.595 1.00 70.06 351 ILE A CA 1
ATOM 2814 C C . ILE A 1 351 ? -20.123 19.562 33.514 1.00 70.06 351 ILE A C 1
ATOM 2816 O O . ILE A 1 351 ? -20.476 19.348 34.677 1.00 70.06 351 ILE A O 1
ATOM 2820 N N . CYS A 1 352 ? -20.087 20.795 32.996 1.00 72.75 352 CYS A N 1
ATOM 2821 C CA . CYS A 1 352 ? -20.427 21.993 33.769 1.00 72.75 352 CYS A CA 1
ATOM 2822 C C . CYS A 1 352 ? -21.857 21.934 34.331 1.00 72.75 352 CYS A C 1
ATOM 2824 O O . CYS A 1 352 ? -22.098 22.320 35.479 1.00 72.75 352 CYS A O 1
ATOM 2826 N N . MET A 1 353 ? -22.799 21.441 33.522 1.00 74.38 353 MET A N 1
ATOM 2827 C CA . MET A 1 353 ? -24.229 21.409 33.841 1.00 74.38 353 MET A CA 1
ATOM 2828 C C . MET A 1 353 ? -24.661 20.187 34.664 1.00 74.38 353 MET A C 1
ATOM 2830 O O . MET A 1 353 ? -25.802 20.142 35.125 1.00 74.38 353 MET A O 1
ATOM 2834 N N . SER A 1 354 ? -23.789 19.194 34.844 1.00 69.69 354 SER A N 1
ATOM 2835 C CA . SER A 1 354 ? -24.103 17.965 35.574 1.00 69.69 354 SER A CA 1
ATOM 2836 C C . SER A 1 354 ? -24.032 18.164 37.088 1.00 69.69 354 SER A C 1
ATOM 2838 O O . SER A 1 354 ? -23.019 18.610 37.617 1.00 69.69 354 SER A O 1
ATOM 2840 N N . ASP A 1 355 ? -25.074 17.762 37.815 1.00 70.06 355 ASP A N 1
ATOM 2841 C CA . ASP A 1 355 ? -25.076 17.736 39.288 1.00 70.06 355 ASP A CA 1
ATOM 2842 C C . ASP A 1 355 ? -24.380 16.483 39.865 1.00 70.06 355 ASP A C 1
ATOM 2844 O O . ASP A 1 355 ? -24.288 16.326 41.081 1.00 70.06 355 ASP A O 1
ATOM 2848 N N . ASN A 1 356 ? -23.911 15.570 39.005 1.00 60.84 356 ASN A N 1
ATOM 2849 C CA . ASN A 1 356 ? -23.362 14.269 39.406 1.00 60.84 356 ASN A CA 1
ATOM 2850 C C . ASN A 1 356 ? -21.851 14.275 39.691 1.00 60.84 356 ASN A C 1
ATOM 2852 O O . ASN A 1 356 ? -21.323 13.223 40.043 1.00 60.84 356 ASN A O 1
ATOM 2856 N N . PHE A 1 357 ? -21.174 15.410 39.504 1.00 61.28 357 PHE A N 1
ATOM 2857 C CA . PHE A 1 357 ? -19.743 15.572 39.770 1.00 61.28 357 PHE A CA 1
ATOM 2858 C C . PHE A 1 357 ? -19.516 16.499 40.961 1.00 61.28 357 PHE A C 1
ATOM 2860 O O . PHE A 1 357 ? -20.202 17.523 41.082 1.00 61.28 357 PHE A O 1
ATOM 2867 N N . GLU A 1 358 ? -18.541 16.156 41.799 1.00 70.06 358 GLU A N 1
ATOM 2868 C CA . GLU A 1 358 ? -18.023 17.063 42.827 1.00 70.06 358 GLU A CA 1
ATOM 2869 C C . GLU A 1 358 ? -17.259 18.239 42.172 1.00 70.06 358 GLU A C 1
ATOM 2871 O O . GLU A 1 358 ? -16.847 18.174 41.010 1.00 70.06 358 GLU A O 1
ATOM 2876 N N . ASP A 1 359 ? -17.130 19.368 42.878 1.00 72.06 359 ASP A N 1
ATOM 2877 C CA . ASP A 1 359 ? -16.561 20.603 42.307 1.00 72.06 359 ASP A CA 1
ATOM 2878 C C . ASP A 1 359 ? -15.098 20.420 41.847 1.00 72.06 359 ASP A C 1
ATOM 2880 O O . ASP A 1 359 ? -14.685 21.001 40.843 1.00 72.06 359 ASP A O 1
ATOM 2884 N N . ASP A 1 360 ? -14.334 19.573 42.534 1.00 68.62 360 ASP A N 1
ATOM 2885 C CA . ASP A 1 360 ? -12.958 19.192 42.200 1.00 68.62 360 ASP A CA 1
ATOM 2886 C C . ASP A 1 360 ? -12.874 18.260 40.977 1.00 68.62 360 ASP A C 1
ATOM 2888 O O . ASP A 1 360 ? -11.963 18.396 40.152 1.00 68.62 360 ASP A O 1
ATOM 2892 N N . GLU A 1 361 ? -13.843 17.358 40.798 1.00 63.81 361 GLU A N 1
ATOM 2893 C CA . GLU A 1 361 ? -13.966 16.526 39.591 1.00 63.81 361 GLU A CA 1
ATOM 2894 C C . GLU A 1 361 ? -14.294 17.381 38.359 1.00 63.81 361 GLU A C 1
ATOM 2896 O O . GLU A 1 361 ? -13.698 17.196 37.293 1.00 63.81 361 GLU A O 1
ATOM 2901 N N . LYS A 1 362 ? -15.194 18.362 38.511 1.00 70.44 362 LYS A N 1
ATOM 2902 C CA . LYS A 1 362 ? -15.512 19.334 37.452 1.00 70.44 362 LYS A CA 1
ATOM 2903 C C . LYS A 1 362 ? -14.307 20.186 37.088 1.00 70.44 362 LYS A C 1
ATOM 2905 O O . LYS A 1 362 ? -14.055 20.389 35.900 1.00 70.44 362 LYS A O 1
ATOM 2910 N N . GLU A 1 363 ? -13.565 20.676 38.079 1.00 74.50 363 GLU A N 1
ATOM 2911 C CA . GLU A 1 363 ? -12.353 21.471 37.854 1.00 74.50 363 GLU A CA 1
ATOM 2912 C C . GLU A 1 363 ? -11.296 20.653 37.097 1.00 74.50 363 GLU A C 1
ATOM 2914 O O . GLU A 1 363 ? -10.759 21.120 36.091 1.00 74.50 363 GLU A O 1
ATOM 2919 N N . THR A 1 364 ? -11.078 19.399 37.505 1.00 68.88 364 THR A N 1
ATOM 2920 C CA . THR A 1 364 ? -10.122 18.480 36.862 1.00 68.88 364 THR A CA 1
ATOM 2921 C C . THR A 1 364 ? -10.490 18.198 35.405 1.00 68.88 364 THR A C 1
ATOM 2923 O O . THR A 1 364 ? -9.649 18.325 34.513 1.00 68.88 364 THR A O 1
ATOM 2926 N N . LEU A 1 365 ? -11.753 17.861 35.141 1.00 68.75 365 LEU A N 1
ATOM 2927 C CA . LEU A 1 365 ? -12.247 17.590 33.792 1.00 68.75 365 LEU A CA 1
ATOM 2928 C C . LEU A 1 365 ? -12.228 18.830 32.891 1.00 68.75 365 LEU A C 1
ATOM 2930 O O . LEU A 1 365 ? -11.909 18.724 31.709 1.00 68.75 365 LEU A O 1
ATOM 2934 N N . THR A 1 366 ? -12.545 20.003 33.444 1.00 76.56 366 THR A N 1
ATOM 2935 C CA . THR A 1 366 ? -12.489 21.269 32.701 1.00 76.56 366 THR A CA 1
ATOM 2936 C C . THR A 1 366 ? -11.051 21.585 32.305 1.00 76.56 366 THR A C 1
ATOM 2938 O O . THR A 1 366 ? -10.794 21.854 31.134 1.00 76.56 366 THR A O 1
ATOM 2941 N N . CYS A 1 367 ? -10.099 21.451 33.237 1.00 76.31 367 CYS A N 1
ATOM 2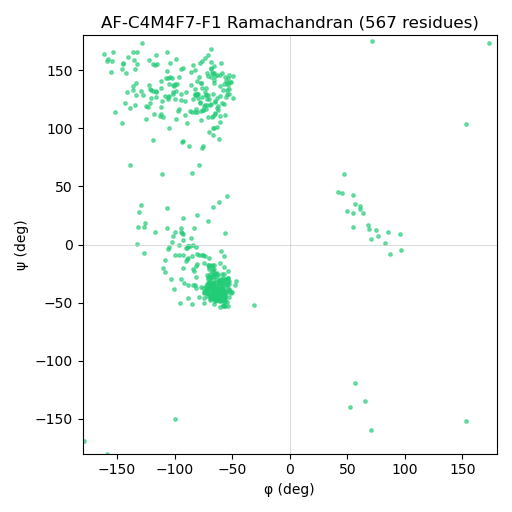942 C CA . CYS A 1 367 ? -8.676 21.628 32.941 1.00 76.31 367 CYS A CA 1
ATOM 2943 C C . CYS A 1 367 ? -8.202 20.664 31.851 1.00 76.31 367 CYS A C 1
ATOM 2945 O O . CYS A 1 367 ? -7.461 21.069 30.960 1.00 76.31 367 CYS A O 1
ATOM 2947 N N . LEU A 1 368 ? -8.659 19.410 31.894 1.00 71.19 368 LEU A N 1
ATOM 2948 C CA . LEU A 1 368 ? -8.306 18.408 30.897 1.00 71.19 368 LEU A CA 1
ATOM 2949 C C . LEU A 1 368 ? -8.848 18.779 29.510 1.00 71.19 368 LEU A C 1
ATOM 2951 O O . LEU A 1 368 ? -8.093 18.795 28.546 1.00 71.19 368 LEU A O 1
ATOM 2955 N N . VAL A 1 369 ? -10.127 19.146 29.389 1.00 76.44 369 VAL A N 1
ATOM 2956 C CA . VAL A 1 369 ? -10.703 19.555 28.093 1.00 76.44 369 VAL A CA 1
ATOM 2957 C C . VAL A 1 369 ? -10.037 20.829 27.553 1.00 76.44 369 VAL A C 1
ATOM 2959 O O . VAL A 1 369 ? -9.772 20.921 26.350 1.00 76.44 369 VAL A O 1
ATOM 2962 N N . GLU A 1 370 ? -9.711 21.791 28.419 1.00 80.81 370 GLU A N 1
ATOM 2963 C CA . GLU A 1 370 ? -8.970 23.001 28.042 1.00 80.81 370 GLU A CA 1
ATOM 2964 C C . GLU A 1 370 ? -7.540 22.687 27.572 1.00 80.81 370 GLU A C 1
ATOM 2966 O O . GLU A 1 370 ? -7.089 23.248 26.570 1.00 80.81 370 GLU A O 1
ATOM 2971 N N . GLU A 1 371 ? -6.834 21.776 28.249 1.00 77.12 371 GLU A N 1
ATOM 2972 C CA . GLU A 1 371 ? -5.488 21.333 27.868 1.00 77.12 371 GLU A CA 1
ATOM 2973 C C . GLU A 1 371 ? -5.499 20.678 26.480 1.00 77.12 371 GLU A C 1
ATOM 2975 O O . GLU A 1 371 ? -4.703 21.049 25.616 1.00 77.12 371 GLU A O 1
ATOM 2980 N N . ILE A 1 372 ? -6.472 19.803 26.221 1.00 71.69 372 ILE A N 1
ATOM 2981 C CA . ILE A 1 372 ? -6.638 19.115 24.934 1.00 71.69 372 ILE A CA 1
ATOM 2982 C C . ILE A 1 372 ? -6.974 20.106 23.821 1.00 71.69 372 ILE A C 1
ATOM 2984 O O . ILE A 1 372 ? -6.354 20.082 22.756 1.00 71.69 372 ILE A O 1
ATOM 2988 N N . THR A 1 373 ? -7.897 21.034 24.083 1.00 78.38 373 THR A N 1
ATOM 2989 C CA . THR A 1 373 ? -8.262 22.100 23.137 1.00 78.38 373 THR A CA 1
ATOM 2990 C C . THR A 1 373 ? -7.054 22.980 22.805 1.00 78.38 373 THR A C 1
ATOM 2992 O O . THR A 1 373 ? -6.837 23.341 21.649 1.00 78.38 373 THR A O 1
ATOM 2995 N N . LYS A 1 374 ? -6.216 23.296 23.797 1.00 79.62 374 LYS A N 1
ATOM 2996 C CA . LYS A 1 374 ? -5.001 24.093 23.601 1.00 79.62 374 LYS A CA 1
ATOM 2997 C C . LYS A 1 374 ? -3.920 23.336 22.826 1.00 79.62 374 LYS A C 1
ATOM 2999 O O . LYS A 1 374 ? -3.253 23.935 21.979 1.00 79.62 374 LYS A O 1
ATOM 3004 N N . CYS A 1 375 ? -3.743 22.043 23.090 1.00 70.56 375 CYS A N 1
ATOM 3005 C CA . CYS A 1 375 ? -2.852 21.184 22.310 1.00 70.56 375 CYS A CA 1
ATOM 3006 C C . CYS A 1 375 ? -3.292 21.130 20.841 1.00 70.56 375 CYS A C 1
ATOM 3008 O O . CYS A 1 375 ? -2.467 21.339 19.950 1.00 70.56 375 CYS A O 1
ATOM 3010 N N . LEU A 1 376 ? -4.594 20.968 20.593 1.00 69.44 376 LEU A N 1
ATOM 3011 C CA . LEU A 1 376 ? -5.183 20.997 19.255 1.00 69.44 376 LEU A CA 1
ATOM 3012 C C . LEU A 1 376 ? -4.907 22.306 18.515 1.00 69.44 376 LEU A C 1
ATOM 3014 O O . LEU A 1 376 ? -4.335 22.286 17.425 1.00 69.44 376 LEU A O 1
ATOM 3018 N N . GLN A 1 377 ? -5.207 23.440 19.145 1.00 73.38 377 GLN A N 1
ATOM 3019 C CA . GLN A 1 377 ? -4.970 24.763 18.560 1.00 73.38 377 GLN A CA 1
ATOM 3020 C C . GLN A 1 377 ? -3.487 25.011 18.259 1.00 73.38 377 GLN A C 1
ATOM 3022 O O . GLN A 1 377 ? -3.148 25.571 17.217 1.00 73.38 377 GLN A O 1
ATOM 3027 N N . THR A 1 378 ? -2.589 24.572 19.147 1.00 69.50 378 THR A N 1
ATOM 3028 C CA . THR A 1 378 ? -1.137 24.706 18.941 1.00 69.50 378 THR A CA 1
ATOM 3029 C C . THR A 1 378 ? -0.687 23.893 17.724 1.00 69.50 378 THR A C 1
ATOM 3031 O O . THR A 1 378 ? 0.055 24.405 16.890 1.00 69.50 378 THR A O 1
ATOM 3034 N N . SER A 1 379 ? -1.199 22.669 17.572 1.00 62.38 379 SER A N 1
ATOM 3035 C CA . SER A 1 379 ? -0.881 21.794 16.437 1.00 62.38 379 SER A CA 1
ATOM 3036 C C . SER A 1 379 ? -1.475 22.266 15.101 1.00 62.38 379 SER A C 1
ATOM 3038 O O . SER A 1 379 ? -0.855 22.080 14.059 1.00 62.38 379 SER A O 1
ATOM 3040 N N . GLU A 1 380 ? -2.643 22.920 15.093 1.00 63.19 380 GLU A N 1
ATOM 3041 C CA . GLU A 1 380 ? -3.206 23.533 13.879 1.00 63.19 380 GLU A CA 1
ATOM 3042 C C . GLU A 1 380 ? -2.368 24.725 13.405 1.00 63.19 380 GLU A C 1
ATOM 3044 O O . GLU A 1 380 ? -2.164 24.904 12.204 1.00 63.19 380 GLU A O 1
ATOM 3049 N N . MET A 1 381 ? -1.815 25.510 14.337 1.00 60.28 381 MET A N 1
ATOM 3050 C CA . MET A 1 381 ? -0.943 26.642 14.010 1.00 60.28 381 MET A CA 1
ATOM 3051 C C . MET A 1 381 ? 0.408 26.225 13.403 1.00 60.28 381 MET A C 1
ATOM 3053 O O . MET A 1 381 ? 1.035 27.028 12.705 1.00 60.28 381 MET A O 1
ATOM 3057 N N . GLU A 1 382 ? 0.863 24.994 13.639 1.00 56.81 382 GLU A N 1
ATOM 3058 C CA . GLU A 1 382 ? 2.100 24.458 13.056 1.00 56.81 382 GLU A CA 1
ATOM 3059 C C . GLU A 1 382 ? 1.905 23.962 11.603 1.00 56.81 382 GLU A C 1
ATOM 3061 O O . GLU A 1 382 ? 2.873 23.907 10.845 1.00 56.81 382 GLU A O 1
ATOM 3066 N N . VAL A 1 383 ? 0.658 23.736 11.152 1.00 58.25 383 VAL A N 1
ATOM 3067 C CA . VAL A 1 383 ? 0.301 23.230 9.803 1.00 58.25 383 VAL A CA 1
ATOM 3068 C C . VAL A 1 383 ? -0.395 24.307 8.969 1.00 58.25 383 VAL A C 1
ATOM 3070 O O . VAL A 1 383 ? -1.552 24.187 8.581 1.00 58.25 383 VAL A O 1
ATOM 3073 N N . ASN A 1 384 ? 0.291 25.417 8.712 1.00 54.12 384 ASN A N 1
ATOM 3074 C CA . ASN A 1 384 ? -0.368 26.634 8.217 1.00 54.12 384 ASN A CA 1
ATOM 3075 C C . ASN A 1 384 ? -0.428 26.807 6.687 1.00 54.12 384 ASN A C 1
ATOM 3077 O O . ASN A 1 384 ? -0.815 27.875 6.214 1.00 54.12 384 ASN A O 1
ATOM 3081 N N . LEU A 1 385 ? -0.056 25.800 5.893 1.00 57.84 385 LEU A N 1
ATOM 3082 C CA . LEU A 1 385 ? -0.189 25.864 4.433 1.00 57.84 385 LEU A CA 1
ATOM 3083 C C . LEU A 1 385 ? -1.003 24.679 3.928 1.00 57.84 385 LEU A C 1
ATOM 3085 O O . LEU A 1 385 ? -0.531 23.542 3.921 1.00 57.84 385 LEU A O 1
ATOM 3089 N N . LYS A 1 386 ? -2.237 24.965 3.505 1.00 61.97 386 LYS A N 1
ATOM 3090 C CA . LYS A 1 386 ? -3.082 24.024 2.765 1.00 61.97 386 LYS A CA 1
ATOM 3091 C C . LYS A 1 386 ? -2.482 23.730 1.382 1.00 61.97 386 LYS A C 1
ATOM 3093 O O . LYS A 1 386 ? -1.888 24.647 0.811 1.00 61.97 386 LYS A O 1
ATOM 3098 N N . PRO A 1 387 ? -2.623 22.526 0.791 1.00 60.97 387 PRO A N 1
ATOM 3099 C CA . PRO A 1 387 ? -2.018 22.222 -0.504 1.00 60.97 387 PRO A CA 1
ATOM 3100 C C . PRO A 1 387 ? -2.581 23.143 -1.592 1.00 60.97 387 PRO A C 1
ATOM 3102 O O . PRO A 1 387 ? -1.851 23.543 -2.496 1.00 60.97 387 PRO A O 1
ATOM 3105 N N . ASN A 1 388 ? -3.844 23.570 -1.454 1.00 63.16 388 ASN A N 1
ATOM 3106 C CA . ASN A 1 388 ? -4.483 24.559 -2.325 1.00 63.16 388 ASN A CA 1
ATOM 3107 C C . ASN A 1 388 ? -3.959 26.005 -2.155 1.00 63.16 388 ASN A C 1
ATOM 3109 O O . ASN A 1 388 ? -4.164 26.835 -3.040 1.00 63.16 388 ASN A O 1
ATOM 3113 N N . GLN A 1 389 ? -3.274 26.321 -1.052 1.00 64.50 389 GLN A N 1
ATOM 3114 C CA . GLN A 1 389 ? -2.680 27.636 -0.772 1.00 64.50 389 GLN A CA 1
ATOM 3115 C C . GLN A 1 389 ? -1.222 27.736 -1.233 1.00 64.50 389 GLN A C 1
ATOM 3117 O O . GLN A 1 389 ? -0.645 28.827 -1.230 1.00 64.50 389 GLN A O 1
ATOM 3122 N N . ILE A 1 390 ? -0.614 26.620 -1.640 1.00 65.31 390 ILE A N 1
ATOM 3123 C CA . ILE A 1 390 ? 0.737 26.608 -2.191 1.00 65.31 390 ILE A CA 1
ATOM 3124 C C . ILE A 1 390 ? 0.668 27.159 -3.615 1.00 65.31 390 ILE A C 1
ATOM 3126 O O . ILE A 1 390 ? 0.036 26.594 -4.501 1.00 65.31 390 ILE A O 1
ATOM 3130 N N . SER A 1 391 ? 1.317 28.302 -3.836 1.00 60.44 391 SER A N 1
ATOM 3131 C CA . SER A 1 391 ? 1.424 28.900 -5.166 1.00 60.44 391 SER A CA 1
ATOM 3132 C C . SER A 1 391 ? 2.280 28.006 -6.061 1.00 60.44 391 SER A C 1
ATOM 3134 O O . SER A 1 391 ? 3.495 27.918 -5.879 1.00 60.44 391 SER A O 1
ATOM 3136 N N . PHE A 1 392 ? 1.657 27.366 -7.046 1.00 63.72 392 PHE A N 1
ATOM 3137 C CA . PHE A 1 392 ? 2.354 26.627 -8.095 1.00 63.72 392 PHE A CA 1
ATOM 3138 C C . PHE A 1 392 ? 2.625 27.572 -9.268 1.00 63.72 392 PHE A C 1
ATOM 3140 O O . PHE A 1 392 ? 1.700 28.186 -9.798 1.00 63.72 392 PHE A O 1
ATOM 3147 N N . ASP A 1 393 ? 3.889 27.721 -9.667 1.00 57.03 393 ASP A N 1
ATOM 3148 C CA . ASP A 1 393 ? 4.245 28.576 -10.799 1.00 57.03 393 ASP A CA 1
ATOM 3149 C C . ASP A 1 393 ? 3.641 28.001 -12.091 1.00 57.03 393 ASP A C 1
ATOM 3151 O O . ASP A 1 393 ? 3.957 26.878 -12.491 1.00 57.03 393 ASP A O 1
ATOM 3155 N N . GLU A 1 394 ? 2.827 28.791 -12.800 1.00 53.34 394 GLU A N 1
ATOM 3156 C CA . GLU A 1 394 ? 2.236 28.411 -14.101 1.00 53.34 394 GLU A CA 1
ATOM 3157 C C . GLU A 1 394 ? 3.295 28.049 -15.155 1.00 53.34 394 GLU A C 1
ATOM 3159 O O . GLU A 1 394 ? 3.003 27.400 -16.158 1.00 53.34 394 GLU A O 1
ATOM 3164 N N . VAL A 1 395 ? 4.537 28.491 -14.941 1.00 49.12 395 VAL A N 1
ATOM 3165 C CA . VAL A 1 395 ? 5.652 28.258 -15.855 1.00 49.12 395 VAL A CA 1
ATOM 3166 C C . VAL A 1 395 ? 6.293 26.880 -15.640 1.00 49.12 395 VAL A C 1
ATOM 3168 O O . VAL A 1 395 ? 6.965 26.391 -16.546 1.00 49.12 395 VAL A O 1
ATOM 3171 N N . ASP A 1 396 ? 6.147 26.261 -14.466 1.00 50.34 396 ASP A N 1
ATOM 3172 C CA . ASP A 1 396 ? 6.730 24.945 -14.185 1.00 50.34 396 ASP A CA 1
ATOM 3173 C C . ASP A 1 396 ? 6.006 23.836 -14.960 1.00 50.34 396 ASP A C 1
ATOM 3175 O O . ASP A 1 396 ? 4.799 23.894 -15.192 1.00 50.34 396 ASP A O 1
ATOM 3179 N N . SER A 1 397 ? 6.755 22.811 -15.392 1.00 56.31 397 SER A N 1
ATOM 3180 C CA . SER A 1 397 ? 6.149 21.673 -16.084 1.00 56.31 397 SER A CA 1
ATOM 3181 C C . SER A 1 397 ? 5.110 21.018 -15.179 1.00 56.31 397 SER A C 1
ATOM 3183 O O . SER A 1 397 ? 5.273 20.976 -13.955 1.00 56.31 397 SER A O 1
ATOM 3185 N N . THR A 1 398 ? 4.053 20.470 -15.781 1.00 58.34 398 THR A N 1
ATOM 3186 C CA . THR A 1 398 ? 2.958 19.805 -15.065 1.00 58.34 398 THR A CA 1
ATOM 3187 C C . THR A 1 398 ? 3.480 18.820 -14.018 1.00 58.34 398 THR A C 1
ATOM 3189 O O . THR A 1 398 ? 2.933 18.745 -12.930 1.00 58.34 398 THR A O 1
ATOM 3192 N N . ILE A 1 399 ? 4.601 18.150 -14.289 1.00 55.16 399 ILE A N 1
ATOM 3193 C CA . ILE A 1 399 ? 5.218 17.178 -13.384 1.00 55.16 399 ILE A CA 1
ATOM 3194 C C . ILE A 1 399 ? 5.898 17.830 -12.181 1.00 55.16 399 ILE A C 1
ATOM 3196 O O . ILE A 1 399 ? 5.754 17.323 -11.080 1.00 55.16 399 ILE A O 1
ATOM 3200 N N . ILE A 1 400 ? 6.600 18.956 -12.342 1.00 60.59 400 ILE A N 1
ATOM 3201 C CA . ILE A 1 400 ? 7.168 19.680 -11.190 1.00 60.59 400 ILE A CA 1
ATOM 3202 C C . ILE A 1 400 ? 6.037 20.180 -10.293 1.00 60.59 400 ILE A C 1
ATOM 3204 O O . ILE A 1 400 ? 6.119 20.052 -9.074 1.00 60.59 400 ILE A O 1
ATOM 3208 N N . ASN A 1 401 ? 4.961 20.687 -10.896 1.00 64.19 401 ASN A N 1
ATOM 3209 C CA . ASN A 1 401 ? 3.774 21.086 -10.152 1.00 64.19 401 ASN A CA 1
ATOM 3210 C C . ASN A 1 401 ? 3.106 19.887 -9.460 1.00 64.19 401 ASN A C 1
ATOM 3212 O O . ASN A 1 401 ? 2.720 20.014 -8.304 1.00 64.19 401 ASN A O 1
ATOM 3216 N N . GLN A 1 402 ? 3.050 18.709 -10.092 1.00 64.19 402 GLN A N 1
ATOM 3217 C CA . GLN A 1 402 ? 2.549 17.486 -9.453 1.00 64.19 402 GLN A CA 1
ATOM 3218 C C . GLN A 1 402 ? 3.439 16.984 -8.326 1.00 64.19 402 GLN A C 1
ATOM 3220 O O . GLN A 1 402 ? 2.931 16.706 -7.250 1.00 64.19 402 GLN A O 1
ATOM 3225 N N . SER A 1 403 ? 4.756 16.909 -8.522 1.00 63.75 403 SER A N 1
ATOM 3226 C CA . SER A 1 403 ? 5.678 16.513 -7.456 1.00 63.75 403 SER A CA 1
ATOM 3227 C C . SER A 1 403 ? 5.559 17.451 -6.260 1.00 63.75 403 SER A C 1
ATOM 3229 O O . SER A 1 403 ? 5.493 16.973 -5.138 1.00 63.75 403 SER A O 1
ATOM 3231 N N . LYS A 1 404 ? 5.444 18.767 -6.491 1.00 66.75 404 LYS A N 1
ATOM 3232 C CA . LYS A 1 404 ? 5.207 19.746 -5.420 1.00 66.75 404 LYS A CA 1
ATOM 3233 C C . LYS A 1 404 ? 3.842 19.552 -4.742 1.00 66.75 404 LYS A C 1
ATOM 3235 O O . LYS A 1 404 ? 3.764 19.685 -3.527 1.00 66.75 404 LYS A O 1
ATOM 3240 N N . ARG A 1 405 ? 2.775 19.248 -5.500 1.00 67.94 405 ARG A N 1
ATOM 3241 C CA . ARG A 1 405 ? 1.433 18.946 -4.953 1.00 67.94 405 ARG A CA 1
ATOM 3242 C C . ARG A 1 405 ? 1.457 17.688 -4.078 1.00 67.94 405 ARG A C 1
ATOM 3244 O O . ARG A 1 405 ? 0.965 17.729 -2.957 1.00 67.94 405 ARG A O 1
ATOM 3251 N N . ILE A 1 406 ? 2.071 16.612 -4.566 1.00 66.44 406 ILE A N 1
ATOM 3252 C CA . ILE A 1 406 ? 2.222 15.338 -3.851 1.00 66.44 406 ILE A CA 1
ATOM 3253 C C . ILE A 1 406 ? 3.076 15.525 -2.593 1.00 66.44 406 ILE A C 1
ATOM 3255 O O . ILE A 1 406 ? 2.665 15.113 -1.515 1.00 66.44 406 ILE A O 1
ATOM 3259 N N . GLU A 1 407 ? 4.226 16.193 -2.700 1.00 67.69 407 GLU A N 1
ATOM 3260 C CA . GLU A 1 407 ? 5.113 16.466 -1.562 1.00 67.69 407 GLU A CA 1
ATOM 3261 C C . GLU A 1 407 ? 4.398 17.291 -0.480 1.00 67.69 407 GLU A C 1
ATOM 3263 O O . GLU A 1 407 ? 4.474 16.967 0.704 1.00 67.69 407 GLU A O 1
ATOM 3268 N N . ALA A 1 408 ? 3.634 18.311 -0.882 1.00 69.44 408 ALA A N 1
ATOM 3269 C CA . ALA A 1 408 ? 2.823 19.098 0.037 1.00 69.44 408 ALA A CA 1
ATOM 3270 C C . ALA A 1 408 ? 1.757 18.261 0.754 1.00 69.44 408 ALA A C 1
ATOM 3272 O O . ALA A 1 408 ? 1.615 18.355 1.972 1.00 69.44 408 ALA A O 1
ATOM 3273 N N . MET A 1 409 ? 1.021 17.427 0.016 1.00 69.00 409 MET A N 1
ATOM 3274 C CA . MET A 1 409 ? 0.020 16.539 0.608 1.00 69.00 409 MET A CA 1
ATOM 3275 C C . MET A 1 409 ? 0.660 15.506 1.548 1.00 69.00 409 MET A C 1
ATOM 3277 O O . MET A 1 409 ? 0.141 15.277 2.636 1.00 69.00 409 MET A O 1
ATOM 3281 N N . GLN A 1 410 ? 1.824 14.944 1.205 1.00 66.62 410 GLN A N 1
ATOM 3282 C CA . GLN A 1 410 ? 2.557 14.017 2.079 1.00 66.62 410 GLN A CA 1
ATOM 3283 C C . GLN A 1 410 ? 2.961 14.671 3.405 1.00 66.62 410 GLN A C 1
ATOM 3285 O O . GLN A 1 410 ? 2.712 14.091 4.463 1.00 66.62 410 GLN A O 1
ATOM 3290 N N . GLN A 1 411 ? 3.503 15.894 3.367 1.00 68.69 411 GLN A N 1
ATOM 3291 C CA . GLN A 1 411 ? 3.842 16.655 4.579 1.00 68.69 411 GLN A CA 1
ATOM 3292 C C . GLN A 1 411 ? 2.608 16.929 5.449 1.00 68.69 411 GLN A C 1
ATOM 3294 O O . GLN A 1 411 ? 2.670 16.863 6.678 1.00 68.69 411 GLN A O 1
ATOM 3299 N N . GLN A 1 412 ? 1.463 17.207 4.825 1.00 69.19 412 GLN A N 1
ATOM 3300 C CA . GLN A 1 412 ? 0.222 17.416 5.564 1.00 69.19 412 GLN A CA 1
ATOM 3301 C C . GLN A 1 412 ? -0.309 16.153 6.221 1.00 69.19 412 GLN A C 1
ATOM 3303 O O . GLN A 1 412 ? -0.714 16.207 7.380 1.00 69.19 412 GLN A O 1
ATOM 3308 N N . ILE A 1 413 ? -0.296 15.023 5.513 1.00 66.56 413 ILE A N 1
ATOM 3309 C CA . ILE A 1 413 ? -0.675 13.736 6.097 1.00 66.56 413 ILE A CA 1
ATOM 3310 C C . ILE A 1 413 ? 0.247 13.440 7.272 1.00 66.56 413 ILE A C 1
ATOM 3312 O O . ILE A 1 413 ? -0.226 13.015 8.326 1.00 66.56 413 ILE A O 1
ATOM 3316 N N . GLU A 1 414 ? 1.553 13.681 7.129 1.00 63.94 414 GLU A N 1
ATOM 3317 C CA . GLU A 1 414 ? 2.517 13.504 8.212 1.00 63.94 414 GLU A CA 1
ATOM 3318 C C . GLU A 1 414 ? 2.118 14.258 9.467 1.00 63.94 414 GLU A C 1
ATOM 3320 O O . GLU A 1 414 ? 1.913 13.632 10.512 1.00 63.94 414 GLU A O 1
ATOM 3325 N N . SER A 1 415 ? 1.862 15.550 9.321 1.00 66.25 415 SER A N 1
ATOM 3326 C CA . SER A 1 415 ? 1.440 16.358 10.449 1.00 66.25 415 SER A CA 1
ATOM 3327 C C . SER A 1 415 ? 0.049 15.988 10.982 1.00 66.25 415 SER A C 1
ATOM 3329 O O . SER A 1 415 ? -0.167 16.004 12.193 1.00 66.25 415 SER A O 1
ATOM 3331 N N . PHE A 1 416 ? -0.890 15.584 10.121 1.00 67.44 416 PHE A N 1
ATOM 3332 C CA . PHE A 1 416 ? -2.213 15.113 10.540 1.00 67.44 416 PHE A CA 1
ATOM 3333 C C . PHE A 1 416 ? -2.136 13.831 11.369 1.00 67.44 416 PHE A C 1
ATOM 3335 O O . PHE A 1 416 ? -2.785 13.738 12.406 1.00 67.44 416 PHE A O 1
ATOM 3342 N N . ASN A 1 417 ? -1.324 12.852 10.970 1.00 61.16 417 ASN A N 1
ATOM 3343 C CA . ASN A 1 417 ? -1.187 11.619 11.746 1.00 61.16 417 ASN A CA 1
ATOM 3344 C C . ASN A 1 417 ? -0.485 11.868 13.080 1.00 61.16 417 ASN A C 1
ATOM 3346 O O . ASN A 1 417 ? -0.874 11.269 14.082 1.00 61.16 417 ASN A O 1
ATOM 3350 N N . GLU A 1 418 ? 0.512 12.754 13.121 1.00 64.19 418 GLU A N 1
ATOM 3351 C CA . GLU A 1 418 ? 1.140 13.153 14.382 1.00 64.19 418 GLU A CA 1
ATOM 3352 C C . GLU A 1 418 ? 0.129 13.854 15.301 1.00 64.19 418 GLU A C 1
ATOM 3354 O O . GLU A 1 418 ? -0.003 13.497 16.474 1.00 64.19 418 GLU A O 1
ATOM 3359 N N . ARG A 1 419 ? -0.684 14.754 14.739 1.00 68.31 419 ARG A N 1
ATOM 3360 C CA . ARG A 1 419 ? -1.791 15.404 15.446 1.00 68.31 419 ARG A CA 1
ATOM 3361 C C . ARG A 1 419 ? -2.819 14.400 15.965 1.00 68.31 419 ARG A C 1
ATOM 3363 O O . ARG A 1 419 ? -3.187 14.464 17.134 1.00 68.31 419 ARG A O 1
ATOM 3370 N N . ASN A 1 420 ? -3.251 13.452 15.137 1.00 64.94 420 ASN A N 1
ATOM 3371 C CA . ASN A 1 420 ? -4.201 12.408 15.520 1.00 64.94 420 ASN A CA 1
ATOM 3372 C C . ASN A 1 420 ? -3.641 11.487 16.600 1.00 64.94 420 ASN A C 1
ATOM 3374 O O . ASN A 1 420 ? -4.369 11.091 17.503 1.00 64.94 420 ASN A O 1
ATOM 3378 N N . LYS A 1 421 ? -2.346 11.169 16.550 1.00 65.25 421 LYS A N 1
ATOM 3379 C CA . LYS A 1 421 ? -1.680 10.393 17.599 1.00 65.25 421 LYS A CA 1
ATOM 3380 C C . LYS A 1 421 ? -1.740 11.124 18.940 1.00 65.25 421 LYS A C 1
ATOM 3382 O O . LYS A 1 421 ? -2.099 10.508 19.941 1.00 65.25 421 LYS A O 1
ATOM 3387 N N . ILE A 1 422 ? -1.430 12.423 18.953 1.00 66.88 422 ILE A N 1
ATOM 3388 C CA . ILE A 1 422 ? -1.530 13.264 20.156 1.00 66.88 422 ILE A CA 1
ATOM 3389 C C . ILE A 1 422 ? -2.985 13.320 20.635 1.00 66.88 422 ILE A C 1
ATOM 3391 O O . ILE A 1 422 ? -3.255 13.071 21.804 1.00 66.88 422 ILE A O 1
ATOM 3395 N N . LEU A 1 423 ? -3.933 13.560 19.728 1.00 67.88 423 LEU A N 1
ATOM 3396 C CA . LEU A 1 423 ? -5.368 13.574 20.017 1.00 67.88 423 LEU A CA 1
ATOM 3397 C C . LEU A 1 423 ? -5.859 12.296 20.684 1.00 67.88 423 LEU A C 1
ATOM 3399 O O . LEU A 1 423 ? -6.548 12.366 21.694 1.00 67.88 423 LEU A O 1
ATOM 3403 N N . VAL A 1 424 ? -5.507 11.138 20.130 1.00 67.56 424 VAL A N 1
ATOM 3404 C CA . VAL A 1 424 ? -5.894 9.842 20.692 1.00 67.56 424 VAL A CA 1
ATOM 3405 C C . VAL A 1 424 ? -5.320 9.688 22.100 1.00 67.56 424 VAL A C 1
ATOM 3407 O O . VAL A 1 424 ? -6.068 9.359 23.014 1.00 67.56 424 VAL A O 1
ATOM 3410 N N . GLN A 1 425 ? -4.036 10.004 22.307 1.00 68.44 425 GLN A N 1
ATOM 3411 C CA . GLN A 1 425 ? -3.406 9.945 23.634 1.00 68.44 425 GLN A CA 1
ATOM 3412 C C . GLN A 1 425 ? -4.092 10.862 24.652 1.00 68.44 425 GLN A C 1
ATOM 3414 O O . GLN A 1 425 ? -4.254 10.499 25.816 1.00 68.44 425 GLN A O 1
ATOM 3419 N N . GLU A 1 426 ? -4.498 12.050 24.221 1.00 72.19 426 GLU A N 1
ATOM 3420 C CA . GLU A 1 426 ? -5.200 13.022 25.047 1.00 72.19 426 GLU A CA 1
ATOM 3421 C C . GLU A 1 426 ? -6.649 12.603 25.359 1.00 72.19 426 GLU A C 1
ATOM 3423 O O . GLU A 1 426 ? -7.077 12.656 26.514 1.00 72.19 426 GLU A O 1
ATOM 3428 N N . ILE A 1 427 ? -7.402 12.106 24.372 1.00 69.50 427 ILE A N 1
ATOM 3429 C CA . ILE A 1 427 ? -8.762 11.583 24.577 1.00 69.50 427 ILE A CA 1
ATOM 3430 C C . ILE A 1 427 ? -8.737 10.348 25.484 1.00 69.50 427 ILE A C 1
ATOM 3432 O O . ILE A 1 427 ? -9.609 10.198 26.342 1.00 69.50 427 ILE A O 1
ATOM 3436 N N . GLU A 1 428 ? -7.711 9.502 25.376 1.00 73.00 428 GLU A N 1
ATOM 3437 C CA . GLU A 1 428 ? -7.510 8.382 26.296 1.00 73.00 428 GLU A CA 1
ATOM 3438 C C . GLU A 1 428 ? -7.346 8.846 27.751 1.00 73.00 428 GLU A C 1
ATOM 3440 O O . GLU A 1 428 ? -7.757 8.124 28.659 1.00 73.00 428 GLU A O 1
ATOM 3445 N N . LYS A 1 429 ? -6.811 10.047 28.021 1.00 73.75 429 LYS A N 1
ATOM 3446 C CA . LYS A 1 429 ? -6.784 10.595 29.391 1.00 73.75 429 LYS A CA 1
ATOM 3447 C C . LYS A 1 429 ? -8.191 10.904 29.898 1.00 73.75 429 LYS A C 1
ATOM 3449 O O . LYS A 1 429 ? -8.494 10.553 31.039 1.00 73.75 429 LYS A O 1
ATOM 3454 N N . ILE A 1 430 ? -9.048 11.506 29.060 1.00 70.38 430 ILE A N 1
ATOM 3455 C CA . ILE A 1 430 ? -10.464 11.739 29.398 1.00 70.38 430 ILE A CA 1
ATOM 3456 C C . ILE A 1 430 ? -11.147 10.395 29.662 1.00 70.38 430 ILE A C 1
ATOM 3458 O O . ILE A 1 430 ? -11.804 10.224 30.686 1.00 70.38 430 ILE A O 1
ATOM 3462 N N . GLU A 1 431 ? -10.966 9.423 28.771 1.00 72.94 431 GLU A N 1
ATOM 3463 C CA . GLU A 1 431 ? -11.573 8.101 28.904 1.00 72.94 431 GLU A CA 1
ATOM 3464 C C . GLU A 1 431 ? -11.116 7.378 30.177 1.00 72.94 431 GLU A C 1
ATOM 3466 O O . GLU A 1 431 ? -11.956 6.887 30.929 1.00 72.94 431 GLU A O 1
ATOM 3471 N N . ASN A 1 432 ? -9.813 7.357 30.468 1.00 75.50 432 ASN A N 1
ATOM 3472 C CA . ASN A 1 432 ? -9.286 6.723 31.677 1.00 75.50 432 ASN A CA 1
ATOM 3473 C C . ASN A 1 432 ? -9.863 7.373 32.945 1.00 75.50 432 ASN A C 1
ATOM 3475 O O . ASN A 1 432 ? -10.270 6.653 33.855 1.00 75.50 432 ASN A O 1
ATOM 3479 N N . PHE A 1 433 ? -9.973 8.706 32.982 1.00 72.19 433 PHE A N 1
ATOM 3480 C CA . PHE A 1 433 ? -10.611 9.412 34.096 1.00 72.19 433 PHE A CA 1
ATOM 3481 C C . PHE A 1 433 ? -12.093 9.032 34.242 1.00 72.19 433 PHE A C 1
ATOM 3483 O O . PHE A 1 433 ? -12.578 8.742 35.337 1.00 72.19 433 PHE A O 1
ATOM 3490 N N . LEU A 1 434 ? -12.831 8.996 33.131 1.00 68.81 434 LEU A N 1
ATOM 3491 C CA . LEU A 1 434 ? -14.257 8.678 33.150 1.00 68.81 434 LEU A CA 1
ATOM 3492 C C . LEU A 1 434 ? -14.522 7.212 33.504 1.00 68.81 434 LEU A C 1
ATOM 3494 O O . LEU A 1 434 ? -15.527 6.938 34.147 1.00 68.81 434 LEU A O 1
ATOM 3498 N N . ILE A 1 435 ? -13.637 6.277 33.148 1.00 72.50 435 ILE A N 1
ATOM 3499 C CA . ILE A 1 435 ? -13.754 4.855 33.517 1.00 72.50 435 ILE A CA 1
ATOM 3500 C C . ILE A 1 435 ? -13.605 4.646 35.028 1.00 72.50 435 ILE A C 1
ATOM 3502 O O . ILE A 1 435 ? -14.242 3.748 35.588 1.00 72.50 435 ILE A O 1
ATOM 3506 N N . GLU A 1 436 ? -12.799 5.464 35.707 1.00 70.75 436 GLU A N 1
ATOM 3507 C CA . GLU A 1 436 ? -12.634 5.376 37.162 1.00 70.75 436 GLU A CA 1
ATOM 3508 C C . GLU A 1 436 ? -13.914 5.760 37.926 1.00 70.75 436 GLU A C 1
ATOM 3510 O O . GLU A 1 436 ? -14.090 5.354 39.081 1.00 70.75 436 GLU A O 1
ATOM 3515 N N . THR A 1 437 ? -14.856 6.457 37.277 1.00 68.12 437 THR A N 1
ATOM 3516 C CA . THR A 1 437 ? -16.109 6.909 37.889 1.00 68.12 437 THR A CA 1
ATOM 3517 C C . THR A 1 437 ? -17.338 6.346 37.167 1.00 68.12 437 THR A C 1
ATOM 3519 O O . THR A 1 437 ? -17.557 6.517 35.973 1.00 68.12 437 THR A O 1
ATOM 3522 N N . LYS A 1 438 ? -18.239 5.691 37.910 1.00 63.75 438 LYS A N 1
ATOM 3523 C CA . LYS A 1 438 ? -19.487 5.159 37.328 1.00 63.75 438 LYS A CA 1
ATOM 3524 C C . LYS A 1 438 ? -20.353 6.262 36.687 1.00 63.75 438 LYS A C 1
ATOM 3526 O O . LYS A 1 438 ? -21.033 6.015 35.696 1.00 63.75 438 LYS A O 1
ATOM 3531 N N . THR A 1 439 ? -20.321 7.465 37.255 1.00 69.62 439 THR A N 1
ATOM 3532 C CA . THR A 1 439 ? -21.009 8.666 36.761 1.00 69.62 439 THR A CA 1
ATOM 3533 C C . THR A 1 439 ? -20.376 9.226 35.487 1.00 69.62 439 THR A C 1
ATOM 3535 O O . THR A 1 439 ? -21.107 9.713 34.625 1.00 69.62 439 THR A O 1
ATOM 3538 N N . GLY A 1 440 ? -19.054 9.106 35.326 1.00 74.94 440 GLY A N 1
ATOM 3539 C CA . GLY A 1 440 ? -18.329 9.574 34.147 1.00 74.94 440 GLY A CA 1
ATOM 3540 C C . GLY A 1 440 ? -18.716 8.825 32.875 1.00 74.94 440 GLY A C 1
ATOM 3541 O O . GLY A 1 440 ? -19.057 9.450 31.870 1.00 74.94 440 GLY A O 1
ATOM 3542 N N . VAL A 1 441 ? -18.751 7.490 32.930 1.00 80.94 441 VAL A N 1
ATOM 3543 C CA . VAL A 1 441 ? -19.139 6.661 31.774 1.00 80.94 441 VAL A CA 1
ATOM 3544 C C . VAL A 1 441 ? -20.575 6.944 31.316 1.00 80.94 441 VAL A C 1
ATOM 3546 O O . VAL A 1 441 ? -20.836 7.062 30.118 1.00 80.94 441 VAL A O 1
ATOM 3549 N N . GLU A 1 442 ? -21.518 7.063 32.256 1.00 81.25 442 GLU A N 1
ATOM 3550 C CA . GLU A 1 442 ? -22.924 7.342 31.938 1.00 81.25 442 GLU A CA 1
ATOM 3551 C C . GLU A 1 442 ? -23.108 8.742 31.336 1.00 81.25 442 GLU A C 1
ATOM 3553 O O . GLU A 1 442 ? -23.897 8.913 30.400 1.00 81.25 442 GLU A O 1
ATOM 3558 N N . LEU A 1 443 ? -22.353 9.731 31.826 1.00 75.19 443 LEU A N 1
ATOM 3559 C CA . LEU A 1 443 ? -22.368 11.086 31.286 1.00 75.19 443 LEU A CA 1
ATOM 3560 C C . LEU A 1 443 ? -21.825 11.120 29.859 1.00 75.19 443 LEU A C 1
ATOM 3562 O O . LEU A 1 443 ? -22.529 11.592 28.972 1.00 75.19 443 LEU A O 1
ATOM 3566 N N . LEU A 1 444 ? -20.646 10.541 29.618 1.00 77.00 444 LEU A N 1
ATOM 3567 C CA . LEU A 1 444 ? -20.058 10.476 28.279 1.00 77.00 444 LEU A CA 1
ATOM 3568 C C . LEU A 1 444 ? -20.998 9.792 27.288 1.00 77.00 444 LEU A C 1
ATOM 3570 O O . LEU A 1 444 ? -21.255 10.310 26.203 1.00 77.00 444 LEU A O 1
ATOM 3574 N N . ALA A 1 445 ? -21.584 8.663 27.679 1.00 80.75 445 ALA A N 1
ATOM 3575 C CA . ALA A 1 445 ? -22.545 7.977 26.833 1.00 80.75 445 ALA A CA 1
ATOM 3576 C C . ALA A 1 445 ? -23.802 8.818 26.569 1.00 80.75 445 ALA A C 1
ATOM 3578 O O . ALA A 1 445 ? -24.330 8.809 25.458 1.00 80.75 445 ALA A O 1
ATOM 3579 N N . THR A 1 446 ? -24.290 9.566 27.559 1.00 77.62 446 THR A N 1
ATOM 3580 C CA . THR A 1 446 ? -25.441 10.462 27.374 1.00 77.62 446 THR A CA 1
ATOM 3581 C C . THR A 1 446 ? -25.088 11.643 26.465 1.00 77.62 446 THR A C 1
ATOM 3583 O O . THR A 1 446 ? -25.904 12.033 25.630 1.00 77.62 446 THR A O 1
ATOM 3586 N N . SER A 1 447 ? -23.871 12.179 26.553 1.00 73.06 447 SER A N 1
ATOM 3587 C CA . SER A 1 447 ? -23.370 13.222 25.652 1.00 73.06 447 SER A CA 1
ATOM 3588 C C . SER A 1 447 ? -23.252 12.720 24.210 1.00 73.06 447 SER A C 1
ATOM 3590 O O . SER A 1 447 ? -23.667 13.421 23.282 1.00 73.06 447 SER A O 1
ATOM 3592 N N . LEU A 1 448 ? -22.758 11.495 24.010 1.00 74.25 448 LEU A N 1
ATOM 3593 C CA . LEU A 1 448 ? -22.582 10.890 22.686 1.00 74.25 448 LEU A CA 1
ATOM 3594 C C . LEU A 1 448 ? -23.914 10.448 22.063 1.00 74.25 448 LEU A C 1
ATOM 3596 O O . LEU A 1 448 ? -24.232 10.818 20.935 1.00 74.25 448 LEU A O 1
ATOM 3600 N N . PHE A 1 449 ? -24.733 9.701 22.804 1.00 78.62 449 PHE A N 1
ATOM 3601 C CA . PHE A 1 449 ? -25.924 9.023 22.271 1.00 78.62 449 PHE A CA 1
ATOM 3602 C C . PHE A 1 449 ? -27.248 9.701 22.661 1.00 78.62 449 PHE A C 1
ATOM 3604 O O . PHE A 1 449 ? -28.337 9.263 22.269 1.00 78.62 449 PHE A O 1
ATOM 3611 N N . GLY A 1 450 ? -27.194 10.777 23.447 1.00 76.75 450 GLY A N 1
ATOM 3612 C CA . GLY A 1 450 ? -28.376 11.425 24.001 1.00 76.75 450 GLY A CA 1
ATOM 3613 C C . GLY A 1 450 ? -29.102 10.510 24.988 1.00 76.75 450 GLY A C 1
ATOM 3614 O O . GLY A 1 450 ? -28.512 9.864 25.848 1.00 76.75 450 GLY A O 1
ATOM 3615 N N . LYS A 1 451 ? -30.434 10.434 24.874 1.00 82.25 451 LYS A N 1
ATOM 3616 C CA . LYS A 1 451 ? -31.235 9.569 25.751 1.00 82.25 451 LYS A CA 1
ATOM 3617 C C . LYS A 1 451 ? -30.896 8.090 25.515 1.00 82.25 451 LYS A C 1
ATOM 3619 O O . LYS A 1 451 ? -31.297 7.526 24.494 1.00 82.25 451 LYS A O 1
ATOM 3624 N N . LEU A 1 452 ? -30.284 7.461 26.516 1.00 87.44 452 LEU A N 1
ATOM 3625 C CA . LEU A 1 452 ? -29.867 6.060 26.498 1.00 87.44 452 LEU A CA 1
ATOM 3626 C C . LEU A 1 452 ? -31.072 5.113 26.437 1.00 87.44 452 LEU A C 1
ATOM 3628 O O . LEU A 1 452 ? -31.753 4.852 27.428 1.00 87.44 452 LEU A O 1
ATOM 3632 N N . THR A 1 453 ? -31.359 4.617 25.237 1.00 87.38 453 THR A N 1
ATOM 3633 C CA . THR A 1 453 ? -32.385 3.599 24.978 1.00 87.38 453 THR A CA 1
ATOM 3634 C C . THR A 1 453 ? -31.874 2.652 23.896 1.00 87.38 453 THR A C 1
ATOM 3636 O O . THR A 1 453 ? -31.177 3.130 22.995 1.00 87.38 453 THR A O 1
ATOM 3639 N N . PRO A 1 454 ? -32.241 1.355 23.920 1.00 85.25 454 PRO A N 1
ATOM 3640 C CA . PRO A 1 454 ? -31.800 0.400 22.905 1.00 85.25 454 PRO A CA 1
ATOM 3641 C C . PRO A 1 454 ? -32.051 0.894 21.473 1.00 85.25 454 PRO A C 1
ATOM 3643 O O . PRO A 1 454 ? -31.167 0.818 20.628 1.00 85.25 454 PRO A O 1
ATOM 3646 N N . GLN A 1 455 ? -33.222 1.497 21.219 1.00 83.56 455 GLN A N 1
ATOM 3647 C CA . GLN A 1 455 ? -33.592 1.971 19.881 1.00 83.56 455 GLN A CA 1
ATOM 3648 C C . GLN A 1 455 ? -32.772 3.176 19.399 1.00 83.56 455 GLN A C 1
ATOM 3650 O O . GLN A 1 455 ? -32.638 3.362 18.195 1.00 83.56 455 GLN A O 1
ATOM 3655 N N . LYS A 1 456 ? -32.269 4.021 20.309 1.00 82.38 456 LYS A N 1
ATOM 3656 C CA . LYS A 1 456 ? -31.497 5.220 19.937 1.00 82.38 456 LYS A CA 1
ATOM 3657 C C . LYS A 1 456 ? -30.009 4.954 19.786 1.00 82.38 456 LYS A C 1
ATOM 3659 O O . LYS A 1 456 ? -29.386 5.588 18.949 1.00 82.38 456 LYS A O 1
ATOM 3664 N N . ILE A 1 457 ? -29.459 4.052 20.596 1.00 84.75 457 ILE A N 1
ATOM 3665 C CA . ILE A 1 457 ? -28.024 3.745 20.578 1.00 84.75 457 ILE A CA 1
ATOM 3666 C C . ILE A 1 457 ? -27.633 3.076 19.256 1.00 84.75 457 ILE A C 1
ATOM 3668 O O . ILE A 1 457 ? -26.539 3.326 18.764 1.00 84.75 457 ILE A O 1
ATOM 3672 N N . ASN A 1 458 ? -28.536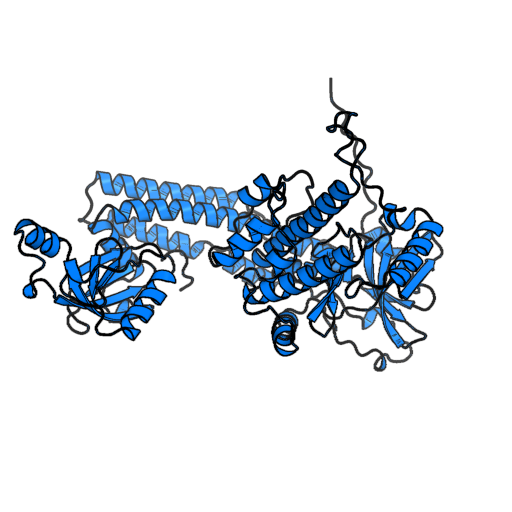 2.272 18.674 1.00 79.44 458 ASN A N 1
ATOM 3673 C CA . ASN A 1 458 ? -28.320 1.570 17.406 1.00 79.44 458 ASN A CA 1
ATOM 3674 C C . ASN A 1 458 ? -26.951 0.862 17.371 1.00 79.44 458 ASN A C 1
ATOM 3676 O O . ASN A 1 458 ? -26.066 1.199 16.584 1.00 79.44 458 ASN A O 1
ATOM 3680 N N . GLY A 1 459 ? -26.771 -0.063 18.317 1.00 84.19 459 GLY A N 1
ATOM 3681 C CA . GLY A 1 459 ? -25.516 -0.777 18.519 1.00 84.19 459 GLY A CA 1
ATOM 3682 C C . GLY A 1 459 ? -25.127 -1.688 17.359 1.00 84.19 459 GLY A C 1
ATOM 3683 O O . GLY A 1 459 ? -25.984 -2.210 16.650 1.00 84.19 459 GLY A O 1
ATOM 3684 N N . GLU A 1 460 ? -23.826 -1.926 17.223 1.00 88.12 460 GLU A N 1
ATOM 3685 C CA . GLU A 1 460 ? -23.240 -2.883 16.272 1.00 88.12 460 GLU A CA 1
ATOM 3686 C C . GLU A 1 460 ? -23.710 -4.316 16.557 1.00 88.12 460 GLU A C 1
ATOM 3688 O O . GLU A 1 460 ? -23.913 -5.119 15.644 1.00 88.12 460 GLU A O 1
ATOM 3693 N N . LYS A 1 461 ? -23.941 -4.627 17.837 1.00 92.69 461 LYS A N 1
ATOM 3694 C CA . LYS A 1 461 ? -24.492 -5.902 18.292 1.00 92.69 461 LYS A CA 1
ATOM 3695 C C . LYS A 1 461 ? -25.451 -5.676 19.450 1.00 92.69 461 LYS A C 1
ATOM 3697 O O . LYS A 1 461 ? -25.125 -5.010 20.429 1.00 92.69 461 LYS A O 1
ATOM 3702 N N . GLU A 1 462 ? -26.633 -6.278 19.361 1.00 94.81 462 GLU A N 1
ATOM 3703 C CA . GLU A 1 462 ? -27.594 -6.336 20.459 1.00 94.81 462 GLU A CA 1
ATOM 3704 C C . GLU A 1 462 ? -28.175 -7.741 20.640 1.00 94.81 462 GLU A C 1
ATOM 3706 O O . GLU A 1 462 ? -28.267 -8.525 19.689 1.00 94.81 462 GLU A O 1
ATOM 3711 N N . GLY A 1 463 ? -28.563 -8.086 21.868 1.00 94.75 463 GLY A N 1
ATOM 3712 C CA . GLY A 1 463 ? -29.185 -9.378 22.137 1.00 94.75 463 GLY A CA 1
ATOM 3713 C C . GLY A 1 463 ? -29.411 -9.690 23.610 1.00 94.75 463 GLY A C 1
ATOM 3714 O O . GLY A 1 463 ? -28.981 -8.970 24.509 1.00 94.75 463 GLY A O 1
ATOM 3715 N N . ASN A 1 464 ? -30.104 -10.804 23.853 1.00 96.12 464 ASN A N 1
ATOM 3716 C CA . ASN A 1 464 ? -30.339 -11.302 25.202 1.00 96.12 464 ASN A CA 1
ATOM 3717 C C . ASN A 1 464 ? -29.121 -12.069 25.721 1.00 96.12 464 ASN A C 1
ATOM 3719 O O . ASN A 1 464 ? -28.673 -13.022 25.083 1.00 96.12 464 ASN A O 1
ATOM 3723 N N . LEU A 1 465 ? -28.665 -11.717 26.919 1.00 96.69 465 LEU A N 1
ATOM 3724 C CA . LEU A 1 465 ? -27.643 -12.456 27.658 1.00 96.69 465 LEU A CA 1
ATOM 3725 C C . LEU A 1 465 ? -28.091 -12.667 29.103 1.00 96.69 465 LEU A C 1
ATOM 3727 O O . LEU A 1 465 ? -28.893 -11.902 29.647 1.00 96.69 465 LEU A O 1
ATOM 3731 N N . LEU A 1 466 ? -27.565 -13.708 29.745 1.00 96.00 466 LEU A N 1
ATOM 3732 C CA . LEU A 1 466 ? -27.612 -13.792 31.200 1.00 96.00 466 LEU A CA 1
ATOM 3733 C C . LEU A 1 466 ? -26.479 -12.939 31.765 1.00 96.00 466 LEU A C 1
ATOM 3735 O O . LEU A 1 466 ? -25.332 -13.110 31.372 1.00 96.00 466 LEU A O 1
ATOM 3739 N N . TYR A 1 467 ? -26.798 -12.050 32.697 1.00 95.88 467 TYR A N 1
ATOM 3740 C CA . TYR A 1 467 ? -25.852 -11.139 33.329 1.00 95.88 467 TYR A CA 1
ATOM 3741 C C . TYR A 1 467 ? -25.804 -11.363 34.837 1.00 95.88 467 TYR A C 1
ATOM 3743 O O . TYR A 1 467 ? -26.843 -11.427 35.511 1.00 95.88 467 TYR A O 1
ATOM 3751 N N . LEU A 1 468 ? -24.585 -11.451 35.364 1.00 92.25 468 LEU A N 1
ATOM 3752 C CA . LEU A 1 468 ? -24.292 -11.458 36.789 1.00 92.25 468 LEU A CA 1
ATOM 3753 C C . LEU A 1 468 ? -23.568 -10.156 37.138 1.00 92.25 468 LEU A C 1
ATOM 3755 O O . LEU A 1 468 ? -22.428 -9.927 36.740 1.00 92.25 468 LEU A O 1
ATOM 3759 N N . SER A 1 469 ? -24.231 -9.295 37.911 1.00 85.56 469 SER A N 1
ATOM 3760 C CA . SER A 1 469 ? -23.618 -8.038 38.337 1.00 85.56 469 SER A CA 1
ATOM 3761 C C . SER A 1 469 ? -22.533 -8.274 39.386 1.00 85.56 469 SER A C 1
ATOM 3763 O O . SER A 1 469 ? -22.671 -9.133 40.262 1.00 85.56 469 SER A O 1
ATOM 3765 N N . GLN A 1 470 ? -21.500 -7.429 39.381 1.00 84.38 470 GLN A N 1
ATOM 3766 C CA . GLN A 1 470 ? -20.407 -7.485 40.362 1.00 84.38 470 GLN A CA 1
ATOM 3767 C C . GLN A 1 470 ? -20.903 -7.450 41.818 1.00 84.38 470 GLN A C 1
ATOM 3769 O O . GLN A 1 470 ? -20.302 -8.038 42.718 1.00 84.38 470 GLN A O 1
ATOM 3774 N N . LYS A 1 471 ? -22.020 -6.755 42.076 1.00 84.00 471 LYS A N 1
ATOM 3775 C CA . LYS A 1 471 ? -22.631 -6.668 43.409 1.00 84.00 471 LYS A CA 1
ATOM 3776 C C . LYS A 1 471 ? -23.209 -8.007 43.865 1.00 84.00 471 LYS A C 1
ATOM 3778 O O . LYS A 1 471 ? -23.025 -8.373 45.027 1.00 84.00 471 LYS A O 1
ATOM 3783 N N . GLU A 1 472 ? -23.914 -8.716 42.984 1.00 85.00 472 GLU A N 1
ATOM 3784 C CA . GLU A 1 472 ? -24.455 -10.040 43.305 1.00 85.00 472 GLU A CA 1
ATOM 3785 C C . GLU A 1 472 ? -23.338 -11.089 43.366 1.00 85.00 472 GLU A C 1
ATOM 3787 O O . GLU A 1 472 ? -23.327 -11.893 44.298 1.00 85.00 472 GLU A O 1
ATOM 3792 N N . GLU A 1 473 ? -22.330 -11.004 42.491 1.00 85.12 473 GLU A N 1
ATOM 3793 C CA . GLU A 1 473 ? -21.146 -11.867 42.566 1.00 85.12 473 GLU A CA 1
ATOM 3794 C C . GLU A 1 473 ? -20.432 -11.720 43.920 1.00 85.12 473 GLU A C 1
ATOM 3796 O O . GLU A 1 473 ? -20.269 -12.702 44.646 1.00 85.12 473 GLU A O 1
ATOM 3801 N N . LYS A 1 474 ? -20.091 -10.491 44.338 1.00 84.56 474 LYS A N 1
ATOM 3802 C CA . LYS A 1 474 ? -19.451 -10.231 45.645 1.00 84.56 474 LYS A CA 1
ATOM 3803 C C . LYS A 1 474 ? -20.296 -10.743 46.816 1.00 84.56 474 LYS A C 1
ATOM 3805 O O . LYS A 1 474 ? -19.754 -11.198 47.825 1.00 84.56 474 LYS A O 1
ATOM 3810 N N . LYS A 1 475 ? -21.622 -10.651 46.715 1.00 84.00 475 LYS A N 1
ATOM 3811 C CA . LYS A 1 475 ? -22.560 -11.087 47.758 1.00 84.00 475 LYS A CA 1
ATOM 3812 C C . LYS A 1 475 ? -22.651 -12.606 47.872 1.00 84.00 475 LYS A C 1
ATOM 3814 O O . LYS A 1 475 ? -22.807 -13.099 48.990 1.00 84.00 475 LYS A O 1
ATOM 3819 N N . ASP A 1 476 ? -22.561 -13.327 46.763 1.00 81.19 476 ASP A N 1
ATOM 3820 C CA . ASP A 1 476 ? -22.598 -14.789 46.757 1.00 81.19 476 ASP A CA 1
ATOM 3821 C C . ASP A 1 476 ? -21.241 -15.401 47.110 1.00 81.19 476 ASP A C 1
ATOM 3823 O O . ASP A 1 476 ? -21.195 -16.341 47.906 1.00 81.19 476 ASP A O 1
ATOM 3827 N N . VAL A 1 477 ? -20.138 -14.801 46.648 1.00 79.19 477 VAL A N 1
ATOM 3828 C CA . VAL A 1 477 ? -18.777 -15.194 47.054 1.00 79.19 477 VAL A CA 1
ATOM 3829 C C . VAL A 1 477 ? -18.612 -15.090 48.573 1.00 79.19 477 VAL A C 1
ATOM 3831 O O . VAL A 1 477 ? -18.135 -16.025 49.202 1.00 79.19 477 VAL A O 1
ATOM 3834 N N . ARG A 1 478 ? -19.113 -14.019 49.208 1.00 75.50 478 ARG A N 1
ATOM 3835 C CA . ARG A 1 478 ? -19.091 -13.866 50.680 1.00 75.50 478 ARG A CA 1
ATOM 3836 C C . ARG A 1 478 ? -19.849 -14.952 51.451 1.00 75.50 478 ARG A C 1
ATOM 3838 O O . ARG A 1 478 ? -19.700 -15.033 52.667 1.00 75.50 478 ARG A O 1
ATOM 3845 N N . LYS A 1 479 ? -20.713 -15.726 50.793 1.00 74.19 479 LYS A N 1
ATOM 3846 C CA . LYS A 1 479 ? -21.510 -16.780 51.434 1.00 74.19 479 LYS A CA 1
ATOM 3847 C C . LYS A 1 479 ? -20.879 -18.170 51.315 1.00 74.19 479 LYS A C 1
ATOM 3849 O O . LYS A 1 479 ? -21.503 -19.104 51.814 1.00 74.19 479 LYS A O 1
ATOM 3854 N N . ASP A 1 480 ? -19.720 -18.314 50.658 1.00 65.88 480 ASP A N 1
ATOM 3855 C CA . ASP A 1 480 ? -18.990 -19.583 50.445 1.00 65.88 480 ASP A CA 1
ATOM 3856 C C . ASP A 1 480 ? -19.857 -20.735 49.885 1.00 65.88 480 ASP A C 1
ATOM 3858 O O . ASP A 1 480 ? -19.616 -21.914 50.136 1.00 65.88 480 ASP A O 1
ATOM 3862 N N . LYS A 1 481 ? -20.906 -20.406 49.119 1.00 66.44 481 LYS A N 1
ATOM 3863 C CA . LYS A 1 481 ? -21.880 -21.379 48.580 1.00 66.44 481 LYS A CA 1
ATOM 3864 C C . LYS A 1 481 ? -21.911 -21.461 47.050 1.00 66.44 481 LYS A C 1
ATOM 3866 O O . LYS A 1 481 ? -22.808 -22.099 46.506 1.00 66.44 481 LYS A O 1
ATOM 3871 N N . GLY A 1 482 ? -20.943 -20.846 46.367 1.00 74.69 482 GLY A N 1
ATOM 3872 C CA . GLY A 1 482 ? -20.978 -20.666 44.911 1.00 74.69 482 GLY A CA 1
ATOM 3873 C C . GLY A 1 482 ? -22.019 -19.624 44.476 1.00 74.69 482 GLY A C 1
ATOM 3874 O O . GLY A 1 482 ? -22.761 -19.087 45.303 1.00 74.69 482 GLY A O 1
ATOM 3875 N N . ILE A 1 483 ? -22.055 -19.307 43.180 1.00 85.25 483 ILE A N 1
ATOM 3876 C CA . ILE A 1 483 ? -22.985 -18.313 42.624 1.00 85.25 483 ILE A CA 1
ATOM 3877 C C . ILE A 1 483 ? -24.410 -18.877 42.602 1.00 85.25 483 ILE A C 1
ATOM 3879 O O . ILE A 1 483 ? -24.650 -19.974 42.100 1.00 85.25 483 ILE A O 1
ATOM 3883 N N . SER A 1 484 ? -25.371 -18.131 43.150 1.00 84.62 484 SER A N 1
ATOM 3884 C CA . SER A 1 484 ? -26.773 -18.552 43.178 1.00 84.62 484 SER A CA 1
ATOM 3885 C C . SER A 1 484 ? -27.433 -18.362 41.810 1.00 84.62 484 SER A C 1
ATOM 3887 O O . SER A 1 484 ? -27.328 -17.308 41.194 1.00 84.62 484 SER A O 1
ATOM 3889 N N . GLU A 1 485 ? -28.246 -19.332 41.391 1.00 84.00 485 GLU A N 1
ATOM 3890 C CA . GLU A 1 485 ? -29.037 -19.260 40.153 1.00 84.00 485 GLU A CA 1
ATOM 3891 C C . GLU A 1 485 ? -29.928 -18.005 40.085 1.00 84.00 485 GLU A C 1
ATOM 3893 O O . GLU A 1 485 ? -30.094 -17.398 39.034 1.00 84.00 485 GLU A O 1
ATOM 3898 N N . LYS A 1 486 ? -30.458 -17.557 41.233 1.00 86.25 486 LYS A N 1
ATOM 3899 C CA . LYS A 1 486 ? -31.304 -16.351 41.333 1.00 86.25 486 LYS A CA 1
ATOM 3900 C C . LYS A 1 486 ? -30.546 -15.036 41.124 1.00 86.25 486 LYS A C 1
ATOM 3902 O O . LYS A 1 486 ? -31.178 -13.984 41.060 1.00 86.25 486 LYS A O 1
ATOM 3907 N N . SER A 1 487 ? -29.218 -15.087 41.110 1.00 89.25 487 SER A N 1
ATOM 3908 C CA . SER A 1 487 ? -28.351 -13.918 40.960 1.00 89.25 487 SER A CA 1
ATOM 3909 C C . SER A 1 487 ? -28.152 -13.546 39.490 1.00 89.25 487 SER A C 1
ATOM 3911 O O . SER A 1 487 ? -27.868 -12.388 39.188 1.00 89.25 487 SER A O 1
ATOM 3913 N N . TRP A 1 488 ? -28.375 -14.501 38.583 1.00 92.69 488 TRP A N 1
ATOM 3914 C CA . TRP A 1 488 ? -28.384 -14.284 37.143 1.00 92.69 488 TRP A CA 1
ATOM 3915 C C . TRP A 1 488 ? -29.676 -13.609 36.697 1.00 92.69 488 TRP A C 1
ATOM 3917 O O . TRP A 1 488 ? -30.777 -14.011 37.084 1.00 92.69 488 TRP A O 1
ATOM 3927 N N . LYS A 1 489 ? -29.545 -12.593 35.847 1.00 94.44 489 LYS A N 1
ATOM 3928 C CA . LYS A 1 489 ? -30.680 -11.888 35.248 1.00 94.44 489 LYS A CA 1
ATOM 3929 C C . LYS A 1 489 ? -30.599 -11.982 33.737 1.00 94.44 489 LYS A C 1
ATOM 3931 O O . LYS A 1 489 ? -29.541 -11.739 33.173 1.00 94.44 489 LYS A O 1
ATOM 3936 N N . LEU A 1 490 ? -31.717 -12.298 33.093 1.00 95.75 490 LEU A N 1
ATOM 3937 C CA . LEU A 1 490 ? -31.843 -12.120 31.651 1.00 95.75 490 LEU A CA 1
ATOM 3938 C C . LEU A 1 490 ? -31.950 -10.620 31.363 1.00 95.75 490 LEU A C 1
ATOM 3940 O O . LEU A 1 490 ? -32.799 -9.951 31.955 1.00 95.75 490 LEU A O 1
ATOM 3944 N N . VAL A 1 491 ? -31.074 -10.110 30.504 1.00 96.56 491 VAL A N 1
ATOM 3945 C CA . VAL A 1 491 ? -30.946 -8.685 30.177 1.00 96.56 491 VAL A CA 1
ATOM 3946 C C . VAL A 1 491 ? -30.809 -8.493 28.670 1.00 96.56 491 VAL A C 1
ATOM 3948 O O . VAL A 1 491 ? -30.402 -9.416 27.964 1.00 96.56 491 VAL A O 1
ATOM 3951 N N . TRP A 1 492 ? -31.120 -7.288 28.191 1.00 96.19 492 TRP A N 1
ATOM 3952 C CA . TRP A 1 492 ? -30.836 -6.870 26.818 1.00 96.19 492 TRP A CA 1
ATOM 3953 C C . TRP A 1 492 ? -29.526 -6.094 26.797 1.00 96.19 492 TRP A C 1
ATOM 3955 O O . TRP A 1 492 ? -29.423 -5.045 27.433 1.00 96.19 492 TRP A O 1
ATOM 3965 N N . VAL A 1 493 ? -28.527 -6.619 26.102 1.00 96.56 493 VAL A N 1
ATOM 3966 C CA . VAL A 1 493 ? -27.200 -6.010 26.009 1.00 96.56 493 VAL A CA 1
ATOM 3967 C C . VAL A 1 493 ? -27.047 -5.371 24.639 1.00 96.56 493 VAL A C 1
ATOM 3969 O O . VAL A 1 493 ? -27.465 -5.960 23.642 1.00 96.56 493 VAL A O 1
ATOM 3972 N N . VAL A 1 494 ? -26.458 -4.180 24.598 1.00 95.81 494 VAL A N 1
ATOM 3973 C CA . VAL A 1 494 ? -26.124 -3.452 23.368 1.00 95.81 494 VAL A CA 1
ATOM 3974 C C . VAL A 1 494 ? -24.648 -3.063 23.431 1.00 95.81 494 VAL A C 1
ATOM 3976 O O . VAL A 1 494 ? -24.223 -2.480 24.427 1.00 95.81 494 VAL A O 1
ATOM 3979 N N . ILE A 1 495 ? -23.885 -3.381 22.385 1.00 93.69 495 ILE A N 1
ATOM 3980 C CA . ILE A 1 495 ? -22.532 -2.862 22.147 1.00 93.69 495 ILE A CA 1
ATOM 3981 C C . ILE A 1 495 ? -22.615 -1.754 21.107 1.00 93.69 495 ILE A C 1
ATOM 3983 O O . ILE A 1 495 ? -23.219 -1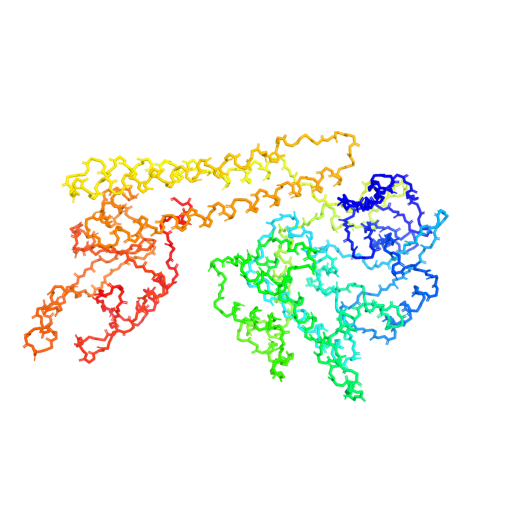.941 20.049 1.00 93.69 495 ILE A O 1
ATOM 3987 N N . LYS A 1 496 ? -21.989 -0.617 21.400 1.00 90.94 496 LYS A N 1
ATOM 3988 C CA . LYS A 1 496 ? -21.744 0.455 20.432 1.00 90.94 496 LYS A CA 1
ATOM 3989 C C . LYS A 1 496 ? -20.376 1.042 20.740 1.00 90.94 496 LYS A C 1
ATOM 3991 O O . LYS A 1 496 ? -20.176 1.508 21.865 1.00 90.94 496 LYS A O 1
ATOM 3996 N N . TYR A 1 497 ? -19.458 1.015 19.776 1.00 89.31 497 TYR A N 1
ATOM 3997 C CA . TYR A 1 497 ? -18.055 1.341 20.034 1.00 89.31 497 TYR A CA 1
ATOM 3998 C C . TYR A 1 497 ? -17.509 0.503 21.210 1.00 89.31 497 TYR A C 1
ATOM 4000 O O . TYR A 1 497 ? -17.871 -0.662 21.383 1.00 89.31 497 TYR A O 1
ATOM 4008 N N . THR A 1 498 ? -16.709 1.104 22.085 1.00 89.31 498 THR A N 1
ATOM 4009 C CA . THR A 1 498 ? -16.210 0.493 23.322 1.00 89.31 498 THR A CA 1
ATOM 4010 C C . THR A 1 498 ? -17.182 0.560 24.508 1.00 89.31 498 THR A C 1
ATOM 4012 O O . THR A 1 498 ? -16.781 0.296 25.641 1.00 89.31 498 THR A O 1
ATOM 4015 N N . PHE A 1 499 ? -18.468 0.871 24.290 1.00 91.62 499 PHE A N 1
ATOM 4016 C CA . PHE A 1 499 ? -19.493 0.866 25.342 1.00 91.62 499 PHE A CA 1
ATOM 4017 C C . PHE A 1 499 ? -20.307 -0.428 25.354 1.00 91.62 499 PHE A C 1
ATOM 4019 O O . PHE A 1 499 ? -20.788 -0.891 24.316 1.00 91.62 499 PHE A O 1
ATOM 4026 N N . ILE A 1 500 ? -20.567 -0.946 26.557 1.00 93.62 500 ILE A N 1
ATOM 4027 C CA . ILE A 1 500 ? -21.605 -1.948 26.807 1.00 93.62 500 ILE A CA 1
ATOM 4028 C C . ILE A 1 500 ? -22.728 -1.316 27.620 1.00 93.62 500 ILE A C 1
ATOM 4030 O O . ILE A 1 500 ? -22.531 -0.844 28.742 1.00 93.62 500 ILE A O 1
ATOM 4034 N N . PHE A 1 501 ? -23.936 -1.389 27.069 1.00 94.88 501 PHE A N 1
ATOM 4035 C CA . PHE A 1 501 ? -25.168 -0.990 27.733 1.00 94.88 501 PHE A CA 1
ATOM 4036 C C . PHE A 1 501 ? -25.955 -2.227 28.136 1.00 94.88 501 PHE A C 1
ATOM 4038 O O . PHE A 1 501 ? -26.287 -3.068 27.297 1.00 94.88 501 PHE A O 1
ATOM 4045 N N . VAL A 1 502 ? -26.301 -2.325 29.415 1.00 95.12 502 VAL A N 1
ATOM 4046 C CA . VAL A 1 502 ? -27.110 -3.420 29.948 1.00 95.12 502 VAL A CA 1
ATOM 4047 C C . VAL A 1 502 ? -28.476 -2.878 30.331 1.00 95.12 502 VAL A C 1
ATOM 4049 O O . VAL A 1 502 ? -28.612 -2.159 31.318 1.00 95.12 502 VAL A O 1
ATOM 4052 N N . PHE A 1 503 ? -29.506 -3.250 29.581 1.00 95.12 503 PHE A N 1
ATOM 4053 C CA . PHE A 1 503 ? -30.895 -2.880 29.836 1.00 95.12 503 PHE A CA 1
ATOM 4054 C C . PHE A 1 503 ? -31.686 -4.042 30.424 1.00 95.12 503 PHE A C 1
ATOM 4056 O O . PHE A 1 503 ? -31.369 -5.218 30.231 1.00 95.12 503 PHE A O 1
ATOM 4063 N N . LYS A 1 504 ? -32.771 -3.720 31.127 1.00 93.81 504 LYS A N 1
ATOM 4064 C CA . LYS A 1 504 ? -33.663 -4.734 31.692 1.00 93.81 504 LYS A CA 1
ATOM 4065 C C . LYS A 1 504 ? -34.331 -5.596 30.622 1.00 93.81 504 LYS A C 1
ATOM 4067 O O . LYS A 1 504 ? -34.401 -6.810 30.795 1.00 93.81 504 LYS A O 1
ATOM 4072 N N . SER A 1 505 ? -34.795 -4.999 29.531 1.00 92.69 505 SER A N 1
ATOM 4073 C CA . SER A 1 505 ? -35.170 -5.712 28.307 1.00 92.69 505 SER A CA 1
ATOM 4074 C C . SER A 1 505 ? -35.157 -4.752 27.113 1.00 92.69 505 SER A C 1
ATOM 4076 O O . SER A 1 505 ? -34.873 -3.566 27.267 1.00 92.69 505 SER A O 1
ATOM 4078 N N . ARG A 1 506 ? -35.482 -5.251 25.914 1.00 89.12 506 ARG A N 1
ATOM 4079 C CA . ARG A 1 506 ? -35.618 -4.408 24.716 1.00 89.12 506 ARG A CA 1
ATOM 4080 C C . ARG A 1 506 ? -36.744 -3.370 24.842 1.00 89.12 506 ARG A C 1
ATOM 4082 O O . ARG A 1 506 ? -36.605 -2.249 24.359 1.00 89.12 506 ARG A O 1
ATOM 4089 N N . ASP A 1 507 ? -37.842 -3.750 25.496 1.00 89.19 507 ASP A N 1
ATOM 4090 C CA . ASP A 1 507 ? -39.036 -2.910 25.667 1.00 89.19 507 ASP A CA 1
ATOM 4091 C C . ASP A 1 507 ? -38.996 -2.097 26.972 1.00 89.19 507 ASP A C 1
ATOM 4093 O O . ASP A 1 507 ? -39.488 -0.971 27.032 1.00 89.19 507 ASP A O 1
ATOM 4097 N N . ASP A 1 508 ? -38.393 -2.656 28.025 1.00 89.38 508 ASP A N 1
ATOM 4098 C CA . ASP A 1 508 ? -38.147 -1.980 29.297 1.00 89.38 508 ASP A CA 1
ATOM 4099 C C . ASP A 1 508 ? -36.746 -1.362 29.264 1.00 89.38 508 ASP A C 1
ATOM 4101 O O . ASP A 1 508 ? -35.756 -1.975 29.675 1.00 89.38 508 ASP A O 1
ATOM 4105 N N . THR A 1 509 ? -36.680 -0.122 28.772 1.00 86.31 509 THR A N 1
ATOM 4106 C CA . THR A 1 509 ? -35.438 0.637 28.553 1.00 86.31 509 THR A CA 1
ATOM 4107 C C . THR A 1 509 ? -34.763 1.104 29.848 1.00 86.31 509 THR A C 1
ATOM 4109 O O . THR A 1 509 ? -33.993 2.063 29.828 1.00 86.31 509 THR A O 1
ATOM 4112 N N . THR A 1 510 ? -35.069 0.487 30.992 1.00 92.19 510 THR A N 1
ATOM 4113 C CA . THR A 1 510 ? -34.376 0.756 32.252 1.00 92.19 510 THR A CA 1
ATOM 4114 C C . THR A 1 510 ? -32.919 0.310 32.123 1.00 92.19 510 THR A C 1
ATOM 4116 O O . THR A 1 510 ? -32.649 -0.890 32.007 1.00 92.19 510 THR A O 1
ATOM 4119 N N . LEU A 1 511 ? -31.991 1.270 32.151 1.00 91.06 511 LEU A N 1
ATOM 4120 C CA . LEU A 1 511 ? -30.552 1.014 32.170 1.00 91.06 511 LEU A CA 1
ATOM 4121 C C . LEU A 1 511 ? -30.170 0.395 33.524 1.00 91.06 511 LEU A C 1
ATOM 4123 O O . LEU A 1 511 ? -30.433 0.963 34.583 1.00 91.06 511 LEU A O 1
ATOM 4127 N N . ILE A 1 512 ? -29.615 -0.814 33.488 1.00 91.56 512 ILE A N 1
ATOM 4128 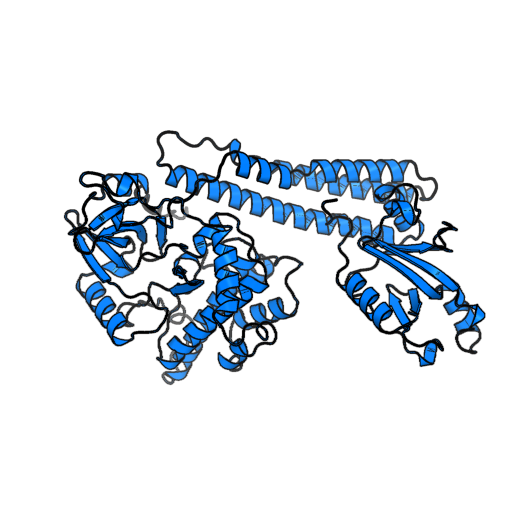C CA . ILE A 1 512 ? -29.132 -1.547 34.664 1.00 91.56 512 ILE A CA 1
ATOM 4129 C C . ILE A 1 512 ? -27.679 -1.183 34.940 1.00 91.56 512 ILE A C 1
ATOM 4131 O O . ILE A 1 512 ? -27.310 -0.984 36.098 1.00 91.56 512 ILE A O 1
ATOM 4135 N N . GLU A 1 513 ? -26.857 -1.179 33.894 1.00 91.31 513 GLU A N 1
ATOM 4136 C CA . GLU A 1 513 ? -25.432 -0.900 33.993 1.00 91.31 513 GLU A CA 1
ATOM 4137 C C . GLU A 1 513 ? -24.900 -0.365 32.665 1.00 91.31 513 GLU A C 1
ATOM 4139 O O . GLU A 1 513 ? -25.391 -0.749 31.600 1.00 91.31 513 GLU A O 1
ATOM 4144 N N . ILE A 1 514 ? -23.888 0.490 32.750 1.00 90.94 514 ILE A N 1
ATOM 4145 C CA . ILE A 1 514 ? -23.098 0.944 31.612 1.00 90.94 514 ILE A CA 1
ATOM 4146 C C . ILE A 1 514 ? -21.626 0.924 32.002 1.00 90.94 514 ILE A C 1
ATOM 4148 O O . ILE A 1 514 ? -21.265 1.315 33.112 1.00 90.94 514 ILE A O 1
ATOM 4152 N N . PHE A 1 515 ? -20.783 0.431 31.107 1.00 89.56 515 PHE A N 1
ATOM 4153 C CA . PHE A 1 515 ? -19.340 0.428 31.298 1.00 89.56 515 PHE A CA 1
ATOM 4154 C C . PHE A 1 515 ? -18.635 0.417 29.944 1.00 89.56 515 PHE A C 1
ATOM 4156 O O . PHE A 1 515 ? -19.212 0.010 28.933 1.00 89.56 515 PHE A O 1
ATOM 4163 N N . MET A 1 516 ? -17.382 0.862 29.940 1.00 87.88 516 MET A N 1
ATOM 4164 C CA . MET A 1 516 ? -16.510 0.781 28.772 1.00 87.88 516 MET A CA 1
ATOM 4165 C C . MET A 1 516 ? -15.579 -0.425 28.874 1.00 87.88 516 MET A C 1
ATOM 4167 O O . MET A 1 516 ? -15.353 -0.958 29.965 1.00 87.88 516 MET A O 1
ATOM 4171 N N . PHE A 1 517 ? -15.041 -0.872 27.746 1.00 86.88 517 PHE A N 1
ATOM 4172 C CA . PHE A 1 517 ? -14.062 -1.954 27.666 1.00 86.88 517 PHE A CA 1
ATOM 4173 C C . PHE A 1 517 ? -12.998 -1.630 26.614 1.00 86.88 517 PHE A C 1
ATOM 4175 O O . PHE A 1 517 ? -13.221 -0.791 25.751 1.00 86.88 517 PHE A O 1
ATOM 4182 N N . LYS A 1 518 ? -11.845 -2.301 26.672 1.00 80.56 518 LYS A N 1
ATOM 4183 C CA . LYS A 1 518 ? -10.840 -2.216 25.606 1.00 80.56 518 LYS A CA 1
ATOM 4184 C C . LYS A 1 518 ? -11.006 -3.395 24.643 1.00 80.56 518 LYS A C 1
ATOM 4186 O O . LYS A 1 518 ? -11.332 -4.489 25.117 1.00 80.56 518 LYS A O 1
ATOM 4191 N N . PRO A 1 519 ? -10.779 -3.213 23.332 1.00 77.94 519 PRO A N 1
ATOM 4192 C CA . PRO A 1 519 ? -10.783 -4.322 22.381 1.00 77.94 519 PRO A CA 1
ATOM 4193 C C . PRO A 1 519 ? -9.854 -5.454 22.845 1.00 77.94 519 PRO A C 1
ATOM 4195 O O . PRO A 1 519 ? -8.790 -5.201 23.414 1.00 77.94 519 PRO A O 1
ATOM 4198 N N . GLY A 1 520 ? -10.280 -6.706 22.669 1.00 72.50 520 GLY A N 1
ATOM 4199 C CA . GLY A 1 520 ? -9.542 -7.885 23.143 1.00 72.50 520 GLY A CA 1
ATOM 4200 C C . GLY A 1 520 ? -9.754 -8.251 24.621 1.00 72.50 520 GLY A C 1
ATOM 4201 O O . GLY A 1 520 ? -9.173 -9.224 25.094 1.00 72.50 520 GLY A O 1
ATOM 4202 N N . HIS A 1 521 ? -10.597 -7.527 25.372 1.00 79.75 521 HIS A N 1
ATOM 4203 C CA . HIS A 1 521 ? -10.962 -7.868 26.762 1.00 79.75 521 HIS A CA 1
ATOM 4204 C C . HIS A 1 521 ? -12.050 -8.958 26.881 1.00 79.75 521 HIS A C 1
ATOM 4206 O O . HIS A 1 521 ? -12.771 -9.005 27.884 1.00 79.75 521 HIS A O 1
ATOM 4212 N N . PHE A 1 522 ? -12.200 -9.832 25.883 1.00 88.94 522 PHE A N 1
ATOM 4213 C CA . PHE A 1 522 ? -13.065 -11.005 25.985 1.00 88.94 522 PHE A CA 1
ATOM 4214 C C . PHE A 1 522 ? -12.311 -12.167 26.642 1.00 88.94 522 PHE A C 1
ATOM 4216 O O . PHE A 1 522 ? -11.394 -12.743 26.055 1.00 88.94 522 PHE A O 1
ATOM 4223 N N . GLU A 1 523 ? -12.728 -12.580 27.839 1.00 89.88 523 GLU A N 1
ATOM 4224 C CA . GLU A 1 523 ? -12.112 -13.721 28.528 1.00 89.88 523 GLU A CA 1
ATOM 4225 C C . GLU A 1 523 ? -13.134 -14.812 28.839 1.00 89.88 523 GLU A C 1
ATOM 4227 O O . GLU A 1 523 ? -14.231 -14.540 29.321 1.00 89.88 523 GLU A O 1
ATOM 4232 N N . ILE A 1 524 ? -12.771 -16.078 28.630 1.00 90.00 524 ILE A N 1
ATOM 4233 C CA . ILE A 1 524 ? -13.649 -17.201 28.975 1.00 90.00 524 ILE A CA 1
ATOM 4234 C C . ILE A 1 524 ? -13.734 -17.327 30.498 1.00 90.00 524 ILE A C 1
ATOM 4236 O O . ILE A 1 524 ? -12.727 -17.506 31.187 1.00 90.00 524 ILE A O 1
ATOM 4240 N N . ALA A 1 525 ? -14.956 -17.305 31.027 1.00 89.00 525 ALA A N 1
ATOM 4241 C CA . ALA A 1 525 ? -15.200 -17.488 32.446 1.00 89.00 525 ALA A CA 1
ATOM 4242 C C . ALA A 1 525 ? -15.414 -18.977 32.774 1.00 89.00 525 ALA A C 1
ATOM 4244 O O . ALA A 1 525 ? -16.222 -19.652 32.129 1.00 89.00 525 ALA A O 1
ATOM 4245 N N . PRO A 1 526 ? -14.727 -19.522 33.796 1.00 87.19 526 PRO A N 1
ATOM 4246 C CA . PRO A 1 526 ? -14.758 -20.954 34.072 1.00 87.19 526 PRO A CA 1
ATOM 4247 C C . PRO A 1 526 ? -16.138 -21.414 34.562 1.00 87.19 526 PRO A C 1
ATOM 4249 O O . PRO A 1 526 ? -16.606 -20.992 35.623 1.00 87.19 526 PRO A O 1
ATOM 4252 N N . GLU A 1 527 ? -16.754 -22.356 33.837 1.00 86.81 527 GLU A N 1
ATOM 4253 C CA . GLU A 1 527 ? -18.072 -22.936 34.158 1.00 86.81 527 GLU A CA 1
ATOM 4254 C C . GLU A 1 527 ? -18.144 -23.441 35.607 1.00 86.81 527 GLU A C 1
ATOM 4256 O O . GLU A 1 527 ? -19.131 -23.202 36.301 1.00 86.81 527 GLU A O 1
ATOM 4261 N N . ALA A 1 528 ? -17.067 -24.060 36.103 1.00 84.69 528 ALA A N 1
ATOM 4262 C CA . ALA A 1 528 ? -16.983 -24.586 37.466 1.00 84.69 528 ALA A CA 1
ATOM 4263 C C . ALA A 1 528 ? -17.218 -23.522 38.556 1.00 84.69 528 ALA A C 1
ATOM 4265 O O . ALA A 1 528 ? -17.695 -23.851 39.641 1.00 84.69 528 ALA A O 1
ATOM 4266 N N . ARG A 1 529 ? -16.898 -22.251 38.279 1.00 84.75 529 ARG A N 1
ATOM 4267 C CA . ARG A 1 529 ? -17.085 -21.135 39.219 1.00 84.75 529 ARG A CA 1
ATOM 4268 C C . ARG A 1 529 ? -18.506 -20.567 39.173 1.00 84.75 529 ARG A C 1
ATOM 4270 O O . ARG A 1 529 ? -19.022 -20.142 40.205 1.00 84.75 529 ARG A O 1
ATOM 4277 N N . TYR A 1 530 ? -19.126 -20.555 37.996 1.00 86.75 530 TYR A N 1
ATOM 4278 C CA . TYR A 1 530 ? -20.370 -19.820 37.734 1.00 86.75 530 TYR A CA 1
ATOM 4279 C C . TYR A 1 530 ? -21.610 -20.700 37.571 1.00 86.75 530 TYR A C 1
ATOM 4281 O O . TYR A 1 530 ? -22.726 -20.182 37.604 1.00 86.75 530 TYR A O 1
ATOM 4289 N N . GLY A 1 531 ? -21.434 -22.014 37.409 1.00 84.88 531 GLY A N 1
ATOM 4290 C CA . GLY A 1 531 ? -22.531 -22.970 37.235 1.00 84.88 531 GLY A CA 1
ATOM 4291 C C . GLY A 1 531 ? -23.282 -22.816 35.908 1.00 84.88 531 GLY A C 1
ATOM 4292 O O . GLY A 1 531 ? -24.405 -23.301 35.775 1.00 84.88 531 GLY A O 1
ATOM 4293 N N . LYS A 1 532 ? -22.683 -22.119 34.939 1.00 87.50 532 LYS A N 1
ATOM 4294 C CA . LYS A 1 532 ? -23.248 -21.815 33.624 1.00 87.50 532 LYS A CA 1
ATOM 4295 C C . LYS A 1 532 ? -22.200 -22.094 32.548 1.00 87.50 532 LYS A C 1
ATOM 4297 O O . LYS A 1 532 ? -21.019 -21.813 32.741 1.00 87.50 532 LYS A O 1
ATOM 4302 N N . LYS A 1 533 ? -22.648 -22.677 31.436 1.00 89.81 533 LYS A N 1
ATOM 4303 C CA . LYS A 1 533 ? -21.837 -22.876 30.229 1.00 89.81 533 LYS A CA 1
ATOM 4304 C C . LYS A 1 533 ? -21.708 -21.564 29.471 1.00 89.81 533 LYS A C 1
ATOM 4306 O O . LYS A 1 533 ? -22.571 -20.702 29.612 1.00 89.81 533 LYS A O 1
ATOM 4311 N N . LEU A 1 534 ? -20.671 -21.464 28.637 1.00 93.50 534 LEU A N 1
ATOM 4312 C CA . LEU A 1 534 ? -20.476 -20.336 27.719 1.00 93.50 534 LEU A CA 1
ATOM 4313 C C . LEU A 1 534 ? -20.441 -18.981 28.443 1.00 93.50 534 LEU A C 1
ATOM 4315 O O . LEU A 1 534 ? -20.944 -17.977 27.934 1.00 93.50 534 LEU A O 1
ATOM 4319 N N . CYS A 1 535 ? -19.876 -18.976 29.652 1.00 94.00 535 CYS A N 1
ATOM 4320 C CA . CYS A 1 535 ? -19.654 -17.755 30.403 1.00 94.00 535 CYS A CA 1
ATOM 4321 C C . CYS A 1 535 ? -18.419 -17.030 29.890 1.00 94.00 535 CYS A C 1
ATOM 4323 O O . CYS A 1 535 ? -17.409 -17.657 29.566 1.00 94.00 535 CYS A O 1
ATOM 4325 N N . PHE A 1 536 ? -18.478 -15.708 29.904 1.00 94.25 536 PHE A N 1
ATOM 4326 C CA . PHE A 1 536 ? -17.358 -14.855 29.548 1.00 94.25 536 PHE A CA 1
ATOM 4327 C C . PHE A 1 536 ? -17.343 -13.582 30.395 1.00 94.25 536 PHE A C 1
ATOM 4329 O O . PHE A 1 536 ? -18.367 -13.168 30.950 1.00 94.25 536 PHE A O 1
ATOM 4336 N N . TYR A 1 537 ? -16.161 -12.994 30.513 1.00 90.88 537 TYR A N 1
ATOM 4337 C CA . TYR A 1 537 ? -15.913 -11.724 31.166 1.00 90.88 537 TYR A CA 1
ATOM 4338 C C . TYR A 1 537 ? -15.702 -10.627 30.139 1.00 90.88 537 TYR A C 1
ATOM 4340 O O . TYR A 1 537 ? -15.056 -10.848 29.117 1.00 90.88 537 TYR A O 1
ATOM 4348 N N . VAL A 1 538 ? -16.183 -9.434 30.480 1.00 89.44 538 VAL A N 1
ATOM 4349 C CA . VAL A 1 538 ? -15.789 -8.187 29.824 1.00 89.44 538 VAL A CA 1
ATOM 4350 C C . VAL A 1 538 ? -15.610 -7.126 30.901 1.00 89.44 538 VAL A C 1
ATOM 4352 O O . VAL A 1 538 ? -16.554 -6.827 31.629 1.00 89.44 538 VAL A O 1
ATOM 4355 N N . ASN A 1 539 ? -14.392 -6.602 31.055 1.00 82.62 539 ASN A N 1
ATOM 4356 C CA . ASN A 1 539 ? -14.038 -5.587 32.060 1.00 82.62 539 ASN A CA 1
ATOM 4357 C C . ASN A 1 539 ? -14.589 -5.870 33.484 1.00 82.62 539 ASN A C 1
ATOM 4359 O O . ASN A 1 539 ? -15.170 -5.014 34.149 1.00 82.62 539 ASN A O 1
ATOM 4363 N N . GLY A 1 540 ? -14.480 -7.121 33.947 1.00 80.12 540 GLY A N 1
ATOM 4364 C CA . GLY A 1 540 ? -14.961 -7.535 35.273 1.00 80.12 540 GLY A CA 1
ATOM 4365 C C . GLY A 1 540 ? -16.480 -7.732 35.401 1.00 80.12 540 GLY A C 1
ATOM 4366 O O . GLY A 1 540 ? -16.968 -7.943 36.512 1.00 80.12 540 GLY A O 1
ATOM 4367 N N . HIS A 1 541 ? -17.237 -7.675 34.305 1.00 89.50 541 HIS A N 1
ATOM 4368 C CA . HIS A 1 541 ? -18.651 -8.055 34.236 1.00 89.50 541 HIS A CA 1
ATOM 4369 C C . HIS A 1 541 ? -18.793 -9.461 33.647 1.00 89.50 541 HIS A C 1
ATOM 4371 O O . HIS A 1 541 ? -18.091 -9.793 32.696 1.00 89.50 541 HIS A O 1
ATOM 4377 N N . VAL A 1 542 ? -19.685 -10.292 34.204 1.00 93.94 542 VAL A N 1
ATOM 4378 C CA . VAL A 1 542 ? -19.852 -11.693 33.776 1.00 93.94 542 VAL A CA 1
ATOM 4379 C C . VAL A 1 542 ? -21.156 -11.874 33.012 1.00 93.94 542 VAL A C 1
ATOM 4381 O O . VAL A 1 542 ? -22.238 -11.555 33.520 1.00 93.94 542 VAL A O 1
ATOM 4384 N N . PHE A 1 543 ? -21.047 -12.460 31.825 1.00 95.81 543 PHE A N 1
ATOM 4385 C CA . PHE A 1 543 ? -22.171 -12.811 30.968 1.00 95.81 543 PHE A CA 1
ATOM 4386 C C . PHE A 1 543 ? -22.178 -14.307 30.665 1.00 95.81 543 PHE A C 1
ATOM 4388 O O . PHE A 1 543 ? -21.148 -14.970 30.771 1.00 95.81 543 PHE A O 1
ATOM 4395 N N . ALA A 1 544 ? -23.334 -14.840 30.275 1.00 96.06 544 ALA A N 1
ATOM 4396 C CA . ALA A 1 544 ? -23.447 -16.177 29.706 1.00 96.06 544 ALA A CA 1
ATOM 4397 C C . ALA A 1 544 ? -24.329 -16.158 28.454 1.00 96.06 544 ALA A C 1
ATOM 4399 O O . ALA A 1 544 ? -25.455 -15.640 28.479 1.00 96.06 544 ALA A O 1
ATOM 4400 N N . ALA A 1 545 ? -23.797 -16.725 27.370 1.00 95.69 545 ALA A N 1
ATOM 4401 C CA . ALA A 1 545 ? -24.483 -16.853 26.090 1.00 95.69 545 ALA A CA 1
ATOM 4402 C C . ALA A 1 545 ? -25.424 -18.078 26.072 1.00 95.69 545 ALA A C 1
ATOM 4404 O O . ALA A 1 545 ? -25.153 -19.073 26.750 1.00 95.69 545 ALA A O 1
ATOM 4405 N N . PRO A 1 546 ? -26.530 -18.031 25.305 1.00 93.69 546 PRO A N 1
ATOM 4406 C CA . PRO A 1 546 ? -27.467 -19.151 25.194 1.00 93.69 546 PRO A CA 1
ATOM 4407 C C . PRO A 1 546 ? -26.905 -20.339 24.395 1.00 93.69 546 PRO A C 1
ATOM 4409 O O . PRO A 1 546 ? -27.270 -21.483 24.670 1.00 93.69 546 PRO A O 1
ATOM 4412 N N . ASP A 1 547 ? -26.023 -20.072 23.432 1.00 94.62 547 ASP A N 1
ATOM 4413 C CA . ASP A 1 547 ? -25.428 -21.045 22.518 1.00 94.62 547 ASP A CA 1
ATOM 4414 C C . ASP A 1 547 ? -24.050 -20.575 22.022 1.00 94.62 547 ASP A C 1
ATOM 4416 O O . ASP A 1 547 ? -23.646 -19.429 22.236 1.00 94.62 547 ASP A O 1
ATOM 4420 N N . GLU A 1 548 ? -23.302 -21.506 21.426 1.00 93.56 548 GLU A N 1
ATOM 4421 C CA . GLU A 1 548 ? -21.911 -21.317 20.999 1.00 93.56 548 GLU A CA 1
ATOM 4422 C C . GLU A 1 548 ? -21.797 -20.291 19.866 1.00 93.56 548 GLU A C 1
ATOM 4424 O O . GLU A 1 548 ? -20.952 -19.407 19.939 1.00 93.56 548 GLU A O 1
ATOM 4429 N N . GLN A 1 549 ? -22.727 -20.315 18.903 1.00 94.12 549 GLN A N 1
ATOM 4430 C CA . GLN A 1 549 ? -22.776 -19.329 17.821 1.00 94.12 549 GLN A CA 1
ATOM 4431 C C . GLN A 1 549 ? -22.914 -17.906 18.374 1.00 94.12 549 GLN A C 1
ATOM 4433 O O . GLN A 1 549 ? -22.174 -17.007 17.984 1.00 94.12 549 GLN A O 1
ATOM 4438 N N . THR A 1 550 ? -23.845 -17.698 19.307 1.00 93.44 550 THR A N 1
ATOM 4439 C CA . THR A 1 550 ? -24.033 -16.400 19.956 1.00 93.44 550 THR A CA 1
ATOM 4440 C C . THR A 1 550 ? -22.763 -15.989 20.694 1.00 93.44 550 THR A C 1
ATOM 4442 O O . THR A 1 550 ? -22.350 -14.839 20.586 1.00 93.44 550 THR A O 1
ATOM 4445 N N . ASN A 1 551 ? -22.120 -16.911 21.418 1.00 93.88 551 ASN A N 1
ATOM 4446 C CA . ASN A 1 551 ? -20.864 -16.635 22.120 1.00 93.88 551 ASN A CA 1
ATOM 4447 C C . ASN A 1 551 ? -19.769 -16.140 21.154 1.00 93.88 551 ASN A C 1
ATOM 4449 O O . ASN A 1 551 ? -19.194 -15.078 21.395 1.00 93.88 551 ASN A O 1
ATOM 4453 N N . ASP A 1 552 ? -19.568 -16.837 20.034 1.00 92.25 552 ASP A N 1
ATOM 4454 C CA . ASP A 1 552 ? -18.586 -16.469 19.009 1.00 92.25 552 ASP A CA 1
ATOM 4455 C C . ASP A 1 552 ? -18.901 -15.116 18.355 1.00 92.25 552 ASP A C 1
ATOM 4457 O O . ASP A 1 552 ? -17.996 -14.311 18.124 1.00 92.25 552 ASP A O 1
ATOM 4461 N N . GLU A 1 553 ? -20.179 -14.820 18.096 1.00 93.31 553 GLU A N 1
ATOM 4462 C CA . GLU A 1 553 ? -20.611 -13.516 17.578 1.00 93.31 553 GLU A CA 1
ATOM 4463 C C . GLU A 1 553 ? -20.292 -12.374 18.555 1.00 93.31 553 GLU A C 1
ATOM 4465 O O . GLU A 1 553 ? -19.818 -11.318 18.130 1.00 93.31 553 GLU A O 1
ATOM 4470 N N . TRP A 1 554 ? -20.535 -12.569 19.858 1.00 94.12 554 TRP A N 1
ATOM 4471 C CA . TRP A 1 554 ? -20.191 -11.578 20.887 1.00 94.12 554 TRP A CA 1
ATOM 4472 C C . TRP A 1 554 ? -18.681 -11.413 21.026 1.00 94.12 554 TRP A C 1
ATOM 4474 O O . TRP A 1 554 ? -18.214 -10.278 21.079 1.00 94.12 554 TRP A O 1
ATOM 4484 N N . LYS A 1 555 ? -17.919 -12.514 21.027 1.00 92.75 555 LYS A N 1
ATOM 4485 C CA . LYS A 1 555 ? -16.454 -12.474 21.046 1.00 92.75 555 LYS A CA 1
ATOM 4486 C C . LYS A 1 555 ? -15.914 -11.673 19.868 1.00 92.75 555 LYS A C 1
ATOM 4488 O O . LYS A 1 555 ? -15.178 -10.716 20.075 1.00 92.75 555 LYS A O 1
ATOM 4493 N N . LYS A 1 556 ? -16.342 -12.011 18.648 1.00 90.25 556 LYS A N 1
ATOM 4494 C CA . LYS A 1 556 ? -15.919 -11.309 17.432 1.00 90.25 556 LYS A CA 1
ATOM 4495 C C . LYS A 1 556 ? -16.221 -9.814 17.520 1.00 90.25 556 LYS A C 1
ATOM 4497 O O . LYS A 1 556 ? -15.346 -9.020 17.212 1.00 90.25 556 LYS A O 1
ATOM 4502 N N . CYS A 1 557 ? -17.423 -9.444 17.968 1.00 89.94 557 CYS A N 1
ATOM 4503 C CA . CYS A 1 557 ? -17.825 -8.042 18.094 1.00 89.94 557 CYS A CA 1
ATOM 4504 C C . CYS A 1 557 ? -17.022 -7.275 19.157 1.00 89.94 557 CYS A C 1
ATOM 4506 O O . CYS A 1 557 ? -16.716 -6.107 18.950 1.00 89.94 557 CYS A O 1
ATOM 4508 N N . ILE A 1 558 ? -16.695 -7.905 20.289 1.00 90.44 558 ILE A N 1
ATOM 4509 C CA . ILE A 1 558 ? -15.895 -7.292 21.363 1.00 90.44 558 ILE A CA 1
ATOM 4510 C C . ILE A 1 558 ? -14.433 -7.143 20.928 1.00 90.44 558 ILE A C 1
ATOM 4512 O O . ILE A 1 558 ? -13.825 -6.099 21.156 1.00 90.44 558 ILE A O 1
ATOM 4516 N N . ASP A 1 559 ? -13.875 -8.163 20.278 1.00 85.56 559 ASP A N 1
ATOM 4517 C CA . ASP A 1 559 ? -12.493 -8.146 19.792 1.00 85.56 559 ASP A CA 1
ATOM 4518 C C . ASP A 1 559 ? -12.307 -7.145 18.637 1.00 85.56 559 ASP A C 1
ATOM 4520 O O . ASP A 1 559 ? -11.230 -6.571 18.502 1.00 85.56 559 ASP A O 1
ATOM 4524 N N . SER A 1 560 ? -13.356 -6.887 17.846 1.00 82.62 560 SER A N 1
ATOM 4525 C CA . SER A 1 560 ? -13.349 -5.918 16.743 1.00 82.62 560 SER A CA 1
ATOM 4526 C C . SER A 1 560 ? -13.971 -4.557 17.084 1.00 82.62 560 SER A C 1
ATOM 4528 O O . SER A 1 560 ? -14.268 -3.793 16.166 1.00 82.62 560 SER A O 1
ATOM 4530 N N . ALA A 1 561 ? -14.252 -4.270 18.359 1.00 83.06 561 ALA A N 1
ATOM 4531 C CA . ALA A 1 561 ? -14.893 -3.019 18.758 1.00 83.06 561 ALA A CA 1
ATOM 4532 C C . ALA A 1 561 ? -13.986 -1.812 18.472 1.00 83.06 561 ALA A C 1
ATOM 4534 O O . ALA A 1 561 ? -12.774 -1.865 18.672 1.00 83.06 561 ALA A O 1
ATOM 4535 N N . VAL A 1 562 ? -14.586 -0.710 18.027 1.00 78.62 562 VAL A N 1
ATOM 4536 C CA . VAL A 1 562 ? -13.875 0.523 17.660 1.00 78.62 562 VAL A CA 1
ATOM 4537 C C . VAL A 1 562 ? -14.020 1.548 18.787 1.00 78.62 562 VAL A C 1
ATOM 4539 O O . VAL A 1 562 ? -15.073 1.620 19.421 1.00 78.62 562 VAL A O 1
ATOM 4542 N N . ASN A 1 563 ? -12.988 2.350 19.066 1.00 76.31 563 ASN A N 1
ATOM 4543 C CA . ASN A 1 563 ? -13.090 3.405 20.079 1.00 76.31 563 ASN A CA 1
ATOM 4544 C C . ASN A 1 563 ? -14.106 4.468 19.636 1.00 76.31 563 ASN A C 1
ATOM 4546 O O . ASN A 1 563 ? -14.201 4.805 18.453 1.00 76.31 563 ASN A O 1
ATOM 4550 N N . TRP A 1 564 ? -14.847 5.043 20.583 1.00 75.06 564 TRP A N 1
ATOM 4551 C CA . TRP A 1 564 ? -15.923 5.998 20.281 1.00 75.06 564 TRP A CA 1
ATOM 4552 C C . TRP A 1 564 ? -15.443 7.283 19.595 1.00 75.06 564 TRP A C 1
ATOM 4554 O O . TRP A 1 564 ? -16.213 7.914 18.881 1.00 75.06 564 TRP A O 1
ATOM 4564 N N . TYR A 1 565 ? -14.174 7.645 19.781 1.00 69.31 565 TYR A N 1
ATOM 4565 C CA . TYR A 1 565 ? -13.526 8.794 19.143 1.00 69.31 565 TYR A CA 1
ATOM 4566 C C . TYR A 1 565 ? -12.850 8.465 17.802 1.00 69.31 565 TYR A C 1
ATOM 4568 O O . TYR A 1 565 ? -12.301 9.354 17.162 1.00 69.31 565 TYR A O 1
ATOM 4576 N N . SER A 1 566 ? -12.851 7.197 17.383 1.00 57.94 566 SER A N 1
ATOM 4577 C CA . SER A 1 566 ? -12.311 6.760 16.083 1.00 57.94 566 SER A CA 1
ATOM 4578 C C . SER A 1 566 ? -13.395 6.480 15.039 1.00 57.94 566 SER A C 1
ATOM 4580 O O . SER A 1 566 ? -13.087 6.063 13.927 1.00 57.94 566 SER A O 1
ATOM 4582 N N . ALA A 1 567 ? -14.662 6.695 15.392 1.00 52.69 567 ALA A N 1
ATOM 4583 C CA . ALA A 1 567 ? -15.788 6.512 14.493 1.00 52.69 567 ALA A CA 1
ATOM 4584 C C . ALA A 1 567 ? -16.044 7.776 13.659 1.00 52.69 567 ALA A C 1
ATOM 4586 O O . ALA A 1 567 ? -16.016 8.889 14.177 1.00 52.69 567 ALA A O 1
ATOM 4587 N N . THR A 1 568 ? -16.314 7.584 12.369 1.00 41.41 568 THR A N 1
ATOM 4588 C CA . THR A 1 568 ? -16.618 8.642 11.391 1.00 41.41 568 THR A CA 1
ATOM 4589 C C . THR A 1 568 ? -18.104 9.031 11.339 1.00 41.41 568 THR A C 1
ATOM 4591 O O . THR A 1 568 ? -18.467 9.883 10.532 1.00 41.41 568 THR A O 1
ATOM 4594 N N . ASP A 1 569 ? -18.949 8.378 12.148 1.00 37.19 569 ASP A N 1
ATOM 4595 C CA . ASP A 1 569 ? -20.422 8.438 12.104 1.00 37.19 569 ASP A CA 1
ATOM 4596 C C . ASP A 1 569 ? -21.048 9.444 13.080 1.00 37.19 569 ASP A C 1
ATOM 4598 O O . ASP A 1 569 ? -20.635 9.471 14.267 1.00 37.19 569 ASP A O 1
#

Mean predicted aligned error: 15.12 Å

Nearest PDB structures (foldseek):
  3e8n-assembly1_A  TM=6.994E-01  e=2.319E-09  Homo sapiens
  7b3m-assembly1_A  TM=6.808E-01  e=2.556E-09  Homo sapiens
  8x92-assembly2_B  TM=6.178E-01  e=2.209E-09  Homo sapiens
  5ia0-assembly1_A  TM=6.390E-01  e=3.352E-08  Homo sapiens
  5ia4-assembly1_A  TM=5.654E-01  e=3.352E-08  Homo sapiens

Solvent-accessible surface area (backbone atoms only — not comparable to full-atom values): 32698 Å² total; per-residue (Å²): 134,84,81,80,78,79,74,75,76,81,72,79,56,72,70,66,52,62,80,68,53,66,61,58,58,86,67,27,38,44,34,35,68,62,51,64,38,88,54,25,46,26,22,34,25,35,32,71,85,82,55,41,68,27,27,35,29,41,55,69,40,58,86,66,60,74,38,74,67,53,43,52,50,30,50,53,42,49,65,75,63,63,52,77,50,52,63,60,72,77,47,75,50,77,46,93,92,77,48,41,32,43,28,32,77,55,41,57,61,38,35,55,36,49,37,32,64,65,62,45,72,44,54,68,75,53,49,44,53,53,50,47,57,48,50,55,40,53,48,53,31,55,76,66,75,49,76,69,78,56,66,42,40,55,32,27,30,21,37,90,70,48,46,67,30,33,51,82,75,66,42,74,93,66,60,77,72,81,61,82,57,80,83,73,64,74,99,80,71,98,76,61,75,70,59,58,59,53,56,40,56,49,45,40,40,29,30,45,28,52,44,53,50,24,40,58,61,24,39,82,80,70,88,59,88,79,67,47,74,68,50,50,63,74,68,53,78,69,57,86,85,60,48,70,50,51,53,53,52,41,51,67,28,56,50,96,66,66,88,86,71,80,45,71,68,56,62,60,67,29,77,67,34,63,94,47,70,66,84,45,72,72,59,32,43,56,46,34,54,56,45,67,76,55,61,54,40,42,56,44,81,61,59,58,89,71,64,54,90,91,64,61,56,54,82,66,46,40,34,58,57,72,89,46,73,63,63,51,48,56,50,52,58,75,68,54,56,65,64,58,53,54,50,52,54,49,50,51,53,53,54,74,72,42,86,83,55,54,73,68,56,43,50,54,52,50,52,48,54,52,50,49,53,50,52,50,54,54,55,53,68,73,63,78,71,53,64,89,69,56,86,70,64,88,84,52,55,72,62,60,47,45,54,52,50,40,53,45,46,52,55,49,52,51,53,48,52,54,50,48,53,52,48,50,58,49,50,48,51,56,49,55,57,22,69,78,31,77,62,38,44,54,48,52,48,34,71,73,51,40,73,80,32,71,86,62,58,64,39,88,46,70,48,76,34,38,36,39,50,61,70,51,51,57,57,24,58,75,61,79,71,52,59,53,79,86,53,52,37,74,27,25,36,32,32,44,47,34,36,43,41,35,21,54,29,83,86,47,51,51,75,74,49,65,47,67,51,60,61,62,45,71,40,83,39,61,36,92,63,56,81,41,66,67,23,31,33,48,78,82,37,40,38,27,36,93,45,69,68,58,40,52,53,51,45,52,50,46,51,66,38,45,55,74,89,76,57,94,123

Secondary structure (DSSP, 8-state):
-------PPPPPPHHHHHTTS-SEETTEEEEEEEEE-SSEEEEEEEETTTTEEEEEEEE--TTTSS-HHHHHHHHHHHHHH--TTBPP--EEEE-TTS-EEEEEE--TT-BHHHHHHTT----HHHHHHHHHHHHHHHHHHHHTT-------STTEEE-TTS-EEE-----TTT-----GGGGTS-S-----HHHHHHHHHHHHHHHHHHHHHHHHHT------TT--HHHHHHH----TTS-HHHHHHHHHHT-SS--S---HHHHHT-GGGGGGSS--HHHHHHHHHHHHTT-SEETTT--GGG--TT--GGGTS-EEPPPPHHHHHHHHHHT--HHHHHHHHHHHHHHHH-TTS-HHHHHHHHHHHHHHHHHHHHHHHH----GGGS---TTS-HHHHHHHHHHHHHHHHHHHHHHHHHHHHHHHHHHHHHHH-HHHHHHHHHHHHSS--HHHH--SEEEEEEEE-HHHHHHHHTTTS---GGG-EEEEEEEETTEEEEES-SSS--EEEEEE--TT-EEEPPHHHHS-SSEEEETTEEEE-SSHHHHHHHHHHHHTPPPTTS---

Sequence (569 aa):
MTSLHLSRAPKPSRRILDDMLPPFIGKYTRGLLLGETELGLMYSGFNTTTKEIVSLIHVINPEYCSSEDSIRKTVEYLFDKDIKKIIQYKDVVQVEGGFTFIIIDYFSLGQLSDYVNMFVNFPEHIVKIIAMQYILLIEALTNAHIVYNKLSLINSFISSKGIINCIGLLPPSIHKIPTISEQVIPNSISQKSSLEDLSSITKDVWNLGIVLIELLTGRMIYDDYTITPEKIFDTTTLPNDVSYECRVFLMCCLEEVPSGKLSIESLRNHPWLEDVTELHSEILSLFTEFLEDHIPYENYNFNADSLKPGTLFVNVCPFMKLVTDQEIEDFEILSDLSLTYVVLEKIMQDICMSDNFEDDEKETLTCLVEEITKCLQTSEMEVNLKPNQISFDEVDSTIINQSKRIEAMQQQIESFNERNKILVQEIEKIENFLIETKTGVELLATSLFGKLTPQKINGEKEGNLLYLSQKEEKKDVRKDKGISEKSWKLVWVVIKYTFIFVFKSRDDTTLIEIFMFKPGHFEIAPEARYGKKLCFYVNGHVFAAPDEQTNDEWKKCIDSAVNWYSATD

InterPro domains:
  IPR000719 Protein kinase domain [PS50011] (28-273)
  IPR000719 Protein kinase domain [SM00220] (28-273)
  IPR011009 Protein kinase-like domain superfamily [SSF56112] (16-291)
  IPR011993 PH-like domain superfamily [G3DSA:2.30.29.30] (459-564)
  IPR045269 Serine/threonine-protein kinase Atg1-like [PTHR24348] (25-471)

Foldseek 3Di:
DDDDDPPDDDDPPPVVVVVPDDCDQDQKGWAAFAQAAPQGTKTWIARNVVLDIKIKGWGPDCLQPVDPVQVVQFQVVCVVLVQPLAWHFPDWTADPPGIIITITHDFLLFFLVLCLLVLNQADLLLLLLVLLLLLVSLVSCLVSLHFALRDARRQWGQHLLRRIHGYDRGDPVSPPDPPPPPVPDPPPDPDDPPVVSQVRSLSSLLSSLQRSLCNNVSHHPDPPVPQDLVNCVVQRDGDPPQDPQNVVLSCLSSDPHDPVPDDSVCSLPRPSNPVPNDPDSVSSVVNSVSSVVRRQWDCSVPDSVPDDPPDRCNVRDIYGDACDVVNLVVLVVVLDCVVVVVLLVLLLVLLVPDPPDDPVLNVVLNVLSVVLVVLLVVLVVVLPARLVNDDDPPPDDSVVNRVSSSVNSSVVVSSSVVSVVVNVVSVVVLVVSLQVDQVSQVSSCCSQQPPQAPVRLVAPDKDKWWWADPVQVVVVVVVVPARDPVRTATWIWGHHFQKIWTHNYNVRRHTPGIHGADAPQWAADDCVRHVAPQWIDTPNIIIHDPDDVRSVVVNVCSNPGHHPVPDPD

Radius of gyration: 30.06 Å; Cα contacts (8 Å, |Δi|>4): 748; chains: 1; bounding box: 81×54×91 Å

Organism: Entamoeba histolytica (strain ATCC 30459 / HM-1:IMSS / ABRM) (NCBI:txid294381)